Protein AF-A0A7S4QQC9-F1 (afdb_monomer_lite)

Secondary structure (DSSP, 8-state):
-PPEEEE-S-GGGTSBPPBSSSSTTSPBPSSPBPTT-EEEEEEEETTEEEEEE-SSSS-SEEEEESEETTEESEEEE---TTSS------------------HHHHHT--TT--HHHHHHHHHHHHTTS-TTT---TTHHHHHHHHHHHHHHHTSHHHHHHHHHHTTTTTT----S-EE-HHHHHHHH-----S----------PPPPPPPPTT--EEEEEETTTSHHHHHHHHHHHHHTTT--EEEEES-HHHHHHHHHHH---SS-EEE--TT-HHHHHHHHTTEEEEEE--S-TTTTHHHHHHHHHHHT-EEEE---SHHHHHHHHHHHHHHHHHHHHHT-EEE---SHHHHHHHHHHHHHHHHHHHHH-PPEEEEEEEEEEES----HHHHHHHH-STTHHHHHHHH-S-SSPPPPTT---THHHHTTSS-EEETTTTEEEEE--HHHHHHHHHHHHHHTTTS---TT-EEEEEEEESSHHHHHHHHHHH-HHHHHHHHHHHHHTTSSPPTT-EE-HHHHHT-EEEEEEEEEE-SSSTT-S-EEEEEE---SSGGGSHHHHHHHHHHHHHHHHHHHHHTTTTT-PPPPEEE-HHHHHGGGTHHHHHHHTT---EEEES---THHHHHHHHHTT-S---

InterPro domains:
  IPR001623 DnaJ domain [PF00226] (102-163)
  IPR001623 DnaJ domain [PR00625] (104-122)
  IPR001623 DnaJ domain [PR00625] (122-137)
  IPR001623 DnaJ domain [PR00625] (138-158)
  IPR001623 DnaJ domain [PS50076] (102-166)
  IPR001623 DnaJ domain [SM00271] (101-158)
  IPR001623 DnaJ domain [cd06257] (102-155)
  IPR005097 Saccharopine dehydrogenase, NADP binding domain [PF03435] (219-345)
  IPR036291 NAD(P)-binding domain superfamily [SSF51735] (219-368)
  IPR036869 Chaperone J-domain superfamily [G3DSA:1.10.287.110] (90-179)
  IPR036869 Chaperone J-domain superfamily [SSF46565] (96-162)

Structure (mmCIF, N/CA/C/O backbone):
data_AF-A0A7S4QQC9-F1
#
_entry.id   AF-A0A7S4QQC9-F1
#
loop_
_atom_site.group_PDB
_atom_site.id
_atom_site.type_symbol
_atom_site.label_atom_id
_atom_site.label_alt_id
_atom_site.label_comp_id
_atom_site.label_asym_id
_atom_site.label_entity_id
_atom_site.label_seq_id
_atom_site.pdbx_PDB_ins_code
_atom_site.Cartn_x
_atom_site.Cartn_y
_atom_site.Cartn_z
_atom_site.occupancy
_atom_site.B_iso_or_equiv
_atom_site.auth_seq_id
_atom_site.auth_comp_id
_atom_site.auth_asym_id
_atom_site.auth_atom_id
_atom_site.pdbx_PDB_model_num
ATOM 1 N N . MET A 1 1 ? 24.350 10.560 -53.675 1.00 55.81 1 MET A N 1
ATOM 2 C CA . MET A 1 1 ? 25.426 9.972 -52.848 1.00 55.81 1 MET A CA 1
ATOM 3 C C . MET A 1 1 ? 25.600 10.847 -51.623 1.00 55.81 1 MET A C 1
ATOM 5 O O . MET A 1 1 ? 25.468 12.059 -51.761 1.00 55.81 1 MET A O 1
ATOM 9 N N . ALA A 1 2 ? 25.789 10.263 -50.440 1.00 72.94 2 ALA A N 1
ATOM 10 C CA . ALA A 1 2 ? 26.014 11.051 -49.232 1.00 72.94 2 ALA A CA 1
ATOM 11 C C . ALA A 1 2 ? 27.355 11.793 -49.333 1.00 72.94 2 ALA A C 1
ATOM 13 O O . ALA A 1 2 ? 28.326 11.244 -49.851 1.00 72.94 2 ALA A O 1
ATOM 14 N N . GLN A 1 3 ? 27.397 13.052 -48.888 1.00 91.62 3 GLN A N 1
ATOM 15 C CA . GLN A 1 3 ? 28.617 13.859 -48.949 1.00 91.62 3 GLN A CA 1
ATOM 16 C C . GLN A 1 3 ? 29.659 13.283 -47.985 1.00 91.62 3 GLN A C 1
ATOM 18 O O . GLN A 1 3 ? 29.424 13.232 -46.776 1.00 91.62 3 GLN A O 1
ATOM 23 N N . MET A 1 4 ? 30.816 12.897 -48.519 1.00 94.50 4 MET A N 1
ATOM 24 C CA . MET A 1 4 ? 31.947 12.407 -47.735 1.00 94.50 4 MET A CA 1
ATOM 25 C C . MET A 1 4 ? 32.870 13.554 -47.322 1.00 94.50 4 MET A C 1
ATOM 27 O O . MET A 1 4 ? 32.985 14.573 -48.016 1.00 94.50 4 MET A O 1
ATOM 31 N N . TRP A 1 5 ? 33.511 13.377 -46.171 1.00 96.56 5 TRP A N 1
ATOM 32 C CA . TRP A 1 5 ? 34.496 14.286 -45.604 1.00 96.56 5 TRP A CA 1
ATOM 33 C C . TRP A 1 5 ? 35.706 13.502 -45.102 1.00 96.56 5 TRP A C 1
ATOM 35 O O . TRP A 1 5 ? 35.569 12.386 -44.607 1.00 96.56 5 TRP A O 1
ATOM 45 N N . GLU A 1 6 ? 36.881 14.103 -45.200 1.00 96.50 6 GLU A N 1
ATOM 46 C CA . GLU A 1 6 ? 38.124 13.611 -44.619 1.00 96.50 6 GLU A CA 1
ATOM 47 C C . GLU A 1 6 ? 38.533 14.516 -43.457 1.00 96.50 6 GLU A C 1
ATOM 49 O O . GLU A 1 6 ? 38.509 15.745 -43.573 1.00 96.50 6 GLU A O 1
ATOM 54 N N . VAL A 1 7 ? 38.915 13.917 -42.330 1.00 96.56 7 VAL A N 1
ATOM 55 C CA . VAL A 1 7 ? 39.465 14.651 -41.186 1.00 96.56 7 VAL A CA 1
ATOM 56 C C . VAL A 1 7 ? 40.914 15.029 -41.466 1.00 96.56 7 VAL A C 1
ATOM 58 O O . VAL A 1 7 ? 41.782 14.167 -41.501 1.00 96.56 7 VAL A O 1
ATOM 61 N N . VAL A 1 8 ? 41.198 16.321 -41.595 1.00 95.31 8 VAL A N 1
ATOM 62 C CA . VAL A 1 8 ? 42.533 16.836 -41.957 1.00 95.31 8 VAL A CA 1
ATOM 63 C C . VAL A 1 8 ? 43.239 17.566 -40.809 1.00 95.31 8 VAL A C 1
ATOM 65 O O . VAL A 1 8 ? 44.401 17.939 -40.931 1.00 95.31 8 VAL A O 1
ATOM 68 N N . GLY A 1 9 ? 42.555 17.781 -39.680 1.00 88.25 9 GLY A N 1
ATOM 69 C CA . GLY A 1 9 ? 43.096 18.514 -38.531 1.00 88.25 9 GLY A CA 1
ATOM 70 C C . GLY A 1 9 ? 43.379 17.654 -37.298 1.00 88.25 9 GLY A C 1
ATOM 71 O O . GLY A 1 9 ? 42.882 16.544 -37.159 1.00 88.25 9 GLY A O 1
ATOM 72 N N . GLY A 1 10 ? 44.140 18.205 -36.346 1.00 86.69 10 GLY A N 1
ATOM 73 C CA . GLY A 1 10 ? 44.349 17.606 -35.019 1.00 86.69 10 GLY A CA 1
ATOM 74 C C . GLY A 1 10 ? 45.377 16.474 -34.948 1.00 86.69 10 GLY A C 1
ATOM 75 O O . GLY A 1 10 ? 45.398 15.765 -33.943 1.00 86.69 10 GLY A O 1
ATOM 76 N N . GLU A 1 11 ? 46.225 16.308 -35.967 1.00 84.88 11 GLU A N 1
ATOM 77 C CA . GLU A 1 11 ? 47.279 15.279 -36.021 1.00 84.88 11 GLU A CA 1
ATOM 78 C C . GLU A 1 11 ? 48.209 15.323 -34.796 1.00 84.88 11 GLU A C 1
ATOM 80 O O . GLU A 1 11 ? 48.436 14.308 -34.142 1.00 84.88 11 GLU A O 1
ATOM 85 N N . ASP A 1 12 ? 48.619 16.525 -34.386 1.00 79.12 12 ASP A N 1
ATOM 86 C CA . ASP A 1 12 ? 49.441 16.797 -33.200 1.00 79.12 12 ASP A CA 1
ATOM 87 C C . ASP A 1 12 ? 48.780 16.387 -31.868 1.00 79.12 12 ASP A C 1
ATOM 89 O O . ASP A 1 12 ? 49.445 16.292 -30.836 1.00 79.12 12 ASP A O 1
ATOM 93 N N . LYS A 1 13 ? 47.461 16.156 -31.869 1.00 83.50 13 LYS A N 1
ATOM 94 C CA . LYS A 1 13 ? 46.642 15.857 -30.681 1.00 83.50 13 LYS A CA 1
ATOM 95 C C . LYS A 1 13 ? 45.901 14.522 -30.780 1.00 83.50 13 LYS A C 1
ATOM 97 O O . LYS A 1 13 ? 44.981 14.291 -29.989 1.00 83.50 13 LYS A O 1
ATOM 102 N N . GLY A 1 14 ? 46.280 13.666 -31.733 1.00 81.81 14 GLY A N 1
ATOM 103 C CA . GLY A 1 14 ? 45.664 12.354 -31.946 1.00 81.81 14 GLY A CA 1
ATOM 104 C C . GLY A 1 14 ? 44.236 12.421 -32.498 1.00 81.81 14 GLY A C 1
ATOM 105 O O . GLY A 1 14 ? 43.421 11.556 -32.189 1.00 81.81 14 GLY A O 1
ATOM 106 N N . GLY A 1 15 ? 43.911 13.469 -33.259 1.00 91.56 15 GLY A N 1
ATOM 107 C CA . GLY A 1 15 ? 42.615 13.674 -33.901 1.00 91.56 15 GLY A CA 1
ATOM 108 C C . GLY A 1 15 ? 41.804 14.851 -33.351 1.00 91.56 15 GLY A C 1
ATOM 109 O O . GLY A 1 15 ? 42.206 15.580 -32.432 1.00 91.56 15 GLY A O 1
ATOM 110 N N . ILE A 1 16 ? 40.612 15.047 -33.908 1.00 95.00 16 ILE A N 1
ATOM 111 C CA . ILE A 1 16 ? 39.729 16.171 -33.586 1.00 95.00 16 ILE A CA 1
ATOM 112 C C . ILE A 1 16 ? 38.726 15.837 -32.481 1.00 95.00 16 ILE A C 1
ATOM 114 O O . ILE A 1 16 ? 38.388 14.685 -32.215 1.00 95.00 16 ILE A O 1
ATOM 118 N N . ILE A 1 17 ? 38.267 16.883 -31.793 1.00 94.69 17 ILE A N 1
ATOM 119 C CA . ILE A 1 17 ? 37.318 16.760 -30.685 1.00 94.69 17 ILE A CA 1
ATOM 120 C C . ILE A 1 17 ? 35.930 16.445 -31.235 1.00 94.69 17 ILE A C 1
ATOM 122 O O . ILE A 1 17 ? 35.392 17.216 -32.028 1.00 94.69 17 ILE A O 1
ATOM 126 N N . VAL A 1 18 ? 35.337 15.372 -30.718 1.00 95.62 18 VAL A N 1
ATOM 127 C CA . VAL A 1 18 ? 33.951 14.990 -30.981 1.00 95.62 18 VAL A CA 1
ATOM 128 C C . VAL A 1 18 ? 33.087 15.378 -29.787 1.00 95.62 18 VAL A C 1
ATOM 130 O O . VAL A 1 18 ? 33.508 15.255 -28.632 1.00 95.62 18 VAL A O 1
ATOM 133 N N . ARG A 1 19 ? 31.884 15.879 -30.061 1.00 93.56 19 ARG A N 1
ATOM 134 C CA . ARG A 1 19 ? 30.878 16.209 -29.048 1.00 93.56 19 ARG A CA 1
ATOM 135 C C . ARG A 1 19 ? 29.601 15.418 -29.272 1.00 93.56 19 ARG A C 1
ATOM 137 O O . ARG A 1 19 ? 29.288 15.072 -30.408 1.00 93.56 19 ARG A O 1
ATOM 144 N N . ASP A 1 20 ? 28.869 15.176 -28.194 1.00 89.06 20 ASP A N 1
ATOM 145 C CA . ASP A 1 20 ? 27.566 14.500 -28.219 1.00 89.06 20 ASP A CA 1
ATOM 146 C C . ASP A 1 20 ? 26.425 15.393 -28.739 1.00 89.06 20 ASP A C 1
ATOM 148 O O . ASP A 1 20 ? 25.331 14.911 -29.014 1.00 89.06 20 ASP A O 1
ATOM 152 N N . GLY A 1 21 ? 26.687 16.689 -28.932 1.00 84.31 21 GLY A N 1
ATOM 153 C CA . GLY A 1 21 ? 25.719 17.644 -29.456 1.00 84.31 21 GLY A CA 1
ATOM 154 C C . GLY A 1 21 ? 26.323 18.728 -30.348 1.00 84.31 21 GLY A C 1
ATOM 155 O O . GLY A 1 21 ? 27.535 18.978 -30.374 1.00 84.31 21 GLY A O 1
ATOM 156 N N . GLN A 1 22 ? 25.439 19.400 -31.089 1.00 89.62 22 GLN A N 1
ATOM 157 C CA . GLN A 1 22 ? 25.792 20.416 -32.082 1.00 89.62 22 GLN A CA 1
ATOM 158 C C . GLN A 1 22 ? 26.576 21.590 -31.484 1.00 89.62 22 GLN A C 1
ATOM 160 O O . GLN A 1 22 ? 27.496 22.094 -32.128 1.00 89.62 22 GLN A O 1
ATOM 165 N N . SER A 1 23 ? 26.251 22.026 -30.264 1.00 90.50 23 SER A N 1
ATOM 166 C CA . SER A 1 23 ? 26.926 23.157 -29.621 1.00 90.50 23 SER A CA 1
ATOM 167 C C . SER A 1 23 ? 28.363 22.811 -29.222 1.00 90.50 23 SER A C 1
ATOM 169 O O . SER A 1 23 ? 28.667 21.711 -28.761 1.00 90.50 23 SER A O 1
ATOM 171 N N . THR A 1 24 ? 29.273 23.779 -29.327 1.00 81.62 24 THR A N 1
ATOM 172 C CA . THR A 1 24 ? 30.644 23.640 -28.811 1.00 81.62 24 THR A CA 1
ATOM 173 C C . THR A 1 24 ? 30.706 23.587 -27.279 1.00 81.62 24 THR A C 1
ATOM 175 O O . THR A 1 24 ? 31.758 23.240 -26.740 1.00 81.62 24 THR A O 1
ATOM 178 N N . ALA A 1 25 ? 29.593 23.872 -26.590 1.00 77.25 25 ALA A N 1
ATOM 179 C CA . ALA A 1 25 ? 29.425 23.726 -25.144 1.00 77.25 25 ALA A CA 1
ATOM 180 C C . ALA A 1 25 ? 28.927 22.330 -24.705 1.00 77.25 25 ALA A C 1
ATOM 182 O O . ALA A 1 25 ? 28.920 22.046 -23.511 1.00 77.25 25 ALA A O 1
ATOM 183 N N . CYS A 1 26 ? 28.523 21.461 -25.642 1.00 70.31 26 CYS A N 1
ATOM 184 C CA . CYS A 1 26 ? 28.084 20.088 -25.355 1.00 70.31 26 CYS A CA 1
ATOM 185 C C . CYS A 1 26 ? 29.237 19.203 -24.856 1.00 70.31 26 CYS A C 1
ATOM 187 O O . CYS A 1 26 ? 30.412 19.551 -25.022 1.00 70.31 26 CYS A O 1
ATOM 189 N N . VAL A 1 27 ? 28.925 18.055 -24.251 1.00 77.94 27 VAL A N 1
ATOM 190 C CA . VAL A 1 27 ? 29.927 17.189 -23.619 1.00 77.94 27 VAL A CA 1
ATOM 191 C C . VAL A 1 27 ? 30.932 16.720 -24.670 1.00 77.94 27 VAL A C 1
ATOM 193 O O . VAL A 1 27 ? 30.592 16.366 -25.799 1.00 77.94 27 VAL A O 1
ATOM 196 N N . ARG A 1 28 ? 32.219 16.781 -24.322 1.00 89.81 28 ARG A N 1
ATOM 197 C CA . ARG A 1 28 ? 33.285 16.225 -25.158 1.00 89.81 28 ARG A CA 1
ATOM 198 C C . ARG A 1 28 ? 33.315 14.716 -24.945 1.00 89.81 28 ARG A C 1
ATOM 200 O O . ARG A 1 28 ? 33.474 14.282 -23.809 1.00 89.81 28 ARG A O 1
ATOM 207 N N . LEU A 1 29 ? 33.226 13.947 -26.027 1.00 87.69 29 LEU A N 1
ATOM 208 C CA . LEU A 1 29 ? 33.432 12.504 -25.964 1.00 87.69 29 LEU A CA 1
ATOM 209 C C . LEU A 1 29 ? 34.893 12.195 -25.608 1.00 87.69 29 LEU A C 1
ATOM 211 O O . LEU A 1 29 ? 35.808 12.945 -25.972 1.00 87.69 29 LEU A O 1
ATOM 215 N N . GLU A 1 30 ? 35.107 11.099 -24.878 1.00 83.81 30 GLU A N 1
ATOM 216 C CA . GLU A 1 30 ? 36.439 10.690 -24.414 1.00 83.81 30 GLU A CA 1
ATOM 217 C C . GLU A 1 30 ? 37.385 10.408 -25.590 1.00 83.81 30 GLU A C 1
ATOM 219 O O . GLU A 1 30 ? 38.544 10.831 -25.578 1.00 83.81 30 GLU A O 1
ATOM 224 N N . GLN A 1 31 ? 36.867 9.766 -26.641 1.00 89.12 31 GLN A N 1
ATOM 225 C CA . GLN A 1 31 ? 37.611 9.446 -27.855 1.00 89.12 31 GLN A CA 1
ATOM 226 C C . GLN A 1 31 ? 37.587 10.606 -28.862 1.00 89.12 31 GLN A C 1
ATOM 228 O O . GLN A 1 31 ? 36.561 11.251 -29.093 1.00 89.12 31 GLN A O 1
ATOM 233 N N . ARG A 1 32 ? 38.742 10.861 -29.482 1.00 94.81 32 ARG A N 1
ATOM 234 C CA . ARG A 1 32 ? 38.897 11.792 -30.608 1.00 94.81 32 ARG A CA 1
ATOM 235 C C . ARG A 1 32 ? 38.701 11.051 -31.923 1.00 94.81 32 ARG A C 1
ATOM 237 O O . ARG A 1 32 ? 38.947 9.853 -31.992 1.00 94.81 32 ARG A O 1
ATOM 244 N N . LEU A 1 33 ? 38.283 11.779 -32.952 1.00 96.19 33 LEU A N 1
ATOM 245 C CA . LEU A 1 33 ? 38.205 11.250 -34.309 1.00 96.19 33 LEU A CA 1
ATOM 246 C C . LEU A 1 33 ? 39.559 11.444 -34.998 1.00 96.19 33 LEU A C 1
ATOM 248 O O . LEU A 1 33 ? 40.018 12.581 -35.118 1.00 96.19 33 LEU A O 1
ATOM 252 N N . SER A 1 34 ? 40.201 10.352 -35.409 1.00 94.81 34 SER A N 1
ATOM 253 C CA . SER A 1 34 ? 41.559 10.360 -35.960 1.00 94.81 34 SER A CA 1
ATOM 254 C C . SER A 1 34 ? 41.681 11.192 -37.239 1.00 94.81 34 SER A C 1
ATOM 256 O O . SER A 1 34 ? 40.803 11.144 -38.100 1.00 94.81 34 SER A O 1
ATOM 258 N N . THR A 1 35 ? 42.810 11.880 -37.414 1.00 94.12 35 THR A N 1
ATOM 259 C CA . THR A 1 35 ? 43.206 12.464 -38.707 1.00 94.12 35 THR A CA 1
ATOM 260 C C . THR A 1 35 ? 43.277 11.371 -39.781 1.00 94.12 35 THR A C 1
ATOM 262 O O . THR A 1 35 ? 43.703 10.255 -39.494 1.00 94.12 35 THR A O 1
ATOM 265 N N . GLY A 1 36 ? 42.807 11.664 -40.993 1.00 88.94 36 GLY A N 1
ATOM 266 C CA . GLY A 1 36 ? 42.650 10.716 -42.100 1.00 88.94 36 GLY A CA 1
ATOM 267 C C . GLY A 1 36 ? 41.367 9.873 -42.049 1.00 88.94 36 GLY A C 1
ATOM 268 O O . GLY A 1 36 ? 41.140 9.056 -42.938 1.00 88.94 36 GLY A O 1
ATOM 269 N N . ALA A 1 37 ? 40.508 10.036 -41.033 1.00 93.88 37 ALA A N 1
ATOM 270 C CA . ALA A 1 37 ? 39.218 9.346 -40.995 1.00 93.88 37 ALA A CA 1
ATOM 271 C C . ALA A 1 37 ? 38.290 9.856 -42.108 1.00 93.88 37 ALA A C 1
ATOM 273 O O . ALA A 1 37 ? 38.067 11.065 -42.225 1.00 93.88 37 ALA A O 1
ATOM 274 N N . LEU A 1 38 ? 37.697 8.930 -42.869 1.00 94.62 38 LEU A N 1
ATOM 275 C CA . LEU A 1 38 ? 36.599 9.235 -43.782 1.00 94.62 38 LEU A CA 1
ATOM 276 C C . LEU A 1 38 ? 35.278 9.152 -43.030 1.00 94.62 38 LEU A C 1
ATOM 278 O O . LEU A 1 38 ? 34.986 8.160 -42.352 1.00 94.62 38 LEU A O 1
ATOM 282 N N . ILE A 1 39 ? 34.469 10.194 -43.171 1.00 95.88 39 ILE A N 1
ATOM 283 C CA . ILE A 1 39 ? 33.199 10.338 -42.474 1.00 95.88 39 ILE A CA 1
ATOM 284 C C . ILE A 1 39 ? 32.095 10.781 -43.432 1.00 95.88 39 ILE A C 1
ATOM 286 O O . ILE A 1 39 ? 32.301 11.588 -44.336 1.00 95.88 39 ILE A O 1
ATOM 290 N N . GLU A 1 40 ? 30.905 10.238 -43.225 1.00 95.69 40 GLU A N 1
ATOM 291 C CA . GLU A 1 40 ? 29.704 10.561 -43.985 1.00 95.69 40 GLU A CA 1
ATOM 292 C C . GLU A 1 40 ? 28.946 11.697 -43.297 1.00 95.69 40 GLU A C 1
ATOM 294 O O . GLU A 1 40 ? 28.700 11.645 -42.090 1.00 95.69 40 GLU A O 1
ATOM 299 N N . GLN A 1 41 ? 28.546 12.717 -44.057 1.00 96.50 41 GLN A N 1
ATOM 300 C CA . GLN A 1 41 ? 27.720 13.806 -43.547 1.00 96.50 41 GLN A CA 1
ATOM 301 C C . GLN A 1 41 ? 26.298 13.325 -43.251 1.00 96.50 41 GLN A C 1
ATOM 303 O O . GLN A 1 41 ? 25.536 13.030 -44.169 1.00 96.50 41 GLN A O 1
ATOM 308 N N . ILE A 1 42 ? 25.915 13.362 -41.974 1.00 94.25 42 ILE A N 1
ATOM 309 C CA . ILE A 1 42 ? 24.517 13.234 -41.550 1.00 94.25 42 ILE A CA 1
ATOM 310 C C . ILE A 1 42 ? 23.844 14.607 -41.613 1.00 94.25 42 ILE A C 1
ATOM 312 O O . ILE A 1 42 ? 22.756 14.755 -42.163 1.00 94.25 42 ILE A O 1
ATOM 316 N N . GLN A 1 43 ? 24.497 15.631 -41.058 1.00 94.00 43 GLN A N 1
ATOM 317 C CA . GLN A 1 43 ? 23.945 16.982 -40.984 1.00 94.00 43 GLN A CA 1
ATOM 318 C C . GLN A 1 43 ? 25.062 18.025 -40.918 1.00 94.00 43 GLN A C 1
ATOM 320 O O . GLN A 1 43 ? 26.031 17.848 -40.189 1.00 94.00 43 GLN A O 1
ATOM 325 N N . LEU A 1 44 ? 24.910 19.137 -41.638 1.00 93.44 44 LEU A N 1
ATOM 326 C CA . LEU A 1 44 ? 25.819 20.282 -41.565 1.00 93.44 44 LEU A CA 1
ATOM 327 C C . LEU A 1 44 ? 25.032 21.523 -41.134 1.00 93.44 44 LEU A C 1
ATOM 329 O O . LEU A 1 44 ? 24.062 21.891 -41.795 1.00 93.44 44 LEU A O 1
ATOM 333 N N . VAL A 1 45 ? 25.438 22.159 -40.034 1.00 89.44 45 VAL A N 1
ATOM 334 C CA . VAL A 1 45 ? 24.829 23.402 -39.538 1.00 89.44 45 VAL A CA 1
ATOM 335 C C . VAL A 1 45 ? 25.919 24.427 -39.242 1.00 89.44 45 VAL A C 1
ATOM 337 O O . VAL A 1 45 ? 26.620 24.333 -38.232 1.00 89.44 45 VAL A O 1
ATOM 340 N N . GLY A 1 46 ? 26.068 25.409 -40.135 1.00 90.94 46 GLY A N 1
ATOM 341 C CA . GLY A 1 46 ? 27.224 26.310 -40.127 1.00 90.94 46 GLY A CA 1
ATOM 342 C C . GLY A 1 46 ? 28.520 25.505 -40.231 1.00 90.94 46 GLY A C 1
ATOM 343 O O . GLY A 1 46 ? 28.628 24.620 -41.076 1.00 90.94 46 GLY A O 1
ATOM 344 N N . ASP A 1 47 ? 29.448 25.738 -39.303 1.00 92.31 47 ASP A N 1
ATOM 345 C CA . ASP A 1 47 ? 30.728 25.022 -39.239 1.00 92.31 47 ASP A CA 1
ATOM 346 C C . ASP A 1 47 ? 30.670 23.719 -38.420 1.00 92.31 47 ASP A C 1
ATOM 348 O O . ASP A 1 47 ? 31.706 23.165 -38.044 1.00 92.31 47 ASP A O 1
ATOM 352 N N . ARG A 1 48 ? 29.471 23.231 -38.074 1.00 96.25 48 ARG A N 1
ATOM 353 C CA . ARG A 1 48 ? 29.282 22.029 -37.248 1.00 96.25 48 ARG A CA 1
ATOM 354 C C . ARG A 1 48 ? 28.761 20.880 -38.096 1.00 96.25 48 ARG A C 1
ATOM 356 O O . ARG A 1 48 ? 27.668 20.962 -38.651 1.00 96.25 48 ARG A O 1
ATOM 363 N N . LEU A 1 49 ? 29.544 19.810 -38.158 1.00 96.38 49 LEU A N 1
ATOM 364 C CA . LEU A 1 49 ? 29.258 18.614 -38.939 1.00 96.38 49 LEU A CA 1
ATOM 365 C C . LEU A 1 49 ? 28.903 17.462 -37.998 1.00 96.38 49 LEU A C 1
ATOM 367 O O . LEU A 1 49 ? 29.731 17.027 -37.194 1.00 96.38 49 LEU A O 1
ATOM 371 N N . HIS A 1 50 ? 27.667 16.988 -38.110 1.00 97.19 50 HIS A N 1
ATOM 372 C CA . HIS A 1 50 ? 27.244 15.701 -37.591 1.00 97.19 50 HIS A CA 1
ATOM 373 C C . HIS A 1 50 ? 27.640 14.629 -38.594 1.00 97.19 50 HIS A C 1
ATOM 375 O O . HIS A 1 50 ? 27.242 14.693 -39.765 1.00 97.19 50 HIS A O 1
ATOM 381 N N . TYR A 1 51 ? 28.438 13.671 -38.146 1.00 96.69 51 TYR A N 1
ATOM 382 C CA . TYR A 1 51 ? 29.057 12.697 -39.029 1.00 96.69 51 TYR A CA 1
ATOM 383 C C . TYR A 1 51 ? 28.810 11.270 -38.561 1.00 96.69 51 TYR A C 1
ATOM 385 O O . TYR A 1 51 ? 28.677 11.035 -37.365 1.00 96.69 51 TYR A O 1
ATOM 393 N N . ARG A 1 52 ? 28.854 10.326 -39.505 1.00 96.19 52 ARG A N 1
ATOM 394 C CA . ARG A 1 52 ? 29.0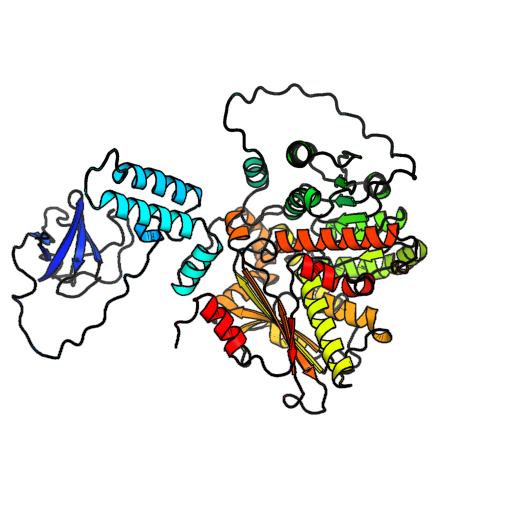30 8.894 -39.239 1.00 96.19 52 ARG A CA 1
ATOM 395 C C . ARG A 1 52 ? 30.397 8.440 -39.727 1.00 96.19 52 ARG A C 1
ATOM 397 O O . ARG A 1 52 ? 30.740 8.681 -40.884 1.00 96.19 52 ARG A O 1
ATOM 404 N N . ARG A 1 53 ? 31.189 7.792 -38.878 1.00 96.00 53 ARG A N 1
ATOM 405 C CA . ARG A 1 53 ? 32.525 7.303 -39.236 1.00 96.00 53 ARG A CA 1
ATOM 406 C C . ARG A 1 53 ? 32.420 6.163 -40.249 1.00 96.00 53 ARG A C 1
ATOM 408 O O . ARG A 1 53 ? 31.613 5.253 -40.079 1.00 96.00 53 ARG A O 1
ATOM 415 N N . LYS A 1 54 ? 33.236 6.208 -41.304 1.00 94.25 54 LYS A N 1
ATOM 416 C CA . LYS A 1 54 ? 33.390 5.113 -42.278 1.00 94.25 54 LYS A CA 1
ATOM 417 C C . LYS A 1 54 ? 34.736 4.418 -42.141 1.00 94.25 54 LYS A C 1
ATOM 419 O O . LYS A 1 54 ? 34.789 3.197 -42.208 1.00 94.25 54 LYS A O 1
ATOM 424 N N . THR A 1 55 ? 35.804 5.179 -41.908 1.00 90.38 55 THR A N 1
ATOM 425 C CA . THR A 1 55 ? 37.165 4.660 -41.689 1.00 90.38 55 THR A CA 1
ATOM 426 C C . THR A 1 55 ? 37.876 5.441 -40.571 1.00 90.38 55 THR A C 1
ATOM 428 O O . THR A 1 55 ? 37.322 6.397 -40.027 1.00 90.38 55 THR A O 1
ATOM 431 N N . GLY A 1 56 ? 39.091 5.038 -40.185 1.00 89.25 56 GLY A N 1
ATOM 432 C CA . GLY A 1 56 ? 39.865 5.671 -39.101 1.00 89.25 56 GLY A CA 1
ATOM 433 C C . GLY A 1 56 ? 39.516 5.127 -37.712 1.00 89.25 56 GLY A C 1
ATOM 434 O O . GLY A 1 56 ? 38.952 4.045 -37.611 1.00 89.25 56 GLY A O 1
ATOM 435 N N . THR A 1 57 ? 39.831 5.848 -36.636 1.00 87.94 57 THR A N 1
ATOM 436 C CA . THR A 1 57 ? 39.497 5.484 -35.244 1.00 87.94 57 THR A CA 1
ATOM 437 C C . THR A 1 57 ? 38.785 6.634 -34.526 1.00 87.94 57 THR A C 1
ATOM 439 O O . THR A 1 57 ? 38.916 7.798 -34.905 1.00 87.94 57 THR A O 1
ATOM 442 N N . GLY A 1 58 ? 37.987 6.307 -33.507 1.00 92.12 58 GLY A N 1
ATOM 443 C CA . GLY A 1 58 ? 37.174 7.265 -32.754 1.00 92.12 58 GLY A CA 1
ATOM 444 C C . GLY A 1 58 ? 35.690 6.886 -32.726 1.00 92.12 58 GLY A C 1
ATOM 445 O O . GLY A 1 58 ? 35.334 5.801 -33.189 1.00 92.12 58 GLY A O 1
ATOM 446 N N . PRO A 1 59 ? 34.824 7.770 -32.198 1.00 93.56 59 PRO A N 1
ATOM 447 C CA . PRO A 1 59 ? 33.385 7.529 -32.115 1.00 93.56 59 PRO A CA 1
ATOM 448 C C . PRO A 1 59 ? 32.759 7.225 -33.482 1.00 93.56 59 PRO A C 1
ATOM 450 O O . PRO A 1 59 ? 33.141 7.818 -34.492 1.00 93.56 59 PRO A O 1
ATOM 453 N N . ASP A 1 60 ? 31.782 6.316 -33.514 1.00 92.50 60 ASP A N 1
ATOM 454 C CA . ASP A 1 60 ? 31.078 5.945 -34.751 1.00 92.50 60 ASP A CA 1
ATOM 455 C C . ASP A 1 60 ? 30.172 7.066 -35.274 1.00 92.50 60 ASP A C 1
ATOM 457 O O . ASP A 1 60 ? 29.918 7.150 -36.475 1.00 92.50 60 ASP A O 1
ATOM 461 N N . GLU A 1 61 ? 29.722 7.958 -34.391 1.00 95.06 61 GLU A N 1
ATOM 462 C CA . GLU A 1 61 ? 28.895 9.117 -34.712 1.00 95.06 61 GLU A CA 1
ATOM 463 C C . GLU A 1 61 ? 29.181 10.262 -33.724 1.00 95.06 61 GLU A C 1
ATOM 465 O O . GLU A 1 61 ? 29.598 10.035 -32.582 1.00 95.06 61 GLU A O 1
ATOM 470 N N . GLY A 1 62 ? 28.993 11.509 -34.157 1.00 94.62 62 GLY A N 1
ATOM 471 C CA . GLY A 1 62 ? 29.086 12.673 -33.276 1.00 94.62 62 GLY A CA 1
ATOM 472 C C . GLY A 1 62 ? 29.254 13.999 -34.009 1.00 94.62 62 GLY A C 1
ATOM 473 O O . GLY A 1 62 ? 29.196 14.073 -35.235 1.00 94.62 62 GLY A O 1
ATOM 474 N N . TRP A 1 63 ? 29.453 15.078 -33.250 1.00 97.81 63 TRP A N 1
ATOM 475 C CA . TRP A 1 63 ? 29.558 16.437 -33.783 1.00 97.81 63 TRP A CA 1
ATOM 476 C C . TRP A 1 63 ? 30.982 16.983 -33.732 1.00 97.81 63 TRP A C 1
ATOM 478 O O . TRP A 1 63 ? 31.557 17.166 -32.652 1.00 97.81 63 TRP A O 1
ATOM 488 N N . ILE A 1 64 ? 31.509 17.356 -34.895 1.00 96.81 64 ILE A N 1
ATOM 489 C CA . ILE A 1 64 ? 32.812 18.012 -35.050 1.00 96.81 64 ILE A CA 1
ATOM 490 C C . ILE A 1 64 ? 32.656 19.429 -35.601 1.00 96.81 64 ILE A C 1
ATOM 492 O O . ILE A 1 64 ? 31.613 19.800 -36.136 1.00 96.81 64 ILE A O 1
ATOM 496 N N . SER A 1 65 ? 33.701 20.240 -35.445 1.00 96.25 65 SER A N 1
ATOM 497 C CA . SER A 1 65 ? 33.819 21.498 -36.184 1.00 96.25 65 SER A CA 1
ATOM 498 C C . SER A 1 65 ? 34.600 21.242 -37.466 1.00 96.25 65 SER A C 1
ATOM 500 O O . SER A 1 65 ? 35.639 20.592 -37.397 1.00 96.25 65 SER A O 1
ATOM 502 N N . ILE A 1 66 ? 34.138 21.772 -38.599 1.00 96.75 66 ILE A N 1
ATOM 503 C CA . ILE A 1 66 ? 34.878 21.721 -39.873 1.00 96.75 66 ILE A CA 1
ATOM 504 C C . ILE A 1 66 ? 36.015 22.751 -39.901 1.00 96.75 66 ILE A C 1
ATOM 506 O O . ILE A 1 66 ? 37.037 22.520 -40.537 1.00 96.75 66 ILE A O 1
ATOM 510 N N . THR A 1 67 ? 35.878 23.837 -39.136 1.00 91.00 67 THR A N 1
ATOM 511 C CA . THR A 1 67 ? 36.871 24.909 -38.986 1.00 91.00 67 THR A CA 1
ATOM 512 C C . THR A 1 67 ? 36.905 25.410 -37.543 1.00 91.00 67 THR A C 1
ATOM 514 O O . THR A 1 67 ? 35.869 25.550 -36.892 1.00 91.00 67 THR A O 1
ATOM 517 N N . VAL A 1 68 ? 38.099 25.700 -37.017 1.00 87.00 68 VAL A N 1
ATOM 518 C CA . VAL A 1 68 ? 38.283 26.372 -35.715 1.00 87.00 68 VAL A CA 1
ATOM 519 C C . VAL A 1 68 ? 39.410 27.394 -35.834 1.00 87.00 68 VAL A C 1
ATOM 521 O O . VAL A 1 68 ? 40.539 27.038 -36.164 1.00 87.00 68 VAL A O 1
ATOM 524 N N . GLY A 1 69 ? 39.118 28.672 -35.564 1.00 80.62 69 GLY A N 1
ATOM 525 C CA . GLY A 1 69 ? 40.119 29.747 -35.610 1.00 80.62 69 GLY A CA 1
ATOM 526 C C . GLY A 1 69 ? 40.799 29.901 -36.978 1.00 80.62 69 GLY A C 1
ATOM 527 O O . GLY A 1 69 ? 42.000 30.145 -37.033 1.00 80.62 69 GLY A O 1
ATOM 528 N N . GLY A 1 70 ? 40.058 29.673 -38.069 1.00 77.88 70 GLY A N 1
ATOM 529 C CA . GLY A 1 70 ? 40.568 29.723 -39.446 1.00 77.88 70 GLY A CA 1
ATOM 530 C C . GLY A 1 70 ? 41.326 28.473 -39.914 1.00 77.88 70 GLY A C 1
ATOM 531 O O . GLY A 1 70 ? 41.700 28.407 -41.079 1.00 77.88 70 GLY A O 1
ATOM 532 N N . LYS A 1 71 ? 41.539 27.470 -39.047 1.00 85.44 71 LYS A N 1
ATOM 533 C CA . LYS A 1 71 ? 42.155 26.186 -39.421 1.00 85.44 71 LYS A CA 1
ATOM 534 C C . LYS A 1 71 ? 41.092 25.166 -39.810 1.00 85.44 71 LYS A C 1
ATOM 536 O O . LYS A 1 71 ? 40.165 24.928 -39.034 1.00 85.44 71 LYS A O 1
ATOM 541 N N . GLU A 1 72 ? 41.255 24.561 -40.980 1.00 92.62 72 GLU A N 1
ATOM 542 C CA . GLU A 1 72 ? 40.398 23.487 -41.488 1.00 92.62 72 GLU A CA 1
ATOM 543 C C . GLU A 1 72 ? 40.671 22.179 -40.727 1.00 92.62 72 GLU A C 1
ATOM 545 O O . GLU A 1 72 ? 41.820 21.796 -40.509 1.00 92.62 72 GLU A O 1
ATOM 550 N N . LEU A 1 73 ? 39.605 21.522 -40.275 1.00 95.25 73 LEU A N 1
ATOM 551 C CA . LEU A 1 73 ? 39.634 20.283 -39.495 1.00 95.25 73 LEU A CA 1
ATOM 552 C C . LEU A 1 73 ? 39.007 19.106 -40.245 1.00 95.25 73 LEU A C 1
ATOM 554 O O . LEU A 1 73 ? 39.398 17.965 -40.001 1.00 95.25 73 LEU A O 1
ATOM 558 N N . ALA A 1 74 ? 38.067 19.373 -41.153 1.00 95.19 74 ALA A N 1
ATOM 559 C CA . ALA A 1 74 ? 37.498 18.382 -42.055 1.00 95.19 74 ALA A CA 1
ATOM 560 C C . ALA A 1 74 ? 37.206 19.018 -43.418 1.00 95.19 74 ALA A C 1
ATOM 562 O O . ALA A 1 74 ? 36.650 20.115 -43.476 1.00 95.19 74 ALA A O 1
ATOM 563 N N . ARG A 1 75 ? 37.547 18.317 -44.503 1.00 95.38 75 ARG A N 1
ATOM 564 C CA . ARG A 1 75 ? 37.361 18.773 -45.888 1.00 95.38 75 ARG A CA 1
ATOM 565 C C . ARG A 1 75 ? 36.463 17.806 -46.649 1.00 95.38 75 ARG A C 1
ATOM 567 O O . ARG A 1 75 ? 36.530 16.603 -46.425 1.00 95.38 75 ARG A O 1
ATOM 574 N N . ARG A 1 76 ? 35.638 18.313 -47.567 1.00 94.69 76 ARG A N 1
ATOM 575 C CA . ARG A 1 76 ? 34.855 17.466 -48.480 1.00 94.69 76 ARG A CA 1
ATOM 576 C C . ARG A 1 76 ? 35.768 16.626 -49.369 1.00 94.69 76 ARG A C 1
ATOM 578 O O . ARG A 1 76 ? 36.769 17.129 -49.870 1.00 94.69 76 ARG A O 1
ATOM 585 N N . THR A 1 77 ? 35.384 15.378 -49.593 1.00 88.56 77 THR A N 1
ATOM 586 C CA . THR A 1 77 ? 36.095 14.460 -50.482 1.00 88.56 77 THR A CA 1
ATOM 587 C C . THR A 1 77 ? 35.101 13.642 -51.295 1.00 88.56 77 THR A C 1
ATOM 589 O O . THR A 1 77 ? 33.982 13.397 -50.843 1.00 88.56 77 THR A O 1
ATOM 592 N N . ASP A 1 78 ? 35.524 13.226 -52.484 1.00 80.25 78 ASP A N 1
ATOM 593 C CA . ASP A 1 78 ? 34.791 12.287 -53.336 1.00 80.25 78 ASP A CA 1
ATOM 594 C C . ASP A 1 78 ? 35.278 10.839 -53.127 1.00 80.25 78 ASP A C 1
ATOM 596 O O . ASP A 1 78 ? 34.792 9.914 -53.778 1.00 80.25 78 ASP A O 1
ATOM 600 N N . ALA A 1 79 ? 36.225 10.626 -52.201 1.00 62.25 79 ALA A N 1
ATOM 601 C CA . ALA A 1 79 ? 36.752 9.311 -51.864 1.00 62.25 79 ALA A CA 1
ATOM 602 C C . ALA A 1 79 ? 35.662 8.419 -51.240 1.00 62.25 79 ALA A C 1
ATOM 604 O O . ALA A 1 79 ? 35.125 8.705 -50.164 1.00 62.25 79 ALA A O 1
ATOM 605 N N . GLY A 1 80 ? 35.335 7.322 -51.926 1.00 58.50 80 GLY A N 1
ATOM 606 C CA . GLY A 1 80 ? 34.461 6.271 -51.412 1.00 58.50 80 GLY A CA 1
ATOM 607 C C . GLY A 1 80 ? 35.200 5.340 -50.436 1.00 58.50 80 GLY A C 1
ATOM 608 O O . GLY A 1 80 ? 36.429 5.306 -50.433 1.00 58.50 80 GLY A O 1
ATOM 609 N N . PRO A 1 81 ? 34.485 4.528 -49.632 1.00 51.19 81 PRO A N 1
ATOM 610 C CA . PRO A 1 81 ? 35.086 3.623 -48.642 1.00 51.19 81 PRO A CA 1
ATOM 611 C C . PRO A 1 81 ? 35.978 2.488 -49.212 1.00 51.19 81 PRO A C 1
ATOM 613 O O . PRO A 1 81 ? 36.299 1.555 -48.483 1.00 51.19 81 PRO A O 1
ATOM 616 N N . GLY A 1 82 ? 36.375 2.545 -50.490 1.00 43.56 82 GLY A N 1
ATOM 617 C CA . GLY A 1 82 ? 37.130 1.511 -51.207 1.00 43.56 82 GLY A CA 1
ATOM 618 C C . GLY A 1 82 ? 38.613 1.797 -51.495 1.00 43.56 82 GLY A C 1
ATOM 619 O O . GLY A 1 82 ? 39.298 0.873 -51.917 1.00 43.56 82 GLY A O 1
ATOM 620 N N . ASP A 1 83 ? 39.140 3.003 -51.245 1.00 43.03 83 ASP A N 1
ATOM 621 C CA . ASP A 1 83 ? 40.512 3.383 -51.659 1.00 43.03 83 ASP A CA 1
ATOM 622 C C . ASP A 1 83 ? 41.595 3.278 -50.559 1.00 43.03 83 ASP A C 1
ATOM 624 O O . ASP A 1 83 ? 42.673 3.861 -50.665 1.00 43.03 83 ASP A O 1
ATOM 628 N N . ALA A 1 84 ? 41.368 2.476 -49.514 1.00 36.75 84 ALA A N 1
ATOM 629 C CA . ALA A 1 84 ? 42.408 2.100 -48.549 1.00 36.75 84 ALA A CA 1
ATOM 630 C C . ALA A 1 84 ? 42.418 0.572 -48.352 1.00 36.75 84 ALA A C 1
ATOM 632 O O . ALA A 1 84 ? 41.574 0.021 -47.648 1.00 36.75 84 ALA A O 1
ATOM 633 N N . GLY A 1 85 ? 43.346 -0.127 -49.020 1.00 30.36 85 GLY A N 1
ATOM 634 C CA . GLY A 1 85 ? 43.529 -1.586 -48.908 1.00 30.36 85 GLY A CA 1
ATOM 635 C C . GLY A 1 85 ? 44.037 -2.033 -47.523 1.00 30.36 85 GLY A C 1
ATOM 636 O O . GLY A 1 85 ? 44.621 -1.239 -46.796 1.00 30.36 85 GLY A O 1
ATOM 637 N N . GLY A 1 86 ? 43.889 -3.287 -47.084 1.00 28.75 86 GLY A N 1
ATOM 638 C CA . GLY A 1 86 ? 43.280 -4.470 -47.697 1.00 28.75 86 GLY A CA 1
ATOM 639 C C . GLY A 1 86 ? 43.278 -5.689 -46.745 1.00 28.75 86 GLY A C 1
ATOM 640 O O . GLY A 1 86 ? 43.943 -5.668 -45.713 1.00 28.75 86 GLY A O 1
ATOM 641 N N . GLY A 1 87 ? 42.557 -6.749 -47.157 1.00 26.11 87 GLY A N 1
ATOM 642 C CA . GLY A 1 87 ? 42.586 -8.144 -46.650 1.00 26.11 87 GLY A CA 1
ATOM 643 C C . GLY A 1 87 ? 41.703 -8.431 -45.422 1.00 26.11 87 GLY A C 1
ATOM 644 O O . GLY A 1 87 ? 41.751 -7.689 -44.457 1.00 26.11 87 GLY A O 1
ATOM 645 N N . GLN A 1 88 ? 40.896 -9.494 -45.309 1.00 28.17 88 GLN A N 1
ATOM 646 C CA . GLN A 1 88 ? 40.613 -10.701 -46.106 1.00 28.17 88 GLN A CA 1
ATOM 647 C C . GLN A 1 88 ? 39.313 -11.285 -45.479 1.00 28.17 88 GLN A C 1
ATOM 649 O O . GLN A 1 88 ? 39.245 -11.420 -44.265 1.00 28.17 88 GLN A O 1
ATOM 654 N N . GLY A 1 89 ? 38.191 -11.406 -46.197 1.00 27.28 89 GLY A N 1
ATOM 655 C CA . GLY A 1 89 ? 37.709 -12.675 -46.762 1.00 27.28 89 GLY A CA 1
ATOM 656 C C . GLY A 1 89 ? 36.722 -13.439 -45.853 1.00 27.28 89 GLY A C 1
ATOM 657 O O . GLY A 1 89 ? 37.126 -13.943 -44.813 1.00 27.28 89 GLY A O 1
ATOM 658 N N . GLY A 1 90 ? 35.460 -13.608 -46.286 1.00 26.27 90 GLY A N 1
ATOM 659 C CA . GLY A 1 90 ? 34.583 -14.667 -45.755 1.00 26.27 90 GLY A CA 1
ATOM 660 C C . GLY A 1 90 ? 33.065 -14.433 -45.798 1.00 26.27 90 GLY A C 1
ATOM 661 O O . GLY A 1 90 ? 32.493 -14.024 -44.801 1.00 26.27 90 GLY A O 1
ATOM 662 N N . GLY A 1 91 ? 32.429 -14.792 -46.920 1.00 27.06 91 GLY A N 1
ATOM 663 C CA . GLY A 1 91 ? 31.155 -15.535 -46.966 1.00 27.06 91 GLY A CA 1
ATOM 664 C C . GLY A 1 91 ? 29.880 -14.922 -46.373 1.00 27.06 91 GLY A C 1
ATOM 665 O O . GLY A 1 91 ? 29.590 -15.086 -45.194 1.00 27.06 91 GLY A O 1
ATOM 666 N N . ASP A 1 92 ? 29.044 -14.383 -47.260 1.00 30.81 92 ASP A N 1
ATOM 667 C CA . ASP A 1 92 ? 27.614 -14.145 -47.056 1.00 30.81 92 ASP A CA 1
ATOM 668 C C . ASP A 1 92 ? 26.850 -15.458 -46.769 1.00 30.81 92 ASP A C 1
ATOM 670 O O . ASP A 1 92 ? 26.921 -16.422 -47.538 1.00 30.81 92 ASP A O 1
ATOM 674 N N . LYS A 1 93 ? 26.092 -15.473 -45.667 1.00 29.55 93 LYS A N 1
ATOM 675 C CA . LYS A 1 93 ? 24.852 -16.246 -45.537 1.00 29.55 93 LYS A CA 1
ATOM 676 C C . LYS A 1 93 ? 23.812 -15.378 -44.836 1.00 29.55 93 LYS A C 1
ATOM 678 O O . LYS A 1 93 ? 23.791 -15.288 -43.612 1.00 29.55 93 LYS A O 1
ATOM 683 N N . GLY A 1 94 ? 22.967 -14.775 -45.668 1.00 38.00 94 GLY A N 1
ATOM 684 C CA . GLY A 1 94 ? 21.667 -14.174 -45.388 1.00 38.00 94 GLY A CA 1
ATOM 685 C C . GLY A 1 94 ? 21.110 -14.351 -43.976 1.00 38.00 94 GLY A C 1
ATOM 686 O O . GLY A 1 94 ? 20.716 -15.445 -43.573 1.00 38.00 94 GLY A O 1
ATOM 687 N N . ASN A 1 95 ? 20.960 -13.224 -43.287 1.00 28.03 95 ASN A N 1
ATOM 688 C CA . ASN A 1 95 ? 20.018 -13.085 -42.193 1.00 28.03 95 ASN A CA 1
ATOM 689 C C . ASN A 1 95 ? 19.162 -11.848 -42.475 1.00 28.03 95 ASN A C 1
ATOM 691 O O . ASN A 1 95 ? 19.684 -10.752 -42.671 1.00 28.03 95 ASN A O 1
ATOM 695 N N . VAL A 1 96 ? 17.847 -12.035 -42.556 1.00 32.53 96 VAL A N 1
ATOM 696 C CA . VAL A 1 96 ? 16.884 -10.936 -42.657 1.00 32.53 96 VAL A CA 1
ATOM 697 C C . VAL A 1 96 ? 16.949 -10.178 -41.330 1.00 32.53 96 VAL A C 1
ATOM 699 O O . VAL A 1 96 ? 16.408 -10.642 -40.327 1.00 32.53 96 VAL A O 1
ATOM 702 N N . GLU A 1 97 ? 17.649 -9.041 -41.297 1.00 33.06 97 GLU A N 1
ATOM 703 C CA . GLU A 1 97 ? 17.646 -8.146 -40.139 1.00 33.06 97 GLU A CA 1
ATOM 704 C C . GLU A 1 97 ? 16.206 -7.700 -39.859 1.00 33.06 97 GLU A C 1
ATOM 706 O O . GLU A 1 97 ? 15.580 -6.974 -40.635 1.00 33.06 97 GLU A O 1
ATOM 711 N N . LYS A 1 98 ? 15.657 -8.140 -38.722 1.00 32.78 98 LYS A N 1
ATOM 712 C CA . LYS A 1 98 ? 14.453 -7.536 -38.153 1.00 32.78 98 LYS A CA 1
ATOM 713 C C . LYS A 1 98 ? 14.780 -6.072 -37.852 1.00 32.78 98 LYS A C 1
ATOM 715 O O . LYS A 1 98 ? 15.565 -5.803 -36.947 1.00 32.78 98 LYS A O 1
ATOM 720 N N . LYS A 1 99 ? 14.173 -5.139 -38.595 1.00 43.84 99 LYS A N 1
ATOM 721 C CA . LYS A 1 99 ? 14.203 -3.695 -38.305 1.00 43.84 99 LYS A CA 1
ATOM 722 C C . LYS A 1 99 ? 13.879 -3.485 -36.822 1.00 43.84 99 LYS A C 1
ATOM 724 O O . LYS A 1 99 ? 12.776 -3.797 -36.376 1.00 43.84 99 LYS A O 1
ATOM 729 N N . HIS A 1 100 ? 14.855 -3.003 -36.063 1.00 60.75 100 HIS A N 1
ATOM 730 C CA . HIS A 1 100 ? 14.705 -2.756 -34.637 1.00 60.75 100 HIS A CA 1
ATOM 731 C C . HIS A 1 100 ? 13.778 -1.546 -34.435 1.00 60.75 100 HIS A C 1
ATOM 733 O O . HIS A 1 100 ? 14.068 -0.452 -34.916 1.00 60.75 100 HIS A O 1
ATOM 739 N N . PHE A 1 101 ? 12.633 -1.749 -33.782 1.00 81.00 101 PHE A N 1
ATOM 740 C CA . PHE A 1 101 ? 11.658 -0.690 -33.512 1.00 81.00 101 PHE A CA 1
ATOM 741 C C . PHE A 1 101 ? 12.194 0.243 -32.415 1.00 81.00 101 PHE A C 1
ATOM 743 O O . PHE A 1 101 ? 12.271 -0.163 -31.258 1.00 81.00 101 PHE A O 1
ATOM 750 N N . ASP A 1 102 ? 12.568 1.477 -32.776 1.00 85.69 102 ASP A N 1
ATOM 751 C CA . ASP A 1 102 ? 12.976 2.530 -31.835 1.00 85.69 102 ASP A CA 1
ATOM 752 C C . ASP A 1 102 ? 11.906 3.638 -31.753 1.00 85.69 102 ASP A C 1
ATOM 754 O O . ASP A 1 102 ? 11.895 4.566 -32.569 1.00 85.69 102 ASP A O 1
ATOM 758 N N . PRO A 1 103 ? 10.988 3.568 -30.774 1.00 89.56 103 PRO A N 1
ATOM 759 C CA . PRO A 1 103 ? 9.890 4.519 -30.660 1.00 89.56 103 PRO A CA 1
ATOM 760 C C . PRO A 1 103 ? 10.346 5.922 -30.225 1.00 89.56 103 PRO A C 1
ATOM 762 O O . PRO A 1 103 ? 9.694 6.911 -30.562 1.00 89.56 103 PRO A O 1
ATOM 765 N N . TYR A 1 104 ? 11.466 6.037 -29.502 1.00 90.75 104 TYR A N 1
ATOM 766 C CA . TYR A 1 104 ? 12.021 7.329 -29.085 1.00 90.75 104 TYR A CA 1
ATOM 767 C C . TYR A 1 104 ? 12.700 8.035 -30.253 1.00 90.75 104 TYR A C 1
ATOM 769 O O . TYR A 1 104 ? 12.425 9.212 -30.499 1.00 90.75 104 TYR A O 1
ATOM 777 N N . GLY A 1 105 ? 13.516 7.299 -31.013 1.00 89.88 105 GLY A N 1
ATOM 778 C CA . GLY A 1 105 ? 14.128 7.786 -32.245 1.00 89.88 105 GLY A CA 1
ATOM 779 C C . GLY A 1 105 ? 13.089 8.180 -33.292 1.00 89.88 105 GLY A C 1
ATOM 780 O O . GLY A 1 105 ? 13.199 9.258 -33.874 1.00 89.88 105 GLY A O 1
ATOM 781 N N . ALA A 1 106 ? 12.028 7.381 -33.461 1.00 90.31 106 ALA A N 1
ATOM 782 C CA . ALA A 1 106 ? 10.940 7.681 -34.394 1.00 90.31 106 ALA A CA 1
ATOM 783 C C . ALA A 1 106 ? 10.268 9.038 -34.113 1.00 90.31 106 ALA A C 1
ATOM 785 O O . ALA A 1 106 ? 9.951 9.777 -35.042 1.00 90.31 106 ALA A O 1
ATOM 786 N N . LEU A 1 107 ? 10.082 9.394 -32.837 1.00 91.50 107 LEU A N 1
ATOM 787 C CA . LEU A 1 107 ? 9.511 10.684 -32.434 1.00 91.50 107 LEU A CA 1
ATOM 788 C C . LEU A 1 107 ? 10.558 11.787 -32.206 1.00 91.50 107 LEU A C 1
ATOM 790 O O . LEU A 1 107 ? 10.184 12.946 -32.016 1.00 91.50 107 LEU A O 1
ATOM 794 N N . GLY A 1 108 ? 11.851 11.454 -32.227 1.00 89.50 108 GLY A N 1
ATOM 795 C CA . GLY A 1 108 ? 12.945 12.385 -31.953 1.00 89.50 108 GLY A CA 1
ATOM 796 C C . GLY A 1 108 ? 12.940 12.925 -30.520 1.00 89.50 108 GLY A C 1
ATOM 797 O O . GLY A 1 108 ? 13.261 14.094 -30.304 1.00 89.50 108 GLY A O 1
ATOM 798 N N . VAL A 1 109 ? 12.532 12.106 -29.546 1.00 87.94 109 VAL A N 1
ATOM 799 C CA . VAL A 1 109 ? 12.432 12.489 -28.128 1.00 87.94 109 VAL A CA 1
ATOM 800 C C . VAL A 1 109 ? 13.343 11.630 -27.255 1.00 87.94 109 VAL A C 1
ATOM 802 O O . VAL A 1 109 ? 13.616 10.478 -27.572 1.00 87.94 109 VAL A O 1
ATOM 805 N N . ALA A 1 110 ? 13.820 12.182 -26.140 1.00 83.25 110 ALA A N 1
ATOM 806 C CA . ALA A 1 110 ? 14.681 11.454 -25.210 1.00 83.25 110 ALA A CA 1
ATOM 807 C C . ALA A 1 110 ? 13.892 10.412 -24.373 1.00 83.25 110 ALA A C 1
ATOM 809 O O . ALA A 1 110 ? 12.681 10.569 -24.182 1.00 83.25 110 ALA A O 1
ATOM 810 N N . PRO A 1 111 ? 14.543 9.361 -23.824 1.00 74.62 111 PRO A N 1
ATOM 811 C CA . PRO A 1 111 ? 13.882 8.343 -22.989 1.00 74.62 111 PRO A CA 1
ATOM 812 C C . PRO A 1 111 ? 13.145 8.878 -21.745 1.00 74.62 111 PRO A C 1
ATOM 814 O O . PRO A 1 111 ? 12.242 8.231 -21.199 1.00 74.62 111 PRO A O 1
ATOM 817 N N . ASP A 1 112 ? 13.510 10.071 -21.283 1.00 68.62 112 ASP A N 1
ATOM 818 C CA . ASP A 1 112 ? 12.900 10.801 -20.171 1.00 68.62 112 ASP A CA 1
ATOM 819 C C . ASP A 1 112 ? 11.799 11.790 -20.597 1.00 68.62 112 ASP A C 1
ATOM 821 O O . ASP A 1 112 ? 11.215 12.443 -19.735 1.00 68.62 112 ASP A O 1
ATOM 825 N N . ALA A 1 113 ? 11.445 11.856 -21.886 1.00 74.50 113 ALA A N 1
ATOM 826 C CA . ALA A 1 113 ? 10.426 12.774 -22.387 1.00 74.50 113 ALA A CA 1
ATOM 827 C C . ALA A 1 113 ? 9.069 12.604 -21.679 1.00 74.50 113 ALA A C 1
ATOM 829 O O . ALA A 1 113 ? 8.575 11.489 -21.488 1.00 74.50 113 ALA A O 1
ATOM 830 N N . THR A 1 114 ? 8.429 13.707 -21.305 1.00 73.00 114 THR A N 1
ATOM 831 C CA . THR A 1 114 ? 7.086 13.698 -20.715 1.00 73.00 114 THR A CA 1
ATOM 832 C C . THR A 1 114 ? 6.030 13.308 -21.748 1.00 73.00 114 THR A C 1
ATOM 834 O O . THR A 1 114 ? 6.233 13.462 -22.952 1.00 73.00 114 THR A O 1
ATOM 837 N N . ASP A 1 115 ? 4.860 12.856 -21.295 1.00 77.69 115 ASP A N 1
ATOM 838 C CA . ASP A 1 115 ? 3.733 12.551 -22.187 1.00 77.69 115 ASP A CA 1
ATOM 839 C C . ASP A 1 115 ? 3.333 13.778 -23.020 1.00 77.69 115 ASP A C 1
ATOM 841 O O . ASP A 1 115 ? 2.991 13.653 -24.196 1.00 77.69 115 ASP A O 1
ATOM 845 N N . ALA A 1 116 ? 3.441 14.980 -22.442 1.00 74.75 116 ALA A N 1
ATOM 846 C CA . ALA A 1 116 ? 3.237 16.241 -23.149 1.00 74.75 116 ALA A CA 1
ATOM 847 C C . ALA A 1 116 ? 4.293 16.464 -24.245 1.00 74.75 116 ALA A C 1
ATOM 849 O O . ALA A 1 116 ? 3.945 16.832 -25.368 1.00 74.75 116 ALA A O 1
ATOM 850 N N . GLN A 1 117 ? 5.571 16.188 -23.963 1.00 77.25 117 GLN A N 1
ATOM 851 C CA . GLN A 1 117 ? 6.647 16.259 -24.957 1.00 77.25 117 GLN A CA 1
ATOM 852 C C . GLN A 1 117 ? 6.462 15.221 -26.071 1.00 77.25 117 GLN A C 1
ATOM 854 O O . GLN A 1 117 ? 6.641 15.563 -27.236 1.00 77.25 117 GLN A O 1
ATOM 859 N N . ILE A 1 118 ? 6.029 13.998 -25.747 1.00 86.38 118 ILE A N 1
ATOM 860 C CA . ILE A 1 118 ? 5.707 12.943 -26.722 1.00 86.38 118 ILE A CA 1
ATOM 861 C C . ILE A 1 118 ? 4.544 13.373 -27.625 1.00 86.38 118 ILE A C 1
ATOM 863 O O . ILE A 1 118 ? 4.661 13.319 -28.849 1.00 86.38 118 ILE A O 1
ATOM 867 N N . LYS A 1 119 ? 3.436 13.856 -27.044 1.00 87.88 119 LYS A N 1
ATOM 868 C CA . LYS A 1 119 ? 2.274 14.360 -27.798 1.00 87.88 119 LYS A CA 1
ATOM 869 C C . LYS A 1 119 ? 2.648 15.551 -28.686 1.00 87.88 119 LYS A C 1
ATOM 871 O O . LYS A 1 119 ? 2.234 15.608 -29.843 1.00 87.88 119 LYS A O 1
ATOM 876 N N . SER A 1 120 ? 3.449 16.479 -28.164 1.00 87.06 120 SER A N 1
ATOM 877 C CA . SER A 1 120 ? 3.928 17.658 -28.894 1.00 87.06 120 SER A CA 1
ATOM 878 C C . SER A 1 120 ? 4.849 17.277 -30.057 1.00 87.06 120 SER A C 1
ATOM 880 O O . SER A 1 120 ? 4.651 17.738 -31.185 1.00 87.06 120 SER A O 1
ATOM 882 N N . ALA A 1 121 ? 5.804 16.373 -29.821 1.00 91.19 121 ALA A N 1
ATOM 883 C CA . ALA A 1 121 ? 6.701 15.855 -30.848 1.00 91.19 121 ALA A CA 1
ATOM 884 C C . ALA A 1 121 ? 5.932 15.117 -31.948 1.00 91.19 121 ALA A C 1
ATOM 886 O O . ALA A 1 121 ? 6.141 15.403 -33.128 1.00 91.19 121 ALA A O 1
ATOM 887 N N . PHE A 1 122 ? 4.972 14.263 -31.574 1.00 94.00 122 PHE A N 1
ATOM 888 C CA . PHE A 1 122 ? 4.084 13.603 -32.527 1.00 94.00 122 PHE A CA 1
ATOM 889 C C . PHE A 1 122 ? 3.304 14.615 -33.364 1.00 94.00 122 PHE A C 1
ATOM 891 O O . PHE A 1 122 ? 3.370 14.542 -34.583 1.00 94.00 122 PHE A O 1
ATOM 898 N N . ARG A 1 123 ? 2.633 15.601 -32.747 1.00 90.38 123 ARG A N 1
ATOM 899 C CA . ARG A 1 123 ? 1.876 16.637 -33.477 1.00 90.38 123 ARG A CA 1
ATOM 900 C C . ARG A 1 123 ? 2.763 17.389 -34.473 1.00 90.38 123 ARG A C 1
ATOM 902 O O . ARG A 1 123 ? 2.341 17.681 -35.588 1.00 90.38 123 ARG A O 1
ATOM 909 N N . LYS A 1 124 ? 4.000 17.709 -34.082 1.00 89.69 124 LYS A N 1
ATOM 910 C CA . LYS A 1 124 ? 4.963 18.411 -34.942 1.00 89.69 124 LYS A CA 1
ATOM 911 C C . LYS A 1 124 ? 5.464 17.535 -36.093 1.00 89.69 124 LYS A C 1
ATOM 913 O O . LYS A 1 124 ? 5.667 18.049 -37.192 1.00 89.69 124 LYS A O 1
ATOM 918 N N . ALA A 1 125 ? 5.692 16.248 -35.846 1.00 88.56 125 ALA A N 1
ATOM 919 C CA . ALA A 1 125 ? 6.170 15.300 -36.847 1.00 88.56 125 ALA A CA 1
ATOM 920 C C . ALA A 1 125 ? 5.053 14.876 -37.816 1.00 88.56 125 ALA A C 1
ATOM 922 O O . ALA A 1 125 ? 5.263 14.870 -39.026 1.00 88.56 125 ALA A O 1
ATOM 923 N N . SER A 1 126 ? 3.846 14.621 -37.307 1.00 88.00 126 SER A N 1
ATOM 924 C CA . SER A 1 126 ? 2.693 14.151 -38.078 1.00 88.00 126 SER A CA 1
ATOM 925 C C . SER A 1 126 ? 2.216 15.173 -39.111 1.00 88.00 126 SER A C 1
ATOM 927 O O . SER A 1 126 ? 1.805 14.791 -40.199 1.00 88.00 126 SER A O 1
ATOM 929 N N . LEU A 1 127 ? 2.337 16.475 -38.823 1.00 87.19 127 LEU A N 1
ATOM 930 C CA . LEU A 1 127 ? 2.014 17.551 -39.769 1.00 87.19 127 LEU A CA 1
ATOM 931 C C . LEU A 1 127 ? 2.906 17.561 -41.016 1.00 87.19 127 LEU A C 1
ATOM 933 O O . LEU A 1 127 ? 2.498 18.117 -42.034 1.00 87.19 127 LEU A O 1
ATOM 937 N N . LYS A 1 128 ? 4.116 16.998 -40.930 1.00 82.75 128 LYS A N 1
ATOM 938 C CA . LYS A 1 128 ? 5.069 16.951 -42.047 1.00 82.75 128 LYS A CA 1
ATOM 939 C C . LYS A 1 128 ? 4.814 15.787 -42.994 1.00 82.75 128 LYS A C 1
ATOM 941 O O . LYS A 1 128 ? 5.173 15.901 -44.151 1.00 82.75 128 LYS A O 1
ATOM 946 N N . VAL A 1 129 ? 4.217 14.709 -42.489 1.00 82.69 129 VAL A N 1
ATOM 947 C CA . VAL A 1 129 ? 3.947 13.465 -43.233 1.00 82.69 129 VAL A CA 1
ATOM 948 C C . VAL A 1 129 ? 2.445 13.204 -43.376 1.00 82.69 129 VAL A C 1
ATOM 950 O O . VAL A 1 129 ? 2.014 12.083 -43.628 1.00 82.69 129 VAL A O 1
ATOM 953 N N . HIS A 1 130 ? 1.618 14.231 -43.153 1.00 77.44 130 HIS A N 1
ATOM 954 C CA . HIS A 1 130 ? 0.176 14.122 -43.331 1.00 77.44 130 HIS A CA 1
ATOM 955 C C . HIS A 1 130 ? -0.134 13.984 -44.830 1.00 77.44 130 HIS A C 1
ATOM 957 O O . HIS A 1 130 ? 0.368 14.813 -45.590 1.00 77.44 130 HIS A O 1
ATOM 963 N N . PRO A 1 131 ? -0.989 13.038 -45.262 1.00 70.31 131 PRO A N 1
ATOM 964 C CA . PRO A 1 131 ? -1.281 12.805 -46.684 1.00 70.31 131 PRO A CA 1
ATOM 965 C C . PRO A 1 131 ? -1.749 14.053 -47.453 1.00 70.31 131 PRO A C 1
ATOM 967 O O . PRO A 1 131 ? -1.428 14.221 -48.623 1.00 70.31 131 PRO A O 1
ATOM 970 N N . ASP A 1 132 ? -2.450 14.970 -46.779 1.00 75.25 132 ASP A N 1
ATOM 971 C CA . ASP A 1 132 ? -2.895 16.242 -47.378 1.00 75.25 132 ASP A CA 1
ATOM 972 C C . ASP A 1 132 ? -1.765 17.265 -47.609 1.00 75.25 132 ASP A C 1
ATOM 974 O O . ASP A 1 132 ? -1.954 18.250 -48.321 1.00 75.25 132 ASP A O 1
ATOM 978 N N . LYS A 1 133 ? -0.608 17.089 -46.961 1.00 73.44 133 LYS A N 1
ATOM 979 C CA . LYS A 1 133 ? 0.536 18.018 -47.018 1.00 73.44 133 LYS A CA 1
ATOM 980 C C . LYS A 1 133 ? 1.780 17.406 -47.656 1.00 73.44 133 LYS A C 1
ATOM 982 O O . LYS A 1 133 ? 2.620 18.155 -48.148 1.00 73.44 133 LYS A O 1
ATOM 987 N N . ASP A 1 134 ? 1.888 16.083 -47.648 1.00 74.94 134 ASP A N 1
ATOM 988 C CA . ASP A 1 134 ? 2.973 15.318 -48.248 1.00 74.94 134 ASP A CA 1
ATOM 989 C C . ASP A 1 134 ? 2.388 14.279 -49.222 1.00 74.94 134 ASP A C 1
ATOM 991 O O . ASP A 1 134 ? 1.853 13.260 -48.781 1.00 74.94 134 ASP A O 1
ATOM 995 N N . PRO A 1 135 ? 2.467 14.527 -50.544 1.00 72.31 135 PRO A N 1
ATOM 996 C CA . PRO A 1 135 ? 1.942 13.626 -51.564 1.00 72.31 135 PRO A CA 1
ATOM 997 C C . PRO A 1 135 ? 2.876 12.438 -51.859 1.00 72.31 135 PRO A C 1
ATOM 999 O O . PRO A 1 135 ? 2.650 11.718 -52.834 1.00 72.31 135 PRO A O 1
ATOM 1002 N N . SER A 1 136 ? 3.953 12.241 -51.088 1.00 79.75 136 SER A N 1
ATOM 1003 C CA . SER A 1 136 ? 4.868 11.120 -51.299 1.00 79.75 136 SER A CA 1
ATOM 1004 C C . SER A 1 136 ? 4.198 9.769 -50.990 1.00 79.75 136 SER A C 1
ATOM 1006 O O . SER A 1 136 ? 3.400 9.660 -50.055 1.00 79.75 136 SER A O 1
ATOM 1008 N N . PRO A 1 137 ? 4.525 8.702 -51.747 1.00 73.94 137 PRO A N 1
ATOM 1009 C CA . PRO A 1 137 ? 3.940 7.374 -51.540 1.00 73.94 137 PRO A CA 1
ATOM 1010 C C . PRO A 1 137 ? 4.256 6.778 -50.155 1.00 73.94 137 PRO A C 1
ATOM 1012 O O . PRO A 1 137 ? 3.491 5.951 -49.659 1.00 73.94 137 PRO A O 1
ATOM 1015 N N . ASP A 1 138 ? 5.322 7.250 -49.503 1.00 76.50 138 ASP A N 1
ATOM 1016 C CA . ASP A 1 138 ? 5.778 6.771 -48.194 1.00 76.50 138 ASP A CA 1
ATOM 1017 C C . ASP A 1 138 ? 5.186 7.567 -47.013 1.00 76.50 138 ASP A C 1
ATOM 1019 O O . ASP A 1 138 ? 5.303 7.144 -45.859 1.00 76.50 138 ASP A O 1
ATOM 1023 N N . ALA A 1 139 ? 4.508 8.699 -47.263 1.00 77.25 139 ALA A N 1
ATOM 1024 C CA . ALA A 1 139 ? 3.935 9.561 -46.221 1.00 77.25 139 ALA A CA 1
ATOM 1025 C C . ALA A 1 139 ? 2.976 8.795 -45.294 1.00 77.25 139 ALA A C 1
ATOM 1027 O O . ALA A 1 139 ? 3.039 8.919 -44.069 1.00 77.25 139 ALA A O 1
ATOM 1028 N N . ALA A 1 140 ? 2.141 7.920 -45.865 1.00 78.19 140 ALA A N 1
ATOM 1029 C CA . ALA A 1 140 ? 1.219 7.078 -45.107 1.00 78.19 140 ALA A CA 1
ATOM 1030 C C . ALA A 1 140 ? 1.945 6.053 -44.215 1.00 78.19 140 ALA A C 1
ATOM 1032 O O . ALA A 1 140 ? 1.480 5.742 -43.116 1.00 78.19 140 ALA A O 1
ATOM 1033 N N . GLU A 1 141 ? 3.087 5.518 -44.651 1.00 81.50 141 GLU A N 1
ATOM 1034 C CA . GLU A 1 141 ? 3.886 4.600 -43.838 1.00 81.50 141 GLU A CA 1
ATOM 1035 C C . GLU A 1 141 ? 4.584 5.329 -42.689 1.00 81.50 141 GLU A C 1
ATOM 1037 O O . GLU A 1 141 ? 4.477 4.889 -41.543 1.00 81.50 141 GLU A O 1
ATOM 1042 N N . HIS A 1 142 ? 5.200 6.481 -42.952 1.00 82.31 142 HIS A N 1
ATOM 1043 C CA . HIS A 1 142 ? 5.809 7.304 -41.908 1.00 82.31 142 HIS A CA 1
ATOM 1044 C C . HIS A 1 142 ? 4.780 7.797 -40.886 1.00 82.31 142 HIS A C 1
ATOM 1046 O O . HIS A 1 142 ? 5.037 7.767 -39.682 1.00 82.31 142 HIS A O 1
ATOM 1052 N N . PHE A 1 143 ? 3.582 8.190 -41.329 1.00 85.19 143 PHE A N 1
ATOM 1053 C CA . PHE A 1 143 ? 2.503 8.576 -40.423 1.00 85.19 143 PHE A CA 1
ATOM 1054 C C . PHE A 1 143 ? 2.068 7.410 -39.523 1.00 85.19 143 PHE A C 1
ATOM 1056 O O . PHE A 1 143 ? 1.864 7.600 -38.318 1.00 85.19 143 PHE A O 1
ATOM 1063 N N . ARG A 1 144 ? 1.978 6.189 -40.075 1.00 85.12 144 ARG A N 1
ATOM 1064 C CA . ARG A 1 144 ? 1.709 4.974 -39.289 1.00 85.12 144 ARG A CA 1
ATOM 1065 C C . ARG A 1 144 ? 2.810 4.713 -38.263 1.00 85.12 144 ARG A C 1
ATOM 1067 O O . ARG A 1 144 ? 2.480 4.514 -37.101 1.00 85.12 144 ARG A O 1
ATOM 1074 N N . GLN A 1 145 ? 4.082 4.802 -38.650 1.00 86.38 145 GLN A N 1
ATOM 1075 C CA . GLN A 1 145 ? 5.219 4.596 -37.742 1.00 86.38 145 GLN A CA 1
ATOM 1076 C C . GLN A 1 145 ? 5.254 5.626 -36.603 1.00 86.38 145 GLN A C 1
ATOM 1078 O O . GLN A 1 145 ? 5.461 5.260 -35.449 1.00 86.38 145 GLN A O 1
ATOM 1083 N N . LEU A 1 146 ? 4.993 6.907 -36.888 1.00 91.25 146 LEU A N 1
ATOM 1084 C CA . LEU A 1 146 ? 4.892 7.944 -35.853 1.00 91.25 146 LEU A CA 1
ATOM 1085 C C . LEU A 1 146 ? 3.717 7.693 -34.907 1.00 91.25 146 LEU A C 1
ATOM 1087 O O . LEU A 1 146 ? 3.829 7.928 -33.704 1.00 91.25 146 LEU A O 1
ATOM 1091 N N . THR A 1 147 ? 2.588 7.228 -35.445 1.00 89.25 147 THR A N 1
ATOM 1092 C CA . THR A 1 147 ? 1.399 6.907 -34.648 1.00 89.25 147 THR A CA 1
ATOM 1093 C C . THR A 1 147 ? 1.671 5.710 -33.746 1.00 89.25 147 THR A C 1
ATOM 1095 O O . THR A 1 147 ? 1.415 5.796 -32.549 1.00 89.25 147 THR A O 1
ATOM 1098 N N . GLU A 1 148 ? 2.283 4.655 -34.285 1.00 89.06 148 GLU A N 1
ATOM 1099 C CA . GLU A 1 148 ? 2.705 3.469 -33.540 1.00 89.06 148 GLU A CA 1
ATOM 1100 C C . GLU A 1 148 ? 3.726 3.816 -32.450 1.00 89.06 148 GLU A C 1
ATOM 1102 O O . GLU A 1 148 ? 3.556 3.403 -31.306 1.00 89.06 148 GLU A O 1
ATOM 1107 N N . ALA A 1 149 ? 4.738 4.634 -32.756 1.00 90.06 149 ALA A N 1
ATOM 1108 C CA . ALA A 1 149 ? 5.720 5.101 -31.781 1.00 90.06 149 ALA A CA 1
ATOM 1109 C C . ALA A 1 149 ? 5.069 5.928 -30.663 1.00 90.06 149 ALA A C 1
ATOM 1111 O O . ALA A 1 149 ? 5.327 5.688 -29.483 1.00 90.06 149 ALA A O 1
ATOM 1112 N N . LYS A 1 150 ? 4.173 6.860 -31.008 1.00 93.19 150 LYS A N 1
ATOM 1113 C CA . LYS A 1 150 ? 3.417 7.657 -30.033 1.00 93.19 150 LYS A CA 1
ATOM 1114 C C . LYS A 1 150 ? 2.516 6.775 -29.170 1.00 93.19 150 LYS A C 1
ATOM 1116 O O . LYS A 1 150 ? 2.541 6.918 -27.954 1.00 93.19 150 LYS A O 1
ATOM 1121 N N . ASP A 1 151 ? 1.752 5.860 -29.758 1.00 85.12 151 ASP A N 1
ATOM 1122 C CA . ASP A 1 151 ? 0.869 4.955 -29.013 1.00 85.12 151 ASP A CA 1
ATOM 1123 C C . ASP A 1 151 ? 1.668 3.979 -28.134 1.00 85.12 151 ASP A C 1
ATOM 1125 O O . ASP A 1 151 ? 1.244 3.651 -27.026 1.00 85.12 151 ASP A O 1
ATOM 1129 N N . PHE A 1 152 ? 2.850 3.550 -28.585 1.00 86.31 152 PHE A N 1
ATOM 1130 C CA . PHE A 1 152 ? 3.769 2.730 -27.802 1.00 86.31 152 PHE A CA 1
ATOM 1131 C C . PHE A 1 152 ? 4.343 3.501 -26.609 1.00 86.31 152 PHE A C 1
ATOM 1133 O O . PHE A 1 152 ? 4.303 2.990 -25.493 1.00 86.31 152 PHE A O 1
A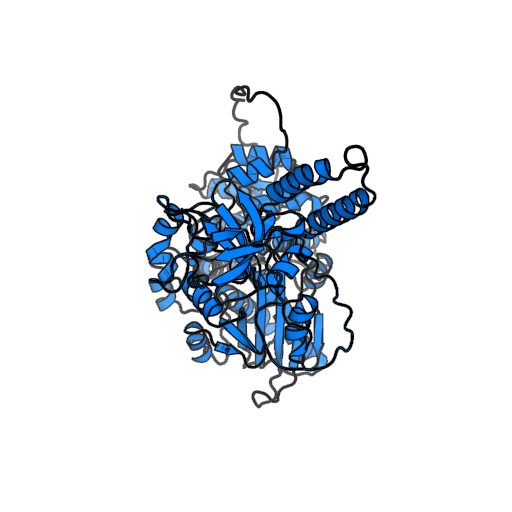TOM 1140 N N . LEU A 1 153 ? 4.850 4.724 -26.815 1.00 83.56 153 LEU A N 1
ATOM 1141 C CA . LEU A 1 153 ? 5.414 5.539 -25.732 1.00 83.56 153 LEU A CA 1
ATOM 1142 C C . LEU A 1 153 ? 4.345 6.061 -24.766 1.00 83.56 153 LEU A C 1
ATOM 1144 O O . LEU A 1 153 ? 4.620 6.203 -23.581 1.00 83.56 153 LEU A O 1
ATOM 1148 N N . LEU A 1 154 ? 3.128 6.339 -25.234 1.00 79.31 154 LEU A N 1
ATOM 1149 C CA . LEU A 1 154 ? 2.020 6.731 -24.357 1.00 79.31 154 LEU A CA 1
ATOM 1150 C C . LEU A 1 154 ? 1.387 5.537 -23.635 1.00 79.31 154 LEU A C 1
ATOM 1152 O O . LEU A 1 154 ? 0.574 5.736 -22.735 1.00 79.31 154 LEU A O 1
ATOM 1156 N N . ASN A 1 155 ? 1.752 4.304 -23.997 1.00 76.56 155 ASN A N 1
ATOM 1157 C CA . ASN A 1 155 ? 1.399 3.119 -23.233 1.00 76.56 155 ASN A CA 1
ATOM 1158 C C . ASN A 1 155 ? 2.450 2.883 -22.126 1.00 76.56 155 ASN A C 1
ATOM 1160 O O . ASN A 1 155 ? 3.589 2.520 -22.438 1.00 76.56 155 ASN A O 1
ATOM 1164 N N . PRO A 1 156 ? 2.086 3.023 -20.835 1.00 60.75 156 PRO A N 1
ATOM 1165 C CA . PRO A 1 156 ? 3.053 2.963 -19.737 1.00 60.75 156 PRO A CA 1
ATOM 1166 C C . PRO A 1 156 ? 3.807 1.631 -19.658 1.00 60.75 156 PRO A C 1
ATOM 1168 O O . PRO A 1 156 ? 5.011 1.618 -19.412 1.00 60.75 156 PRO A O 1
ATOM 1171 N N . LEU A 1 157 ? 3.123 0.514 -19.932 1.00 54.12 157 LEU A N 1
ATOM 1172 C CA . LEU A 1 157 ? 3.715 -0.824 -19.898 1.00 54.12 157 LEU A CA 1
ATOM 1173 C C . LEU A 1 157 ? 4.754 -1.009 -21.000 1.00 54.12 157 LEU A C 1
ATOM 1175 O O . LEU A 1 157 ? 5.890 -1.391 -20.730 1.00 54.12 157 LEU A O 1
ATOM 1179 N N . LYS A 1 158 ? 4.362 -0.725 -22.245 1.00 68.94 158 LYS A N 1
ATOM 1180 C CA . LYS A 1 158 ? 5.225 -0.889 -23.420 1.00 68.94 158 LYS A CA 1
ATOM 1181 C C . LYS A 1 158 ? 6.471 -0.017 -23.301 1.00 68.94 158 LYS A C 1
ATOM 1183 O O . LYS A 1 158 ? 7.588 -0.500 -23.495 1.00 68.94 158 LYS A O 1
ATOM 1188 N N . ARG A 1 159 ? 6.283 1.246 -22.905 1.00 75.31 159 ARG A N 1
ATOM 1189 C CA . ARG A 1 159 ? 7.374 2.191 -22.664 1.00 75.31 159 ARG A CA 1
ATOM 1190 C C . ARG A 1 159 ? 8.316 1.713 -21.563 1.00 75.31 159 ARG A C 1
ATOM 1192 O O . ARG A 1 159 ? 9.535 1.767 -21.736 1.00 75.31 159 ARG A O 1
ATOM 1199 N N . LEU A 1 160 ? 7.769 1.244 -20.441 1.00 59.75 160 LEU A N 1
ATOM 1200 C CA . LEU A 1 160 ? 8.575 0.754 -19.333 1.00 59.75 160 LEU A CA 1
ATOM 1201 C C . LEU A 1 160 ? 9.419 -0.461 -19.740 1.00 59.75 160 LEU A C 1
ATOM 1203 O O . LEU A 1 160 ? 10.629 -0.463 -19.506 1.00 59.75 160 LEU A O 1
ATOM 1207 N N . MET A 1 161 ? 8.789 -1.467 -20.351 1.00 59.75 161 MET A N 1
ATOM 1208 C CA . MET A 1 161 ? 9.457 -2.696 -20.791 1.00 59.75 161 MET A CA 1
ATOM 1209 C C . MET A 1 161 ? 10.601 -2.383 -21.756 1.00 59.75 161 MET A C 1
ATOM 1211 O O . MET A 1 161 ? 11.716 -2.869 -21.578 1.00 59.75 161 MET A O 1
ATOM 1215 N N . TYR A 1 162 ? 10.361 -1.485 -22.716 1.00 69.56 162 TYR A N 1
ATOM 1216 C CA . TYR A 1 162 ? 11.400 -1.017 -23.629 1.00 69.56 162 TYR A CA 1
ATOM 1217 C C . TYR A 1 162 ? 12.575 -0.375 -22.881 1.00 69.56 162 TYR A C 1
ATOM 1219 O O . TYR A 1 162 ? 13.731 -0.705 -23.139 1.00 69.56 162 TYR A O 1
ATOM 1227 N N . ASN A 1 163 ? 12.305 0.509 -21.917 1.00 67.56 163 ASN A N 1
ATOM 1228 C CA . ASN A 1 163 ? 13.360 1.167 -21.145 1.00 67.56 163 ASN A CA 1
ATOM 1229 C C . ASN A 1 163 ? 14.190 0.179 -20.318 1.00 67.56 163 ASN A C 1
ATOM 1231 O O . ASN A 1 163 ? 15.394 0.384 -20.146 1.00 67.56 163 ASN A O 1
ATOM 1235 N N . MET A 1 164 ? 13.546 -0.863 -19.786 1.00 53.09 164 MET A N 1
ATOM 1236 C CA . MET A 1 164 ? 14.188 -1.894 -18.976 1.00 53.09 164 MET A CA 1
ATOM 1237 C C . MET A 1 164 ? 15.106 -2.776 -19.827 1.00 53.09 164 MET A C 1
ATOM 1239 O O . MET A 1 164 ? 16.280 -2.919 -19.495 1.00 53.09 164 MET A O 1
ATOM 1243 N N . ALA A 1 165 ? 14.601 -3.265 -20.963 1.00 54.59 165 ALA A N 1
ATOM 1244 C CA . ALA A 1 165 ? 15.341 -4.085 -21.924 1.00 54.59 165 ALA A CA 1
ATOM 1245 C C . ALA A 1 165 ? 16.629 -3.412 -22.433 1.00 54.59 165 ALA A C 1
ATOM 1247 O O . ALA A 1 165 ? 17.645 -4.067 -22.645 1.00 54.59 165 ALA A O 1
ATOM 1248 N N . HIS A 1 166 ? 16.604 -2.087 -22.597 1.00 60.94 166 HIS A N 1
ATOM 1249 C CA . HIS A 1 166 ? 17.710 -1.321 -23.181 1.00 60.94 166 HIS A CA 1
ATOM 1250 C C . HIS A 1 166 ? 18.628 -0.665 -22.138 1.00 60.94 166 HIS A C 1
ATOM 1252 O O . HIS A 1 166 ? 19.439 0.197 -22.480 1.00 60.94 166 HIS A O 1
ATOM 1258 N N . GLY A 1 167 ? 18.481 -1.001 -20.848 1.00 53.91 167 GLY A N 1
ATOM 1259 C CA . GLY A 1 167 ? 19.284 -0.406 -19.771 1.00 53.91 167 GLY A CA 1
ATOM 1260 C C . GLY A 1 167 ? 19.118 1.116 -19.635 1.00 53.91 167 GLY A C 1
ATOM 1261 O O . GLY A 1 167 ? 19.901 1.782 -18.955 1.00 53.91 167 GLY A O 1
ATOM 1262 N N . LEU A 1 168 ? 18.083 1.689 -20.258 1.00 58.81 168 LEU A N 1
ATOM 1263 C CA . LEU A 1 168 ? 17.795 3.126 -20.247 1.00 58.81 168 LEU A CA 1
ATOM 1264 C C . LEU A 1 168 ? 17.266 3.586 -18.881 1.00 58.81 168 LEU A C 1
ATOM 1266 O O . LEU A 1 168 ? 17.243 4.781 -18.594 1.00 58.81 168 LEU A O 1
ATOM 1270 N N . GLN A 1 169 ? 16.903 2.642 -18.009 1.00 52.56 169 GLN A N 1
ATOM 1271 C CA . GLN A 1 169 ? 16.528 2.915 -16.624 1.00 52.56 169 GLN A CA 1
ATOM 1272 C C . GLN A 1 169 ? 17.703 3.384 -15.757 1.00 52.56 169 GLN A C 1
ATOM 1274 O O . GLN A 1 169 ? 17.538 4.332 -14.995 1.00 52.56 169 GLN A O 1
ATOM 1279 N N . ALA A 1 170 ? 18.895 2.788 -15.891 1.00 42.72 170 ALA A N 1
ATOM 1280 C CA . ALA A 1 170 ? 20.065 3.160 -15.083 1.00 42.72 170 ALA A CA 1
ATOM 1281 C C . ALA A 1 170 ? 20.610 4.557 -15.441 1.00 42.72 170 ALA A C 1
ATOM 1283 O O . ALA A 1 170 ? 21.230 5.224 -14.615 1.00 42.72 170 ALA A O 1
ATOM 1284 N N . ARG A 1 171 ? 20.338 5.020 -16.671 1.00 44.06 171 ARG A N 1
ATOM 1285 C CA . ARG A 1 171 ? 20.708 6.354 -17.172 1.00 44.06 171 ARG A CA 1
ATOM 1286 C C . ARG A 1 171 ? 19.742 7.463 -16.741 1.00 44.06 171 ARG A C 1
ATOM 1288 O O . ARG A 1 171 ? 20.050 8.636 -16.943 1.00 44.06 171 ARG A O 1
ATOM 1295 N N . ARG A 1 172 ? 18.601 7.132 -16.118 1.00 50.47 172 ARG A N 1
ATOM 1296 C CA . ARG A 1 172 ? 17.729 8.131 -15.486 1.00 50.47 172 ARG A CA 1
ATOM 1297 C C . ARG A 1 172 ? 18.416 8.632 -14.217 1.00 50.47 172 ARG A C 1
ATOM 1299 O O . ARG A 1 172 ? 18.256 8.075 -13.132 1.00 50.47 172 ARG A O 1
ATOM 1306 N N . HIS A 1 173 ? 19.165 9.725 -14.332 1.00 42.19 173 HIS A N 1
ATOM 1307 C CA . HIS A 1 173 ? 19.427 10.566 -13.173 1.00 42.19 173 HIS A CA 1
ATOM 1308 C C . HIS A 1 173 ? 18.057 10.954 -12.595 1.00 42.19 173 HIS A C 1
ATOM 1310 O O . HIS A 1 173 ? 17.315 11.706 -13.218 1.00 42.19 173 HIS A O 1
ATOM 1316 N N . TYR A 1 174 ? 17.694 10.383 -11.440 1.00 44.38 174 TYR A N 1
ATOM 1317 C CA . TYR A 1 174 ? 16.523 10.768 -10.643 1.00 44.38 174 TYR A CA 1
ATOM 1318 C C . TYR A 1 174 ? 16.686 12.234 -10.216 1.00 44.38 174 TYR A C 1
ATOM 1320 O O . TYR A 1 174 ? 17.114 12.535 -9.103 1.00 44.38 174 TYR A O 1
ATOM 1328 N N . VAL A 1 175 ? 16.426 13.157 -11.131 1.00 41.47 175 VAL A N 1
ATOM 1329 C CA . VAL A 1 175 ? 16.458 14.593 -10.900 1.00 41.47 175 VAL A CA 1
ATOM 1330 C C . VAL A 1 175 ? 15.067 15.096 -11.244 1.00 41.47 175 VAL A C 1
ATOM 1332 O O . VAL A 1 175 ? 14.678 15.094 -12.402 1.00 41.47 175 VAL A O 1
ATOM 1335 N N . GLN A 1 176 ? 14.345 15.457 -10.179 1.00 52.16 176 GLN A N 1
ATOM 1336 C CA . GLN A 1 176 ? 13.054 16.153 -10.142 1.00 52.16 176 GLN A CA 1
ATOM 1337 C C . GLN A 1 176 ? 11.885 15.479 -10.884 1.00 52.16 176 GLN A C 1
ATOM 1339 O O . GLN A 1 176 ? 11.593 15.799 -12.028 1.00 52.16 176 GLN A O 1
ATOM 1344 N N . TRP A 1 177 ? 11.165 14.592 -10.181 1.00 60.81 177 TRP A N 1
ATOM 1345 C CA . TRP A 1 177 ? 9.927 13.957 -10.669 1.00 60.81 177 TRP A CA 1
ATOM 1346 C C . TRP A 1 177 ? 8.897 13.737 -9.548 1.00 60.81 177 TRP A C 1
ATOM 1348 O O . TRP A 1 177 ? 8.295 12.669 -9.435 1.00 60.81 177 TRP A O 1
ATOM 1358 N N . TRP A 1 178 ? 8.742 14.728 -8.674 1.00 68.69 178 TRP A N 1
ATOM 1359 C CA . TRP A 1 178 ? 7.743 14.703 -7.608 1.00 68.69 178 TRP A CA 1
ATOM 1360 C C . TRP A 1 178 ? 6.670 15.717 -7.951 1.00 68.69 178 TRP A C 1
ATOM 1362 O O . TRP A 1 178 ? 7.018 16.852 -8.270 1.00 68.69 178 TRP A O 1
ATOM 1372 N N . SER A 1 179 ? 5.409 15.311 -7.877 1.00 69.50 179 SER A N 1
ATOM 1373 C CA . SER A 1 179 ? 4.309 16.259 -7.946 1.00 69.50 179 SER A CA 1
ATOM 1374 C C . SER A 1 179 ? 4.110 16.884 -6.580 1.00 6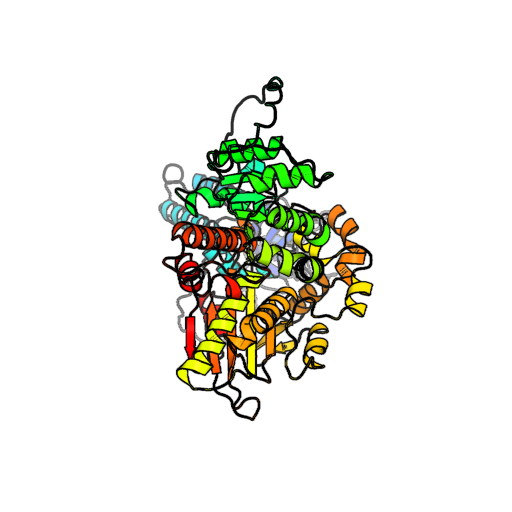9.50 179 SER A C 1
ATOM 1376 O O . SER A 1 179 ? 4.048 16.183 -5.560 1.00 69.50 179 SER A O 1
ATOM 1378 N N . THR A 1 180 ? 4.011 18.206 -6.572 1.00 70.94 180 THR A N 1
ATOM 1379 C CA . THR A 1 180 ? 3.559 18.945 -5.394 1.00 70.94 180 THR A CA 1
ATOM 1380 C C . THR A 1 180 ? 2.045 18.833 -5.252 1.00 70.94 180 THR A C 1
ATOM 1382 O O . THR A 1 180 ? 1.344 18.417 -6.176 1.00 70.94 180 THR A O 1
ATOM 1385 N N . TRP A 1 181 ? 1.518 19.249 -4.099 1.00 69.06 181 TRP A N 1
ATOM 1386 C CA . TRP A 1 181 ? 0.075 19.402 -3.914 1.00 69.06 181 TRP A CA 1
ATOM 1387 C C . TRP A 1 181 ? -0.577 20.162 -5.059 1.00 69.06 181 TRP A C 1
ATOM 1389 O O . TRP A 1 181 ? -1.564 19.695 -5.610 1.00 69.06 181 TRP A O 1
ATOM 1399 N N . ASP A 1 182 ? -0.035 21.333 -5.386 1.00 69.44 182 ASP A N 1
ATOM 1400 C CA . ASP A 1 182 ? -0.677 22.251 -6.318 1.00 69.44 182 ASP A CA 1
ATOM 1401 C C . ASP A 1 182 ? -0.677 21.676 -7.736 1.00 69.44 182 ASP A C 1
ATOM 1403 O O . ASP A 1 182 ? -1.663 21.830 -8.440 1.00 69.44 182 ASP A O 1
ATOM 1407 N N . GLU A 1 183 ? 0.349 20.908 -8.110 1.00 71.19 183 GLU A N 1
ATOM 1408 C CA . GLU A 1 183 ? 0.361 20.150 -9.366 1.00 71.19 183 GLU A CA 1
ATOM 1409 C C . GLU A 1 183 ? -0.673 19.021 -9.373 1.00 71.19 183 GLU A C 1
ATOM 1411 O O . GLU A 1 183 ? -1.396 18.878 -10.351 1.00 71.19 183 GLU A O 1
ATOM 1416 N N . VAL A 1 184 ? -0.808 18.256 -8.280 1.00 68.06 184 VAL A N 1
ATOM 1417 C CA . VAL A 1 184 ? -1.855 17.223 -8.169 1.00 68.06 184 VAL A CA 1
ATOM 1418 C C . VAL A 1 184 ? -3.244 17.851 -8.290 1.00 68.06 184 VAL A C 1
ATOM 1420 O O . VAL A 1 184 ? -4.101 17.301 -8.973 1.00 68.06 184 VAL A O 1
ATOM 1423 N N . PHE A 1 185 ? -3.469 19.003 -7.652 1.00 71.75 185 PHE A N 1
ATOM 1424 C CA . PHE A 1 185 ? -4.736 19.732 -7.723 1.00 71.75 185 PHE A CA 1
ATOM 1425 C C . PHE A 1 185 ? -4.968 20.406 -9.085 1.00 71.75 185 PHE A C 1
ATOM 1427 O O . PHE A 1 185 ? -6.114 20.467 -9.515 1.00 71.75 185 PHE A O 1
ATOM 1434 N N . ALA A 1 186 ? -3.912 20.833 -9.784 1.00 67.31 186 ALA A N 1
ATOM 1435 C CA . ALA A 1 186 ? -3.985 21.376 -11.141 1.00 67.31 186 ALA A CA 1
ATOM 1436 C C . ALA A 1 186 ? -4.249 20.286 -12.193 1.00 67.31 186 ALA A C 1
ATOM 1438 O O . ALA A 1 186 ? -5.113 20.455 -13.036 1.00 67.31 186 ALA A O 1
ATOM 1439 N N . GLU A 1 187 ? -3.596 19.120 -12.111 1.00 62.25 187 GLU A N 1
ATOM 1440 C CA . GLU A 1 187 ? -3.948 17.938 -12.926 1.00 62.25 187 GLU A CA 1
ATOM 1441 C C . GLU A 1 187 ? -5.390 17.482 -12.665 1.00 62.25 187 GLU A C 1
ATOM 1443 O O . GLU A 1 187 ? -6.033 16.812 -13.482 1.00 62.25 187 GLU A O 1
ATOM 1448 N N . ILE A 1 188 ? -5.895 17.819 -11.479 1.00 60.09 188 ILE A N 1
ATOM 1449 C CA . ILE A 1 188 ? -7.248 17.520 -11.071 1.00 60.09 188 ILE A CA 1
ATOM 1450 C C . ILE A 1 188 ? -8.272 18.450 -11.750 1.00 60.09 188 ILE A C 1
ATOM 1452 O O . ILE A 1 188 ? -9.409 18.014 -11.932 1.00 60.09 188 ILE A O 1
ATOM 1456 N N . ASP A 1 189 ? -7.867 19.625 -12.223 1.00 52.34 189 ASP A N 1
ATOM 1457 C CA . ASP A 1 189 ? -8.715 20.668 -12.800 1.00 52.34 189 ASP A CA 1
ATOM 1458 C C . ASP A 1 189 ? -8.467 20.831 -14.321 1.00 52.34 189 ASP A C 1
ATOM 1460 O O . ASP A 1 189 ? -7.438 21.372 -14.721 1.00 52.34 189 ASP A O 1
ATOM 1464 N N . PRO A 1 190 ? -9.345 20.325 -15.212 1.00 46.50 190 PRO A N 1
ATOM 1465 C CA . PRO A 1 190 ? -9.093 20.339 -16.651 1.00 46.50 190 PRO A CA 1
ATOM 1466 C C . PRO A 1 190 ? -9.618 21.582 -17.395 1.00 46.50 190 PRO A C 1
ATOM 1468 O O . PRO A 1 190 ? -9.667 21.541 -18.624 1.00 46.50 190 PRO A O 1
ATOM 1471 N N . ALA A 1 191 ? -10.032 22.663 -16.727 1.00 43.34 191 ALA A N 1
ATOM 1472 C CA . ALA A 1 191 ? -10.528 23.847 -17.435 1.00 43.34 191 ALA A CA 1
ATOM 1473 C C . ALA A 1 191 ? -9.381 24.778 -17.891 1.00 43.34 191 ALA A C 1
ATOM 1475 O O . ALA A 1 191 ? -8.994 25.707 -17.186 1.00 43.34 191 ALA A O 1
ATOM 1476 N N . GLU A 1 192 ? -8.853 24.558 -19.102 1.00 47.03 192 GLU A N 1
ATOM 1477 C CA . GLU A 1 192 ? -8.300 25.663 -19.903 1.00 47.03 192 GLU A CA 1
ATOM 1478 C C . GLU A 1 192 ? -9.483 26.487 -20.439 1.00 47.03 192 GLU A C 1
ATOM 1480 O O . GLU A 1 192 ? -10.201 26.022 -21.321 1.00 47.03 192 GLU A O 1
ATOM 1485 N N . ASP A 1 193 ? -9.748 27.640 -19.821 1.00 36.03 193 ASP A N 1
ATOM 1486 C CA . ASP A 1 193 ? -9.859 28.963 -20.463 1.00 36.03 193 ASP A CA 1
ATOM 1487 C C . ASP A 1 193 ? -10.739 29.942 -19.654 1.00 36.03 193 ASP A C 1
ATOM 1489 O O . ASP A 1 193 ? -11.852 29.633 -19.240 1.00 36.03 193 ASP A O 1
ATOM 1493 N N . GLU A 1 194 ? -10.186 31.153 -19.526 1.00 38.34 194 GLU A N 1
ATOM 1494 C CA . GLU A 1 194 ? -10.802 32.447 -19.193 1.00 38.34 194 GLU A CA 1
ATOM 1495 C C . GLU A 1 194 ? -11.101 32.805 -17.717 1.00 38.34 194 GLU A C 1
ATOM 1497 O O . GLU A 1 194 ? -11.945 32.243 -17.032 1.00 38.34 194 GLU A O 1
ATOM 1502 N N . GLU A 1 195 ? -10.362 33.838 -17.284 1.00 36.38 195 GLU A N 1
ATOM 1503 C CA . GLU A 1 195 ? -10.582 34.736 -16.144 1.00 36.38 195 GLU A CA 1
ATOM 1504 C C . GLU A 1 195 ? -10.780 34.089 -14.766 1.00 36.38 195 GLU A C 1
ATOM 1506 O O . GLU A 1 195 ? -11.884 33.836 -14.292 1.00 36.38 195 GLU A O 1
ATOM 1511 N N . ALA A 1 196 ? -9.672 33.988 -14.024 1.00 35.62 196 ALA A N 1
ATOM 1512 C CA . ALA A 1 196 ? -9.726 34.013 -12.568 1.00 35.62 196 ALA A CA 1
ATOM 1513 C C . ALA A 1 196 ? -10.223 35.397 -12.102 1.00 35.62 196 ALA A C 1
ATOM 1515 O O . ALA A 1 196 ? -9.438 36.256 -11.695 1.00 35.62 196 ALA A O 1
ATOM 1516 N N . GLU A 1 197 ? -11.534 35.622 -12.176 1.00 34.47 197 GLU A N 1
ATOM 1517 C CA . GLU A 1 197 ? -12.193 36.641 -11.375 1.00 34.47 197 GLU A CA 1
ATOM 1518 C C . GLU A 1 197 ? -12.037 36.239 -9.903 1.00 34.47 197 GLU A C 1
ATOM 1520 O O . GLU A 1 197 ? -12.287 35.096 -9.506 1.00 34.47 197 GLU A O 1
ATOM 1525 N N . ALA A 1 198 ? -11.561 37.171 -9.079 1.00 40.34 198 ALA A N 1
ATOM 1526 C CA . ALA A 1 198 ? -11.476 36.968 -7.643 1.00 40.34 198 ALA A CA 1
ATOM 1527 C C . ALA A 1 198 ? -12.892 36.748 -7.092 1.00 40.34 198 ALA A C 1
ATOM 1529 O O . ALA A 1 198 ? -13.653 37.701 -6.922 1.00 40.34 198 ALA A O 1
ATOM 1530 N N . LEU A 1 199 ? -13.238 35.489 -6.814 1.00 38.84 199 LEU A N 1
ATOM 1531 C CA . LEU A 1 199 ? -14.508 35.143 -6.189 1.00 38.84 199 LEU A CA 1
ATOM 1532 C C . LEU A 1 199 ? -14.633 35.880 -4.844 1.00 38.84 199 LEU A C 1
ATOM 1534 O O . LEU A 1 199 ? -13.707 35.822 -4.022 1.00 38.84 199 LEU A O 1
ATOM 1538 N N . PRO A 1 200 ? -15.758 36.569 -4.586 1.00 35.69 200 PRO A N 1
ATOM 1539 C CA . PRO A 1 200 ? -16.007 37.164 -3.287 1.00 35.69 200 PRO A CA 1
ATOM 1540 C C . PRO A 1 200 ? -16.081 36.062 -2.228 1.00 35.69 200 PRO A C 1
ATOM 1542 O O . PRO A 1 200 ? -16.603 34.974 -2.464 1.00 35.69 200 PRO A O 1
ATOM 1545 N N . SER A 1 201 ? -15.555 36.358 -1.041 1.00 38.25 201 SER A N 1
ATOM 1546 C CA . SER A 1 201 ? -15.618 35.466 0.111 1.00 38.25 201 SER A CA 1
ATOM 1547 C C . SER A 1 201 ? -17.072 35.142 0.454 1.00 38.25 201 SER A C 1
ATOM 1549 O O . SER A 1 201 ? -17.774 35.988 1.019 1.00 38.25 201 SER A O 1
ATOM 1551 N N . GLU A 1 202 ? -17.519 33.924 0.150 1.00 35.19 202 GLU A N 1
ATOM 1552 C CA . GLU A 1 202 ? -18.749 33.407 0.736 1.00 35.19 202 GLU A CA 1
ATOM 1553 C C . GLU A 1 202 ? -18.583 33.290 2.260 1.00 35.19 202 GLU A C 1
ATOM 1555 O O . GLU A 1 202 ? -17.505 32.929 2.753 1.00 35.19 202 GLU A O 1
ATOM 1560 N N . PRO A 1 203 ? -19.632 33.615 3.035 1.00 36.50 203 PRO A N 1
ATOM 1561 C CA . PRO A 1 203 ? -19.588 33.491 4.479 1.00 36.50 203 PRO A CA 1
ATOM 1562 C C . PRO A 1 203 ? -19.355 32.031 4.868 1.00 36.50 203 PRO A C 1
ATOM 1564 O O . PRO A 1 203 ? -19.964 31.111 4.325 1.00 36.50 203 PRO A O 1
ATOM 1567 N N . SER A 1 204 ? -18.482 31.841 5.857 1.00 39.38 204 SER A N 1
ATOM 1568 C CA . SER A 1 204 ? -18.212 30.554 6.488 1.00 39.38 204 SER A CA 1
ATOM 1569 C C . SER A 1 204 ? -19.522 29.843 6.825 1.00 39.38 204 SER A C 1
ATOM 1571 O O . SER A 1 204 ? -20.265 30.304 7.698 1.00 39.38 204 SER A O 1
ATOM 1573 N N . ILE A 1 205 ? -19.798 28.719 6.164 1.00 35.31 205 ILE A N 1
ATOM 1574 C CA . ILE A 1 205 ? -20.863 27.813 6.590 1.00 35.31 205 ILE A CA 1
ATOM 1575 C C . ILE A 1 205 ? -20.464 27.336 7.998 1.00 35.31 205 ILE A C 1
ATOM 1577 O O . ILE A 1 205 ? -19.381 26.762 8.149 1.00 35.31 205 ILE A O 1
ATOM 1581 N N . PRO A 1 206 ? -21.265 27.591 9.051 1.00 41.12 206 PRO A N 1
ATOM 1582 C CA . PRO A 1 206 ? -20.965 27.064 10.373 1.00 41.12 206 PRO A CA 1
ATOM 1583 C C . PRO A 1 206 ? -20.900 25.540 10.286 1.00 41.12 206 PRO A C 1
ATOM 1585 O O . PRO A 1 206 ? -21.715 24.932 9.590 1.00 41.12 206 PRO A O 1
ATOM 1588 N N . ALA A 1 207 ? -19.947 24.931 10.996 1.00 39.62 207 ALA A N 1
ATOM 1589 C CA . ALA A 1 207 ? -19.864 23.480 11.117 1.00 39.62 207 ALA A CA 1
ATOM 1590 C C . ALA A 1 207 ? -21.266 22.925 11.437 1.00 39.62 207 ALA A C 1
ATOM 1592 O O . ALA A 1 207 ? -21.859 23.355 12.435 1.00 39.62 207 ALA A O 1
ATOM 1593 N N . PRO A 1 208 ? -21.837 22.039 10.599 1.00 39.94 208 PRO A N 1
ATOM 1594 C CA . PRO A 1 208 ? -23.159 21.511 10.871 1.00 39.94 208 PRO A CA 1
ATOM 1595 C C . PRO A 1 208 ? -23.120 20.773 12.206 1.00 39.94 208 PRO A C 1
ATOM 1597 O O . PRO A 1 208 ? -22.158 20.066 12.521 1.00 39.94 208 PRO A O 1
ATOM 1600 N N . SER A 1 209 ? -24.168 20.966 13.003 1.00 41.69 209 SER A N 1
ATOM 1601 C CA . SER A 1 209 ? -24.410 20.167 14.200 1.00 41.69 209 SER A CA 1
ATOM 1602 C C . SER A 1 209 ? -24.341 18.682 13.823 1.00 41.69 209 SER A C 1
ATOM 1604 O O . SER A 1 209 ? -24.807 18.323 12.737 1.00 41.69 209 SER A O 1
ATOM 1606 N N . PRO A 1 210 ? -23.743 17.820 14.667 1.00 43.53 210 PRO A N 1
ATOM 1607 C CA . PRO A 1 210 ? -23.596 16.413 14.333 1.00 43.53 210 PRO A CA 1
ATOM 1608 C C . PRO A 1 210 ? -24.977 15.821 14.020 1.00 43.53 210 PRO A C 1
ATOM 1610 O O . PRO A 1 210 ? -25.935 16.123 14.742 1.00 43.53 210 PRO A O 1
ATOM 1613 N N . PRO A 1 211 ? -25.103 15.009 12.956 1.00 44.91 211 PRO A N 1
ATOM 1614 C CA . PRO A 1 211 ? -26.347 14.307 12.689 1.00 44.91 211 PRO A CA 1
ATOM 1615 C C . PRO A 1 211 ? -26.726 13.458 13.917 1.00 44.91 211 PRO A C 1
ATOM 1617 O O . PRO A 1 211 ? -25.836 13.028 14.664 1.00 44.91 211 PRO A O 1
ATOM 1620 N N . PRO A 1 212 ? -28.027 13.203 14.152 1.00 46.25 212 PRO A N 1
ATOM 1621 C CA . PRO A 1 212 ? -28.460 12.218 15.136 1.00 46.25 212 PRO A CA 1
ATOM 1622 C C . PRO A 1 212 ? -27.694 10.902 14.942 1.00 46.25 212 PRO A C 1
ATOM 1624 O O . PRO A 1 212 ? -27.363 10.540 13.812 1.00 46.25 212 PRO A O 1
ATOM 1627 N N . ALA A 1 213 ? -27.431 10.175 16.032 1.00 48.62 213 ALA A N 1
ATOM 1628 C CA . ALA A 1 213 ? -26.612 8.954 16.045 1.00 48.62 213 ALA A CA 1
ATOM 1629 C C . ALA A 1 213 ? -27.065 7.850 15.057 1.00 48.62 213 ALA A C 1
ATOM 1631 O O . ALA A 1 213 ? -26.312 6.910 14.814 1.00 48.62 213 ALA A O 1
ATOM 1632 N N . GLU A 1 214 ? -28.260 7.983 14.477 1.00 52.75 214 GLU A N 1
ATOM 1633 C CA . GLU A 1 214 ? -28.902 7.060 13.538 1.00 52.75 214 GLU A CA 1
ATOM 1634 C C . GLU A 1 214 ? -28.544 7.290 12.053 1.00 52.75 214 GLU A C 1
ATOM 1636 O O . GLU A 1 214 ? -28.877 6.446 11.226 1.00 52.75 214 GLU A O 1
ATOM 1641 N N . VAL A 1 215 ? -27.829 8.366 11.684 1.00 65.06 215 VAL A N 1
ATOM 1642 C CA . VAL A 1 215 ? -27.401 8.628 10.287 1.00 65.06 215 VAL A CA 1
ATOM 1643 C C . VAL A 1 215 ? -25.887 8.847 10.221 1.00 65.06 215 VAL A C 1
ATOM 1645 O O . VAL A 1 215 ? -25.401 9.939 9.925 1.00 65.06 215 VAL A O 1
ATOM 1648 N N . ARG A 1 216 ? -25.115 7.808 10.560 1.00 80.38 216 ARG A N 1
ATOM 1649 C CA . ARG A 1 216 ? -23.655 7.818 10.379 1.00 80.38 216 ARG A CA 1
ATOM 1650 C C . ARG A 1 216 ? -23.302 7.618 8.905 1.00 80.38 216 ARG A C 1
ATOM 1652 O O . ARG A 1 216 ? -23.866 6.749 8.248 1.00 80.38 216 ARG A O 1
ATOM 1659 N N . THR A 1 217 ? -22.317 8.363 8.419 1.00 85.00 217 THR A N 1
ATOM 1660 C CA . THR A 1 217 ? -21.664 8.107 7.132 1.00 85.00 217 THR A CA 1
ATOM 1661 C C . THR A 1 217 ? -20.950 6.754 7.174 1.00 85.00 217 THR A C 1
ATOM 1663 O O . THR A 1 217 ? -20.381 6.386 8.200 1.00 85.00 217 THR A O 1
ATOM 1666 N N . ASP A 1 218 ? -20.920 6.004 6.075 1.00 90.88 218 ASP A N 1
ATOM 1667 C CA . ASP A 1 218 ? -20.249 4.703 6.053 1.00 90.88 218 ASP A CA 1
ATOM 1668 C C . ASP A 1 218 ? -18.735 4.858 6.232 1.00 90.88 218 ASP A C 1
ATOM 1670 O O . ASP A 1 218 ? -18.146 4.194 7.086 1.00 90.88 218 ASP A O 1
ATOM 1674 N N . VAL A 1 219 ? -18.113 5.773 5.480 1.00 92.81 219 VAL A N 1
ATOM 1675 C CA . VAL A 1 219 ? -16.657 5.984 5.511 1.00 92.81 219 VAL A CA 1
ATOM 1676 C C . VAL A 1 219 ? -16.277 7.448 5.689 1.00 92.81 219 VAL A C 1
ATOM 1678 O O . VAL A 1 219 ? -16.699 8.308 4.925 1.00 92.81 219 VAL A O 1
ATOM 1681 N N . LEU A 1 220 ? -15.381 7.734 6.628 1.00 92.56 220 LEU A N 1
ATOM 1682 C CA . LEU A 1 220 ? -14.661 9.004 6.706 1.00 92.56 220 LEU A CA 1
ATOM 1683 C C . LEU A 1 220 ? -13.207 8.814 6.264 1.00 92.56 220 LEU A C 1
ATOM 1685 O O . LEU A 1 220 ? -12.478 8.021 6.857 1.00 92.56 220 LEU A O 1
ATOM 1689 N N . ILE A 1 221 ? -12.761 9.589 5.276 1.00 93.62 221 ILE A N 1
ATOM 1690 C CA . ILE A 1 221 ? -11.354 9.654 4.862 1.00 93.62 221 ILE A CA 1
ATOM 1691 C C . ILE A 1 221 ? -10.667 10.762 5.666 1.00 93.62 221 ILE A C 1
ATOM 1693 O O . ILE A 1 221 ? -10.861 11.954 5.406 1.00 93.62 221 ILE A O 1
ATOM 1697 N N . PHE A 1 222 ? -9.856 10.380 6.652 1.00 92.44 222 PHE A N 1
ATOM 1698 C CA . PHE A 1 222 ? -9.122 11.310 7.506 1.00 92.44 222 PHE A CA 1
ATOM 1699 C C . PHE A 1 222 ? -7.716 11.560 6.950 1.00 92.44 222 PHE A C 1
ATOM 1701 O O . PHE A 1 222 ? -6.950 10.632 6.705 1.00 92.44 222 PHE A O 1
ATOM 1708 N N . GLY A 1 223 ? -7.365 12.831 6.736 1.00 90.38 223 GLY A N 1
ATOM 1709 C CA . GLY A 1 223 ? -6.176 13.196 5.961 1.00 90.38 223 GLY A CA 1
ATOM 1710 C C . GLY A 1 223 ? -6.439 13.206 4.451 1.00 90.38 223 GLY A C 1
ATOM 1711 O O . GLY A 1 223 ? -5.534 12.911 3.676 1.00 90.38 223 GLY A O 1
ATOM 1712 N N . ALA A 1 224 ? -7.665 13.553 4.036 1.00 89.31 224 ALA A N 1
ATOM 1713 C CA . ALA A 1 224 ? -8.132 13.525 2.646 1.00 89.31 224 ALA A CA 1
ATOM 1714 C C . ALA A 1 224 ? -7.314 14.419 1.707 1.00 89.31 224 ALA A C 1
ATOM 1716 O O . ALA A 1 224 ? -6.985 14.021 0.598 1.00 89.31 224 ALA A O 1
ATOM 1717 N N . THR A 1 225 ? -6.870 15.585 2.179 1.00 86.81 225 THR A N 1
ATOM 1718 C CA . THR A 1 225 ? -5.944 16.465 1.445 1.00 86.81 225 THR A CA 1
ATOM 1719 C C . THR A 1 225 ? -4.504 15.945 1.507 1.00 86.81 225 THR A C 1
ATOM 1721 O O . THR A 1 225 ? -3.588 16.751 1.576 1.00 86.81 225 THR A O 1
ATOM 1724 N N . GLY A 1 226 ? -4.333 14.627 1.656 1.00 87.12 226 GLY A N 1
ATOM 1725 C CA . GLY A 1 226 ? -3.127 13.797 1.660 1.00 87.12 226 GLY A CA 1
ATOM 1726 C C . GLY A 1 226 ? -2.698 13.457 0.220 1.00 87.12 226 GLY A C 1
ATOM 1727 O O . GLY A 1 226 ? -3.572 13.458 -0.636 1.00 87.12 226 GLY A O 1
ATOM 1728 N N . PHE A 1 227 ? -1.437 13.113 -0.096 1.00 88.00 227 PHE A N 1
ATOM 1729 C CA . PHE A 1 227 ? -1.136 12.564 -1.435 1.00 88.00 227 PHE A CA 1
ATOM 1730 C C . PHE A 1 227 ? -1.913 11.254 -1.604 1.00 88.00 227 PHE A C 1
ATOM 1732 O O . PHE A 1 227 ? -2.770 11.126 -2.473 1.00 88.00 227 PHE A O 1
ATOM 1739 N N . LEU A 1 228 ? -1.712 10.337 -0.651 1.00 90.19 228 LEU A N 1
ATOM 1740 C CA . LEU A 1 228 ? -2.494 9.111 -0.545 1.00 90.19 228 LEU A CA 1
ATOM 1741 C C . LEU A 1 228 ? -3.987 9.402 -0.332 1.00 90.19 228 LEU A C 1
ATOM 1743 O O . LEU A 1 228 ? -4.819 8.779 -0.976 1.00 90.19 228 LEU A O 1
ATOM 1747 N N . GLY A 1 229 ? -4.337 10.373 0.520 1.00 91.69 229 GLY A N 1
ATOM 1748 C CA . GLY A 1 229 ? -5.735 10.763 0.750 1.00 91.69 229 GLY A CA 1
ATOM 1749 C C . GLY A 1 229 ? -6.463 11.215 -0.514 1.00 91.69 229 GLY A C 1
ATOM 1750 O O . GLY A 1 229 ? -7.589 10.793 -0.742 1.00 91.69 229 GLY A O 1
ATOM 1751 N N . THR A 1 230 ? -5.793 11.970 -1.383 1.00 89.50 230 THR A N 1
ATOM 1752 C CA . THR A 1 230 ? -6.344 12.427 -2.663 1.00 89.50 230 THR A CA 1
ATOM 1753 C C . THR A 1 230 ? -6.585 11.246 -3.603 1.00 89.50 230 THR A C 1
ATOM 1755 O O . THR A 1 230 ? -7.619 11.197 -4.265 1.00 89.50 230 THR A O 1
ATOM 1758 N N . LEU A 1 231 ? -5.686 10.253 -3.611 1.00 90.94 231 LEU A N 1
ATOM 1759 C CA . LEU A 1 231 ? -5.881 9.000 -4.352 1.00 90.94 231 LEU A CA 1
ATOM 1760 C C . LEU A 1 231 ? -7.022 8.149 -3.768 1.00 90.94 231 LEU A C 1
ATOM 1762 O O . LEU A 1 231 ? -7.815 7.587 -4.516 1.00 90.94 231 LEU A O 1
ATOM 1766 N N . VAL A 1 232 ? -7.173 8.088 -2.440 1.00 93.50 232 VAL A N 1
ATOM 1767 C CA . VAL A 1 232 ? -8.332 7.420 -1.818 1.00 93.50 232 VAL A CA 1
ATOM 1768 C C . VAL A 1 232 ? -9.630 8.113 -2.251 1.00 93.50 232 VAL A C 1
ATOM 1770 O O . VAL A 1 232 ? -10.560 7.437 -2.691 1.00 93.50 232 VAL A O 1
ATOM 1773 N N . CYS A 1 233 ? -9.681 9.449 -2.209 1.00 89.38 233 CYS A N 1
ATOM 1774 C CA . CYS A 1 233 ? -10.835 10.232 -2.659 1.00 89.38 233 CYS A CA 1
ATOM 1775 C C . CYS A 1 233 ? -11.140 10.037 -4.153 1.00 89.38 233 CYS A C 1
ATOM 1777 O O . CYS A 1 233 ? -12.308 9.959 -4.525 1.00 89.38 233 CYS A O 1
ATOM 1779 N N . SER A 1 234 ? -10.126 9.907 -5.015 1.00 87.56 234 SER A N 1
ATOM 1780 C CA . SER A 1 234 ? -10.355 9.691 -6.451 1.00 87.56 234 SER A CA 1
ATOM 1781 C C . SER A 1 234 ? -10.948 8.312 -6.761 1.00 87.56 234 SER A C 1
ATOM 1783 O O . SER A 1 234 ? -11.658 8.146 -7.753 1.00 87.56 234 SER A O 1
ATOM 1785 N N . MET A 1 235 ? -10.704 7.322 -5.897 1.00 89.81 235 MET A N 1
ATOM 1786 C CA . MET A 1 235 ? -11.128 5.934 -6.096 1.00 89.81 235 MET A CA 1
ATOM 1787 C C . MET A 1 235 ? -12.414 5.565 -5.341 1.00 89.81 235 MET A C 1
ATOM 1789 O O . MET A 1 235 ? -13.079 4.592 -5.713 1.00 89.81 235 MET A O 1
ATOM 1793 N N . VAL A 1 236 ? -12.787 6.320 -4.300 1.00 87.69 236 VAL A N 1
ATOM 1794 C CA . VAL A 1 236 ? -13.871 5.963 -3.366 1.00 87.69 236 VAL A CA 1
ATOM 1795 C C . VAL A 1 236 ? -15.214 5.751 -4.066 1.00 87.69 236 VAL A C 1
ATOM 1797 O O . VAL A 1 236 ? -15.865 4.738 -3.826 1.00 87.69 236 VAL A O 1
ATOM 1800 N N . ARG A 1 237 ? -15.593 6.628 -5.009 1.00 80.75 237 ARG A N 1
ATOM 1801 C CA . ARG A 1 237 ? -16.879 6.538 -5.727 1.00 80.75 237 ARG A CA 1
ATOM 1802 C C . ARG A 1 237 ? -17.041 5.230 -6.493 1.00 80.75 237 ARG A C 1
ATOM 1804 O O . ARG A 1 237 ? -18.136 4.683 -6.554 1.00 80.75 237 ARG A O 1
ATOM 1811 N N . HIS A 1 238 ? -15.956 4.746 -7.088 1.00 83.38 238 HIS A N 1
ATOM 1812 C CA . HIS A 1 238 ? -15.967 3.527 -7.889 1.00 83.38 238 HIS A CA 1
ATOM 1813 C C . HIS A 1 238 ? -15.834 2.276 -7.018 1.00 83.38 238 HIS A C 1
ATOM 1815 O O . HIS A 1 238 ? -16.457 1.253 -7.293 1.00 83.38 238 HIS A O 1
ATOM 1821 N N . ARG A 1 239 ? -15.009 2.335 -5.966 1.00 84.56 239 ARG A N 1
ATOM 1822 C CA . ARG A 1 239 ? -14.700 1.171 -5.121 1.00 84.56 239 ARG A CA 1
ATOM 1823 C C . ARG A 1 239 ? -15.770 0.904 -4.062 1.00 84.56 239 ARG A C 1
ATOM 1825 O O . ARG A 1 239 ? -15.985 -0.265 -3.744 1.00 84.56 239 ARG A O 1
ATOM 1832 N N . LEU A 1 240 ? -16.440 1.954 -3.581 1.00 86.38 240 LEU A N 1
ATOM 1833 C CA . LEU A 1 240 ? -17.514 1.936 -2.584 1.00 86.38 240 LEU A CA 1
ATOM 1834 C C . LEU A 1 240 ? -18.833 2.481 -3.161 1.00 86.38 240 LEU A C 1
ATOM 1836 O O . LEU A 1 240 ? -19.545 3.241 -2.507 1.00 86.38 240 LEU A O 1
ATOM 1840 N N . ALA A 1 241 ? -19.155 2.126 -4.406 1.00 82.81 241 ALA A N 1
ATOM 1841 C CA . ALA A 1 241 ? -20.397 2.553 -5.045 1.00 82.81 241 ALA A CA 1
ATOM 1842 C C . ALA A 1 241 ? -21.620 2.200 -4.174 1.00 82.81 241 ALA A C 1
ATOM 1844 O O . ALA A 1 241 ? -21.741 1.079 -3.684 1.00 82.81 241 ALA A O 1
ATOM 1845 N N . GLY A 1 242 ? -22.513 3.171 -3.966 1.00 81.75 242 GLY A N 1
ATOM 1846 C CA . GLY A 1 242 ? -23.690 3.023 -3.100 1.00 81.75 242 GLY A CA 1
ATOM 1847 C C . GLY A 1 242 ? -23.435 3.258 -1.606 1.00 81.75 242 GLY A C 1
ATOM 1848 O O . GLY A 1 242 ? -24.397 3.314 -0.847 1.00 81.75 242 GLY A O 1
ATOM 1849 N N . ARG A 1 243 ? -22.179 3.446 -1.175 1.00 86.62 243 ARG A N 1
ATOM 1850 C CA . ARG A 1 243 ? -21.836 3.830 0.201 1.00 86.62 243 ARG A CA 1
ATOM 1851 C C . ARG A 1 243 ? -21.734 5.341 0.350 1.00 86.62 243 ARG A C 1
ATOM 1853 O O . ARG A 1 243 ? -21.313 6.065 -0.556 1.00 86.62 243 ARG A O 1
ATOM 1860 N N . THR A 1 244 ? -22.085 5.810 1.534 1.00 85.62 244 THR A N 1
ATOM 1861 C CA . THR A 1 244 ? -21.936 7.204 1.934 1.00 85.62 244 THR A CA 1
ATOM 1862 C C . THR A 1 244 ? -20.509 7.461 2.423 1.00 85.62 244 THR A C 1
ATOM 1864 O O . THR A 1 244 ? -19.926 6.638 3.124 1.00 85.62 244 THR A O 1
ATOM 1867 N N . TRP A 1 245 ? -19.904 8.590 2.054 1.00 86.62 245 TRP A N 1
ATOM 1868 C CA . TRP A 1 245 ? -18.536 8.899 2.480 1.00 86.62 245 TRP A CA 1
ATOM 1869 C C . TRP A 1 245 ? -18.325 10.385 2.790 1.00 86.62 245 TRP A C 1
ATOM 1871 O O . TRP A 1 245 ? -19.109 11.234 2.377 1.00 86.62 245 TRP A O 1
ATOM 1881 N N . ALA A 1 246 ? -17.286 10.690 3.560 1.00 86.44 246 ALA A N 1
ATOM 1882 C CA . ALA A 1 246 ? -16.935 12.033 4.010 1.00 86.44 246 ALA A CA 1
ATOM 1883 C C . ALA A 1 246 ? -15.417 12.245 3.964 1.00 86.44 246 ALA A C 1
ATOM 1885 O O . ALA A 1 246 ? -14.639 11.288 3.920 1.00 86.44 246 ALA A O 1
ATOM 1886 N N . MET A 1 247 ? -14.990 13.508 4.019 1.00 86.56 247 MET A N 1
ATOM 1887 C CA . MET A 1 247 ? -13.581 13.904 3.996 1.00 86.56 247 MET A CA 1
ATOM 1888 C C . MET A 1 247 ? -13.235 14.787 5.192 1.00 86.56 247 MET A C 1
ATOM 1890 O O . MET A 1 247 ? -13.990 15.684 5.561 1.00 86.56 247 MET A O 1
ATOM 1894 N N . ALA A 1 248 ? -12.047 14.570 5.751 1.00 86.06 248 ALA A N 1
ATOM 1895 C CA . ALA A 1 248 ? -11.493 15.371 6.832 1.00 86.06 248 ALA A CA 1
ATOM 1896 C C . ALA A 1 248 ? -10.045 15.777 6.534 1.00 86.06 248 ALA A C 1
ATOM 1898 O O . ALA A 1 248 ? -9.219 14.970 6.095 1.00 86.06 248 ALA A O 1
ATOM 1899 N N . GLY A 1 249 ? -9.715 17.040 6.805 1.00 83.00 249 GLY A N 1
ATOM 1900 C CA . GLY A 1 249 ? -8.396 17.611 6.549 1.00 83.00 249 GLY A CA 1
ATOM 1901 C C . GLY A 1 249 ? -8.211 18.985 7.194 1.00 83.00 249 GLY A C 1
ATOM 1902 O O . GLY A 1 249 ? -9.140 19.562 7.756 1.00 83.00 249 GLY A O 1
ATOM 1903 N N . ARG A 1 250 ? -6.982 19.506 7.121 1.00 79.56 250 ARG A N 1
ATOM 1904 C CA . ARG A 1 250 ? -6.618 20.815 7.700 1.00 79.56 250 ARG A CA 1
ATOM 1905 C C . ARG A 1 250 ? -6.856 21.989 6.747 1.00 79.56 250 ARG A C 1
ATOM 1907 O O . ARG A 1 250 ? -6.979 23.121 7.202 1.00 79.56 250 ARG A O 1
ATOM 1914 N N . ASP A 1 251 ? -6.864 21.722 5.442 1.00 79.25 251 ASP A N 1
ATOM 1915 C CA . ASP A 1 251 ? -6.935 22.732 4.385 1.00 79.25 251 ASP A CA 1
ATOM 1916 C C . ASP A 1 251 ? -8.332 22.731 3.755 1.00 79.25 251 ASP A C 1
ATOM 1918 O O . ASP A 1 251 ? -8.686 21.850 2.974 1.00 79.25 251 ASP A O 1
ATOM 1922 N N . GLU A 1 252 ? -9.135 23.715 4.145 1.00 75.88 252 GLU A N 1
ATOM 1923 C CA . GLU A 1 252 ? -10.536 23.862 3.744 1.00 75.88 252 GLU A CA 1
ATOM 1924 C C . GLU A 1 252 ? -10.697 24.127 2.244 1.00 75.88 252 GLU A C 1
ATOM 1926 O O . GLU A 1 252 ? -11.583 23.557 1.611 1.00 75.88 252 GLU A O 1
ATOM 1931 N N . ARG A 1 253 ? -9.790 24.913 1.653 1.00 79.94 253 ARG A N 1
ATOM 1932 C CA . ARG A 1 253 ? -9.795 25.198 0.215 1.00 79.94 253 ARG A CA 1
ATOM 1933 C C . ARG A 1 253 ? -9.578 23.915 -0.584 1.00 79.94 253 ARG A C 1
ATOM 1935 O O . ARG A 1 253 ? -10.326 23.631 -1.513 1.00 79.94 253 ARG A O 1
ATOM 1942 N N . LYS A 1 254 ? -8.583 23.111 -0.199 1.00 80.38 254 LYS A N 1
ATOM 1943 C CA . LYS A 1 254 ? -8.293 21.830 -0.866 1.00 80.38 254 LYS A CA 1
ATOM 1944 C C . LYS A 1 254 ? -9.417 20.815 -0.691 1.00 80.38 254 LYS A C 1
ATOM 1946 O O . LYS A 1 254 ? -9.713 20.083 -1.628 1.00 80.38 254 LYS A O 1
ATOM 1951 N N . LEU A 1 255 ? -10.061 20.776 0.478 1.00 80.31 255 LEU A N 1
ATOM 1952 C CA . LEU A 1 255 ? -11.266 19.963 0.673 1.00 80.31 255 LEU A CA 1
ATOM 1953 C C . LEU A 1 255 ? -12.394 20.393 -0.279 1.00 80.31 255 LEU A C 1
ATOM 1955 O O . LEU A 1 255 ? -13.047 19.524 -0.850 1.00 80.31 255 LEU A O 1
ATOM 1959 N N . GLY A 1 256 ? -12.571 21.702 -0.497 1.00 77.50 256 GLY A N 1
ATOM 1960 C CA . GLY A 1 256 ? -13.504 22.246 -1.489 1.00 77.50 256 GLY A CA 1
ATOM 1961 C C . GLY A 1 256 ? -13.235 21.723 -2.903 1.00 77.50 256 GLY A C 1
ATOM 1962 O O . GLY A 1 256 ? -14.133 21.153 -3.514 1.00 77.50 256 GLY A O 1
ATOM 1963 N N . MET A 1 257 ? -11.982 21.796 -3.367 1.00 80.81 257 MET A N 1
ATOM 1964 C CA . MET A 1 257 ? -11.584 21.290 -4.693 1.00 80.81 257 MET A CA 1
ATOM 1965 C C . MET A 1 257 ? -11.801 19.776 -4.846 1.00 80.81 257 MET A C 1
ATOM 1967 O O . MET A 1 257 ? -12.266 19.306 -5.885 1.00 80.81 257 MET A O 1
ATOM 1971 N N . LEU A 1 258 ? -11.472 18.987 -3.812 1.00 81.81 258 LEU A N 1
ATOM 1972 C CA . LEU A 1 258 ? -11.723 17.540 -3.831 1.00 81.81 258 LEU A CA 1
ATOM 1973 C C . LEU A 1 258 ? -13.214 17.235 -3.955 1.00 81.81 258 LEU A C 1
ATOM 1975 O O . LEU A 1 258 ? -13.589 16.296 -4.651 1.00 81.81 258 LEU A O 1
ATOM 1979 N N . GLU A 1 259 ? -14.059 18.015 -3.289 1.00 77.94 259 GLU A N 1
ATOM 1980 C CA . GLU A 1 259 ? -15.503 17.844 -3.368 1.00 77.94 259 GLU A CA 1
ATOM 1981 C C . GLU A 1 259 ? -16.079 18.257 -4.715 1.00 77.94 259 GLU A C 1
ATOM 1983 O O . GLU A 1 259 ? -16.931 17.547 -5.241 1.00 77.94 259 GLU A O 1
ATOM 1988 N N . GLU A 1 260 ? -15.631 19.370 -5.287 1.00 77.69 260 GLU A N 1
ATOM 1989 C CA . GLU A 1 260 ? -16.063 19.797 -6.620 1.00 77.69 260 GLU A CA 1
ATOM 1990 C C . GLU A 1 260 ? -15.742 18.724 -7.659 1.00 77.69 260 GLU A C 1
ATOM 1992 O O . GLU A 1 260 ? -16.606 18.339 -8.449 1.00 77.69 260 GLU A O 1
ATOM 1997 N N . LYS A 1 261 ? -14.535 18.151 -7.595 1.00 78.06 261 LYS A N 1
ATOM 1998 C CA . LYS A 1 261 ? -14.127 17.111 -8.537 1.00 78.06 261 LYS A CA 1
ATOM 1999 C C . LYS A 1 261 ? -14.781 15.759 -8.275 1.00 78.06 261 LYS A C 1
ATOM 2001 O O . LYS A 1 261 ? -15.312 15.119 -9.185 1.00 78.06 261 LYS A O 1
ATOM 2006 N N . PHE A 1 262 ? -14.659 15.253 -7.053 1.00 78.00 262 PHE A N 1
ATOM 2007 C CA . PHE A 1 262 ? -15.028 13.876 -6.724 1.00 78.00 262 PHE A CA 1
ATOM 2008 C C . PHE A 1 262 ? -16.433 13.769 -6.129 1.00 78.00 262 PHE A C 1
ATOM 2010 O O . PHE A 1 262 ? -16.908 12.662 -5.894 1.00 78.00 262 PHE A O 1
ATOM 2017 N N . GLY A 1 263 ? -17.147 14.884 -5.986 1.00 67.25 263 GLY A N 1
ATOM 2018 C CA . GLY A 1 263 ? -18.512 14.958 -5.480 1.00 67.25 263 GLY A CA 1
ATOM 2019 C C . GLY A 1 263 ? -18.629 14.740 -3.972 1.00 67.25 263 GLY A C 1
ATOM 2020 O O . GLY A 1 263 ? -17.744 14.201 -3.312 1.00 67.25 263 GLY A O 1
ATOM 2021 N N . LYS A 1 264 ? -19.788 15.123 -3.429 1.00 58.44 264 LYS A N 1
ATOM 2022 C CA . LYS A 1 264 ? -20.192 14.807 -2.055 1.00 58.44 264 LYS A CA 1
ATOM 2023 C C . LYS A 1 264 ? -20.449 13.305 -1.911 1.00 58.44 264 LYS A C 1
ATOM 2025 O O . LYS A 1 264 ? -21.188 12.727 -2.711 1.00 58.44 264 LYS A O 1
ATOM 2030 N N . GLY A 1 265 ? -19.942 12.693 -0.846 1.00 51.16 265 GLY A N 1
ATOM 2031 C CA . GLY A 1 265 ? -20.767 11.719 -0.138 1.00 51.16 265 GLY A CA 1
ATOM 2032 C C . GLY A 1 265 ? -21.727 12.473 0.805 1.00 51.16 265 GLY A C 1
ATOM 2033 O O . GLY A 1 265 ? -21.482 13.631 1.139 1.00 51.16 265 GLY A O 1
ATOM 2034 N N . PRO A 1 266 ? -22.887 11.901 1.154 1.00 42.09 266 PRO A N 1
ATOM 2035 C CA . PRO A 1 266 ? -24.060 12.665 1.590 1.00 42.09 266 PRO A CA 1
ATOM 2036 C C . PRO A 1 266 ? -23.987 13.354 2.963 1.00 42.09 266 PRO A C 1
ATOM 2038 O O . PRO A 1 266 ? -24.961 14.002 3.331 1.00 42.09 266 PRO A O 1
ATOM 2041 N N . LEU A 1 267 ? -22.881 13.300 3.711 1.00 45.25 267 LEU A N 1
ATOM 2042 C CA . LEU A 1 267 ? -22.753 14.041 4.966 1.00 45.25 267 LEU A CA 1
ATOM 2043 C C . LEU A 1 267 ? -21.319 14.535 5.196 1.00 45.25 267 LEU A C 1
ATOM 2045 O O . LEU A 1 267 ? -20.382 13.746 5.230 1.00 45.25 267 LEU A O 1
ATOM 2049 N N . TYR A 1 268 ? -21.223 15.836 5.486 1.00 51.91 268 TYR A N 1
ATOM 2050 C CA . TYR A 1 268 ? -20.154 16.514 6.230 1.00 51.91 268 TYR A CA 1
ATOM 2051 C C . TYR A 1 268 ? -18.921 17.062 5.471 1.00 51.91 268 TYR A C 1
ATOM 2053 O O . TYR A 1 268 ? -18.099 16.328 4.926 1.00 51.91 268 TYR A O 1
ATOM 2061 N N . ARG A 1 269 ? -18.758 18.395 5.575 1.00 51.69 269 ARG A N 1
ATOM 2062 C CA . ARG A 1 269 ? -17.502 19.157 5.452 1.00 51.69 269 ARG A CA 1
ATOM 2063 C C . ARG A 1 269 ? -17.078 19.583 6.861 1.00 51.69 269 ARG A C 1
ATOM 2065 O O . ARG A 1 269 ? -17.867 20.222 7.556 1.00 51.69 269 ARG A O 1
ATOM 2072 N N . GLY A 1 270 ? -15.840 19.303 7.260 1.00 48.88 270 GLY A N 1
ATOM 2073 C CA . GLY A 1 270 ? -15.293 19.802 8.521 1.00 48.88 270 GLY A CA 1
ATOM 2074 C C . GLY A 1 270 ? -13.830 20.174 8.417 1.00 48.88 270 GLY A C 1
ATOM 2075 O O . GLY A 1 270 ? -12.980 19.330 8.136 1.00 48.88 270 GLY A O 1
ATOM 2076 N N . LYS A 1 271 ? -13.532 21.441 8.692 1.00 50.78 271 LYS A N 1
ATOM 2077 C CA . LYS A 1 271 ? -12.174 21.906 8.954 1.00 50.78 271 LYS A CA 1
ATOM 2078 C C . LYS A 1 271 ? -11.697 21.320 10.277 1.00 50.78 271 LYS A C 1
ATOM 2080 O O . LYS A 1 271 ? -12.287 21.598 11.319 1.00 50.78 271 LYS A O 1
ATOM 2085 N N . LEU A 1 272 ? -10.607 20.558 10.246 1.00 53.72 272 LEU A N 1
ATOM 2086 C CA . LEU A 1 272 ? -10.017 20.000 11.459 1.00 53.72 272 LEU A CA 1
ATOM 2087 C C . LEU A 1 272 ? -8.988 20.942 12.072 1.00 53.72 272 LEU A C 1
ATOM 2089 O O . LEU A 1 272 ? -7.954 21.234 11.468 1.00 53.72 272 LEU A O 1
ATOM 2093 N N . ARG A 1 273 ? -9.256 21.354 13.310 1.00 53.69 273 ARG A N 1
ATOM 2094 C CA . ARG A 1 273 ? -8.245 21.866 14.233 1.00 53.69 273 ARG A CA 1
ATOM 2095 C C . ARG A 1 273 ? -7.698 20.670 15.006 1.00 53.69 273 ARG A C 1
ATOM 2097 O O . ARG A 1 273 ? -8.403 20.051 15.788 1.00 53.69 273 ARG A O 1
ATOM 2104 N N . LEU A 1 274 ? -6.459 20.276 14.712 1.00 57.69 274 LEU A N 1
ATOM 2105 C CA . LEU A 1 274 ? -5.832 19.104 15.342 1.00 57.69 274 LEU A CA 1
ATOM 2106 C C . LEU A 1 274 ? -5.351 19.385 16.774 1.00 57.69 274 LEU A C 1
ATOM 2108 O O . LEU A 1 274 ? -4.819 18.483 17.412 1.00 57.69 274 LEU A O 1
ATOM 2112 N N . GLU A 1 275 ? -5.489 20.617 17.278 1.00 56.47 275 GLU A N 1
ATOM 2113 C CA . GLU A 1 275 ? -4.962 20.981 18.596 1.00 56.47 275 GLU A CA 1
ATOM 2114 C C . GLU A 1 275 ? -5.829 20.494 19.769 1.00 56.47 275 GLU A C 1
ATOM 2116 O O . GLU A 1 275 ? -5.372 20.554 20.911 1.00 56.47 275 GLU A O 1
ATOM 2121 N N . ARG A 1 276 ? -7.062 20.024 19.524 1.00 68.00 276 ARG A N 1
ATOM 2122 C CA . ARG A 1 276 ? -8.002 19.602 20.575 1.00 68.00 276 ARG A CA 1
ATOM 2123 C C . ARG A 1 276 ? -8.581 18.211 20.290 1.00 68.00 276 ARG A C 1
ATOM 2125 O O . ARG A 1 276 ? -9.171 18.015 19.227 1.00 68.00 276 ARG A O 1
ATOM 2132 N N . PRO A 1 277 ? -8.457 17.238 21.214 1.00 73.44 277 PRO A N 1
ATOM 2133 C CA . PRO A 1 277 ? -9.043 15.905 21.047 1.00 73.44 277 PRO A CA 1
ATOM 2134 C C . PRO A 1 277 ? -10.550 15.918 20.751 1.00 73.44 277 PRO A C 1
ATOM 2136 O O . PRO A 1 277 ? -11.035 15.083 19.989 1.00 73.44 277 PRO A O 1
ATOM 2139 N N . GLU A 1 278 ? -11.283 16.888 21.300 1.00 77.81 278 GLU A N 1
ATOM 2140 C CA . GLU A 1 278 ? -12.730 17.037 21.121 1.00 77.81 278 GLU A CA 1
ATOM 2141 C C . GLU A 1 278 ? -13.110 17.345 19.665 1.00 77.81 278 GLU A C 1
ATOM 2143 O O . GLU A 1 278 ? -14.171 16.917 19.200 1.00 77.81 278 GLU A O 1
ATOM 2148 N N . ASP A 1 279 ? -12.235 18.042 18.934 1.00 78.75 279 ASP A N 1
ATOM 2149 C CA . ASP A 1 279 ? -12.438 18.372 17.522 1.00 78.75 279 ASP A CA 1
ATOM 2150 C C . ASP A 1 279 ? -12.341 17.102 16.661 1.00 78.75 279 ASP A C 1
ATOM 2152 O O . ASP A 1 279 ? -13.170 16.886 15.775 1.00 78.75 279 ASP A O 1
ATOM 2156 N N . ILE A 1 280 ? -11.401 16.202 16.976 1.00 84.88 280 ILE A N 1
ATOM 2157 C CA . ILE A 1 280 ? -11.277 14.892 16.314 1.00 84.88 280 ILE A CA 1
ATOM 2158 C C . ILE A 1 280 ? -12.505 14.028 16.632 1.00 84.88 280 ILE A C 1
ATOM 2160 O O . ILE A 1 280 ? -13.123 13.479 15.717 1.00 84.88 280 ILE A O 1
ATOM 2164 N N . ASP A 1 281 ? -12.914 13.965 17.902 1.00 87.19 281 ASP A N 1
ATOM 2165 C CA . ASP A 1 281 ? -14.095 13.205 18.331 1.00 87.19 281 ASP A CA 1
ATOM 2166 C C . ASP A 1 281 ? -15.371 13.688 17.634 1.00 87.19 281 ASP A C 1
ATOM 2168 O O . ASP A 1 281 ? -16.259 12.881 17.349 1.00 87.19 281 ASP A O 1
ATOM 2172 N N . SER A 1 282 ? -15.480 14.996 17.367 1.00 82.12 282 SER A N 1
ATOM 2173 C CA . SER A 1 282 ? -16.633 15.607 16.690 1.00 82.12 282 SER A CA 1
ATOM 2174 C C . SER A 1 282 ? -16.860 15.114 15.276 1.00 82.12 282 SER A C 1
ATOM 2176 O O . SER A 1 282 ? -18.005 15.027 14.837 1.00 82.12 282 SER A O 1
ATOM 2178 N N . ILE A 1 283 ? -15.784 14.713 14.615 1.00 81.81 283 ILE A N 1
ATOM 2179 C CA . ILE A 1 283 ? -15.796 14.309 13.219 1.00 81.81 283 ILE A CA 1
ATOM 2180 C C . ILE A 1 283 ? -15.833 12.795 13.122 1.00 81.81 283 ILE A C 1
ATOM 2182 O O . ILE A 1 283 ? -16.665 12.245 12.406 1.00 81.81 283 ILE A O 1
ATOM 2186 N N . VAL A 1 284 ? -14.995 12.109 13.900 1.00 88.94 284 VAL A N 1
ATOM 2187 C CA . VAL A 1 284 ? -14.924 10.646 13.901 1.00 88.94 284 VAL A CA 1
ATOM 2188 C C . VAL A 1 284 ? -16.273 10.021 14.263 1.00 88.94 284 VAL A C 1
ATOM 2190 O O . VAL A 1 284 ? -16.702 9.095 13.582 1.00 88.94 284 VAL A O 1
ATOM 2193 N N . ARG A 1 285 ? -17.005 10.576 15.245 1.00 88.94 285 ARG A N 1
ATOM 2194 C CA . ARG A 1 285 ? -18.318 10.044 15.670 1.00 88.94 285 ARG A CA 1
ATOM 2195 C C . ARG A 1 285 ? -19.388 10.023 14.572 1.00 88.94 285 ARG A C 1
ATOM 2197 O O . ARG A 1 285 ? -20.420 9.381 14.745 1.00 88.94 285 ARG A O 1
ATOM 2204 N N . THR A 1 286 ? -19.186 10.777 13.490 1.00 83.75 286 THR A N 1
ATOM 2205 C CA . THR A 1 286 ? -20.144 10.874 12.378 1.00 83.75 286 THR A CA 1
ATOM 2206 C C . THR A 1 286 ? -20.045 9.700 11.411 1.00 83.75 286 THR A C 1
ATOM 2208 O O . THR A 1 286 ? -20.898 9.575 10.537 1.00 83.75 286 THR A O 1
ATOM 2211 N N . ALA A 1 287 ? -19.039 8.833 11.561 1.00 90.44 287 ALA A N 1
ATOM 2212 C CA . ALA A 1 287 ? -18.781 7.728 10.655 1.00 90.44 287 ALA A CA 1
ATOM 2213 C C . ALA A 1 287 ? -18.954 6.357 11.322 1.00 90.44 287 ALA A C 1
ATOM 2215 O O . ALA A 1 287 ? -18.886 6.206 12.542 1.00 90.44 287 ALA A O 1
ATOM 2216 N N . ARG A 1 288 ? -19.175 5.331 10.500 1.00 93.50 288 ARG A N 1
ATOM 2217 C CA . ARG A 1 288 ? -19.099 3.919 10.900 1.00 93.50 288 ARG A CA 1
ATOM 2218 C C . ARG A 1 288 ? -17.651 3.431 10.867 1.00 93.50 288 ARG A C 1
ATOM 2220 O O . ARG A 1 288 ? -17.220 2.722 11.776 1.00 93.50 288 ARG A O 1
ATOM 2227 N N . VAL A 1 289 ? -16.904 3.849 9.843 1.00 97.12 289 VAL A N 1
ATOM 2228 C CA . VAL A 1 289 ? -15.503 3.486 9.610 1.00 97.12 289 VAL A CA 1
ATOM 2229 C C . VAL A 1 289 ? -14.678 4.733 9.290 1.00 97.12 289 VAL A C 1
ATOM 2231 O O . VAL A 1 289 ? -15.068 5.546 8.454 1.00 97.12 289 VAL A O 1
ATOM 2234 N N . VAL A 1 290 ? -13.508 4.869 9.911 1.00 97.12 290 VAL A N 1
ATOM 2235 C CA . VAL A 1 290 ? -12.495 5.868 9.555 1.00 97.12 290 VAL A CA 1
ATOM 2236 C C . VAL A 1 290 ? -11.348 5.193 8.820 1.00 97.12 290 VAL A C 1
ATOM 2238 O O . VAL A 1 290 ? -10.730 4.275 9.350 1.00 97.12 290 VAL A O 1
ATOM 2241 N N . ILE A 1 291 ? -11.033 5.693 7.628 1.00 97.69 291 ILE A N 1
ATOM 2242 C CA . ILE A 1 291 ? -9.775 5.421 6.932 1.00 97.69 291 ILE A CA 1
ATOM 2243 C C . ILE A 1 291 ? -8.823 6.573 7.258 1.00 97.69 291 ILE A C 1
ATOM 2245 O O . ILE A 1 291 ? -8.948 7.667 6.703 1.00 97.69 291 ILE A O 1
ATOM 2249 N N . ASP A 1 292 ? -7.878 6.343 8.165 1.00 95.81 292 ASP A N 1
ATOM 2250 C CA . ASP A 1 292 ? -6.842 7.308 8.504 1.00 95.81 292 ASP A CA 1
ATOM 2251 C C . ASP A 1 292 ? -5.629 7.160 7.583 1.00 95.81 292 ASP A C 1
ATOM 2253 O O . ASP A 1 292 ? -4.841 6.218 7.671 1.00 95.81 292 ASP A O 1
ATOM 2257 N N . VAL A 1 293 ? -5.428 8.165 6.738 1.00 93.44 293 VAL A N 1
ATOM 2258 C CA . VAL A 1 293 ? -4.255 8.344 5.868 1.00 93.44 293 VAL A CA 1
ATOM 2259 C C . VAL A 1 293 ? -3.500 9.628 6.213 1.00 93.44 293 VAL A C 1
ATOM 2261 O O . VAL A 1 293 ? -2.682 10.122 5.433 1.00 93.44 293 VAL A O 1
ATOM 2264 N N . SER A 1 294 ? -3.738 10.177 7.409 1.00 88.62 294 SER A N 1
ATOM 2265 C CA . SER A 1 294 ? -2.900 11.236 7.956 1.00 88.62 294 SER A CA 1
ATOM 2266 C C . SER A 1 294 ? -1.497 10.705 8.249 1.00 88.62 294 SER A C 1
ATOM 2268 O O . SER A 1 294 ? -1.306 9.528 8.562 1.00 88.62 294 SER A O 1
ATOM 2270 N N . GLY A 1 295 ? -0.494 11.573 8.128 1.00 81.25 295 GLY A N 1
ATOM 2271 C CA . GLY A 1 295 ? 0.884 11.190 8.401 1.00 81.25 295 GLY A CA 1
ATOM 2272 C C . GLY A 1 295 ? 1.755 12.355 8.867 1.00 81.25 295 GLY A C 1
ATOM 2273 O O . GLY A 1 295 ? 1.475 13.510 8.505 1.00 81.25 295 GLY A O 1
ATOM 2274 N N . PRO A 1 296 ? 2.821 12.069 9.639 1.00 86.06 296 PRO A N 1
ATOM 2275 C CA . PRO A 1 296 ? 3.231 10.724 10.087 1.00 86.06 296 PRO A CA 1
ATOM 2276 C C . PRO A 1 296 ? 2.358 10.178 11.240 1.00 86.06 296 PRO A C 1
ATOM 2278 O O . PRO A 1 296 ? 1.765 10.963 11.988 1.00 86.06 296 PRO A O 1
ATOM 2281 N N . LYS A 1 297 ? 2.247 8.848 11.383 1.00 87.31 297 LYS A N 1
ATOM 2282 C CA . LYS A 1 297 ? 1.315 8.210 12.338 1.00 87.31 297 LYS A CA 1
ATOM 2283 C C . LYS A 1 297 ? 1.704 8.444 13.788 1.00 87.31 297 LYS A C 1
ATOM 2285 O O . LYS A 1 297 ? 0.817 8.685 14.603 1.00 87.31 297 LYS A O 1
ATOM 2290 N N . TRP A 1 298 ? 3.002 8.489 14.087 1.00 85.12 298 TRP A N 1
ATOM 2291 C CA . TRP A 1 298 ? 3.499 8.830 15.426 1.00 85.12 298 TRP A CA 1
ATOM 2292 C C . TRP A 1 298 ? 3.115 10.241 15.900 1.00 85.12 298 TRP A C 1
ATOM 2294 O O . TRP A 1 298 ? 3.181 10.512 17.094 1.00 85.12 298 TRP A O 1
ATOM 2304 N N . ALA A 1 299 ? 2.691 11.134 14.997 1.00 82.19 299 ALA A N 1
ATOM 2305 C CA . ALA A 1 299 ? 2.277 12.494 15.343 1.00 82.19 299 ALA A CA 1
ATOM 2306 C C . ALA A 1 299 ? 0.757 12.708 15.366 1.00 82.19 299 ALA A C 1
ATOM 2308 O O . ALA A 1 299 ? 0.292 13.619 16.044 1.00 82.19 299 ALA A O 1
ATOM 2309 N N . VAL A 1 300 ? -0.012 11.955 14.572 1.00 82.69 300 VAL A N 1
ATOM 2310 C CA . VAL A 1 300 ? -1.450 12.223 14.363 1.00 82.69 300 VAL A CA 1
ATOM 2311 C C . VAL A 1 300 ? -2.307 10.969 14.515 1.00 82.69 300 VAL A C 1
ATOM 2313 O O . VAL A 1 300 ? -3.329 11.016 15.197 1.00 82.69 300 VAL A O 1
ATOM 2316 N N . GLY A 1 301 ? -1.894 9.849 13.915 1.00 83.75 301 GLY A N 1
ATOM 2317 C CA . GLY A 1 301 ? -2.729 8.647 13.804 1.00 83.75 301 GLY A CA 1
ATOM 2318 C C . GLY A 1 301 ? -3.149 8.057 15.153 1.00 83.75 301 GLY A C 1
ATOM 2319 O O . GLY A 1 301 ? -4.289 7.628 15.314 1.00 83.75 301 GLY A O 1
ATOM 2320 N N . THR A 1 302 ? -2.282 8.120 16.168 1.00 86.88 302 THR A N 1
ATOM 2321 C CA . THR A 1 302 ? -2.594 7.624 17.523 1.00 86.88 302 THR A CA 1
ATOM 2322 C C . THR A 1 302 ? -3.777 8.357 18.166 1.00 86.88 302 THR A C 1
ATOM 2324 O O . THR A 1 302 ? -4.623 7.729 18.806 1.00 86.88 302 THR A O 1
ATOM 2327 N N . PHE A 1 303 ? -3.902 9.669 17.941 1.00 90.06 303 PHE A N 1
ATOM 2328 C CA . PHE A 1 303 ? -5.023 10.466 18.444 1.00 90.06 303 PHE A CA 1
ATOM 2329 C C . PHE A 1 303 ? -6.338 10.130 17.732 1.00 90.06 303 PHE A C 1
ATOM 2331 O O . PHE A 1 303 ? -7.391 10.099 18.374 1.00 90.06 303 PHE A O 1
ATOM 2338 N N . VAL A 1 304 ? -6.278 9.833 16.430 1.00 93.12 304 VAL A N 1
ATOM 2339 C CA . VAL A 1 304 ? -7.443 9.421 15.628 1.00 93.12 304 VAL A CA 1
ATOM 2340 C C . VAL A 1 304 ? -7.935 8.040 16.059 1.00 93.12 304 VAL A C 1
ATOM 2342 O O . VAL A 1 304 ? -9.135 7.859 16.265 1.00 93.12 304 VAL A O 1
ATOM 2345 N N . ALA A 1 305 ? -7.027 7.087 16.284 1.00 95.38 305 ALA A N 1
ATOM 2346 C CA . ALA A 1 305 ? -7.375 5.768 16.811 1.00 95.38 305 ALA A CA 1
ATOM 2347 C C . ALA A 1 305 ? -8.039 5.868 18.197 1.00 95.38 305 ALA A C 1
ATOM 2349 O O . ALA A 1 305 ? -9.077 5.252 18.440 1.00 95.38 305 ALA A O 1
ATOM 2350 N N . ALA A 1 306 ? -7.509 6.713 19.088 1.00 94.62 306 ALA A N 1
ATOM 2351 C CA . ALA A 1 306 ? -8.116 6.958 20.395 1.00 94.62 306 ALA A CA 1
ATOM 2352 C C . ALA A 1 306 ? -9.529 7.566 20.290 1.00 94.62 306 ALA A C 1
ATOM 2354 O O . ALA A 1 306 ? -10.422 7.169 21.041 1.00 94.62 306 ALA A O 1
ATOM 2355 N N . ALA A 1 307 ? -9.750 8.494 19.353 1.00 93.81 307 ALA A N 1
ATOM 2356 C CA . ALA A 1 307 ? -11.071 9.061 19.071 1.00 93.81 307 ALA A CA 1
ATOM 2357 C C . ALA A 1 307 ? -12.059 8.008 18.547 1.00 93.81 307 ALA A C 1
ATOM 2359 O O . ALA A 1 307 ? -13.222 7.977 18.955 1.00 93.81 307 ALA A O 1
ATOM 2360 N N . CYS A 1 308 ? -11.593 7.097 17.690 1.00 96.75 308 CYS A N 1
ATOM 2361 C CA . CYS A 1 308 ? -12.390 5.980 17.183 1.00 96.75 308 CYS A CA 1
ATOM 2362 C C . CYS A 1 308 ? -12.880 5.079 18.327 1.00 96.75 308 CYS A C 1
ATOM 2364 O O . CYS A 1 308 ? -14.076 4.803 18.422 1.00 96.75 308 CYS A O 1
ATOM 2366 N N . VAL A 1 309 ? -11.995 4.728 19.268 1.00 96.88 309 VAL A N 1
ATOM 2367 C CA . VAL A 1 309 ? -12.366 3.957 20.468 1.00 96.88 309 VAL A CA 1
ATOM 2368 C C . VAL A 1 309 ? -13.384 4.704 21.333 1.00 96.88 309 VAL A C 1
ATOM 2370 O O . VAL A 1 309 ? -14.385 4.115 21.731 1.00 96.88 309 VAL A O 1
ATOM 2373 N N . ARG A 1 310 ? -13.177 6.004 21.600 1.00 94.12 310 ARG A N 1
ATOM 2374 C CA . ARG A 1 310 ? -14.101 6.809 22.427 1.00 94.12 310 ARG A CA 1
ATOM 2375 C C . ARG A 1 310 ? -15.503 6.942 21.830 1.00 94.12 310 ARG A C 1
ATOM 2377 O O . ARG A 1 310 ? -16.468 7.074 22.574 1.00 94.12 310 ARG A O 1
ATOM 2384 N N . THR A 1 311 ? -15.616 6.948 20.505 1.00 92.62 311 THR A N 1
ATOM 2385 C CA . THR A 1 311 ? -16.871 7.237 19.788 1.00 92.62 311 THR A CA 1
ATOM 2386 C C . THR A 1 311 ? -17.587 5.988 19.265 1.00 92.62 311 THR A C 1
ATOM 2388 O O . THR A 1 311 ? -18.688 6.094 18.715 1.00 92.62 311 THR A O 1
ATOM 2391 N N . GLY A 1 312 ? -16.987 4.805 19.433 1.00 94.25 312 GLY A N 1
ATOM 2392 C CA . GLY A 1 312 ? -17.532 3.560 18.896 1.00 94.25 312 GLY A CA 1
ATOM 2393 C C . GLY A 1 312 ? -17.468 3.516 17.367 1.00 94.25 312 GLY A C 1
ATOM 2394 O O . GLY A 1 312 ? -18.460 3.182 16.723 1.00 94.25 312 GLY A O 1
ATOM 2395 N N . THR A 1 313 ? -16.346 3.939 16.783 1.00 95.50 313 THR A N 1
ATOM 2396 C CA . THR A 1 313 ? -16.125 3.990 15.328 1.00 95.50 313 THR A CA 1
ATOM 2397 C C . THR A 1 313 ? -14.979 3.056 14.955 1.00 95.50 313 THR A C 1
ATOM 2399 O O . THR A 1 313 ? -13.960 3.055 15.641 1.00 95.50 313 THR A O 1
ATOM 2402 N N . HIS A 1 314 ? -15.105 2.264 13.885 1.00 98.19 314 HIS A N 1
ATOM 2403 C CA . HIS A 1 314 ? -14.021 1.374 13.445 1.00 98.19 314 HIS A CA 1
ATOM 2404 C C . HIS A 1 314 ? -12.880 2.170 12.804 1.00 98.19 314 HIS A C 1
ATOM 2406 O O . HIS A 1 314 ? -13.123 3.145 12.095 1.00 98.19 314 HIS A O 1
ATOM 2412 N N . TYR A 1 315 ? -11.640 1.742 13.029 1.00 98.50 315 TYR A N 1
ATOM 2413 C CA . TYR A 1 315 ? -10.439 2.427 12.547 1.00 98.50 315 TYR A CA 1
ATOM 2414 C C . TYR A 1 315 ? -9.681 1.554 11.549 1.00 98.50 315 TYR A C 1
ATOM 2416 O O . TYR A 1 315 ? -9.484 0.364 11.793 1.00 98.50 315 TYR A O 1
ATOM 2424 N N . ILE A 1 316 ? -9.233 2.161 10.454 1.00 98.31 316 ILE A N 1
ATOM 2425 C CA . ILE A 1 316 ? -8.379 1.557 9.434 1.00 98.31 316 ILE A CA 1
ATOM 2426 C C . ILE A 1 316 ? -7.224 2.514 9.150 1.00 98.31 316 ILE A C 1
ATOM 2428 O O . ILE A 1 316 ? -7.464 3.696 8.915 1.00 98.31 316 ILE A O 1
ATOM 2432 N N . ASP A 1 317 ? -5.989 2.019 9.089 1.00 95.56 317 ASP A N 1
ATOM 2433 C CA . ASP A 1 317 ? -4.864 2.807 8.577 1.00 95.56 317 ASP A CA 1
ATOM 2434 C C . ASP A 1 317 ? -3.888 2.022 7.706 1.00 95.56 317 ASP A C 1
ATOM 2436 O O . ASP A 1 317 ? -3.952 0.802 7.590 1.00 95.56 317 ASP A O 1
ATOM 2440 N N . ASN A 1 318 ? -2.947 2.750 7.108 1.00 91.69 318 ASN A N 1
ATOM 2441 C CA . ASN A 1 318 ? -1.835 2.208 6.340 1.00 91.69 318 ASN A CA 1
ATOM 2442 C C . ASN A 1 318 ? -0.489 2.364 7.068 1.00 91.69 318 ASN A C 1
ATOM 2444 O O . ASN A 1 318 ? 0.516 2.656 6.414 1.00 91.69 318 ASN A O 1
ATOM 2448 N N . THR A 1 319 ? -0.460 2.232 8.403 1.00 89.44 319 THR A N 1
ATOM 2449 C CA . THR A 1 319 ? 0.780 2.324 9.190 1.00 89.44 319 THR A CA 1
ATOM 2450 C C . THR A 1 319 ? 1.895 1.549 8.500 1.00 89.44 319 THR A C 1
ATOM 2452 O O . THR A 1 319 ? 1.769 0.362 8.213 1.00 89.44 319 THR A O 1
ATOM 2455 N N . SER A 1 320 ? 2.966 2.270 8.192 1.00 76.31 320 SER A N 1
ATOM 2456 C CA . SER A 1 320 ? 4.145 1.780 7.494 1.00 76.31 320 SER A CA 1
ATOM 2457 C C . SER A 1 320 ? 5.345 2.470 8.141 1.00 76.31 320 SER A C 1
ATOM 2459 O O . SER A 1 320 ? 5.233 3.610 8.573 1.00 76.31 320 SER A O 1
ATOM 2461 N N . PHE A 1 321 ? 6.498 1.815 8.185 1.00 79.88 321 PHE A N 1
ATOM 2462 C CA . PHE A 1 321 ? 7.771 2.274 8.777 1.00 79.88 321 PHE A CA 1
ATOM 2463 C C . PHE A 1 321 ? 7.927 2.070 10.296 1.00 79.88 321 PHE A C 1
ATOM 2465 O O . PHE A 1 321 ? 6.962 2.183 11.056 1.00 79.88 321 PHE A O 1
ATOM 2472 N N . PRO A 1 322 ? 9.154 1.777 10.779 1.00 78.94 322 PRO A N 1
ATOM 2473 C CA . PRO A 1 322 ? 9.406 1.457 12.186 1.00 78.94 322 PRO A CA 1
ATOM 2474 C C . PRO A 1 322 ? 8.935 2.500 13.209 1.00 78.94 322 PRO A C 1
ATOM 2476 O O . PRO A 1 322 ? 8.432 2.122 14.263 1.00 78.94 322 PRO A O 1
ATOM 2479 N N . ALA A 1 323 ? 9.071 3.800 12.921 1.00 81.44 323 ALA A N 1
ATOM 2480 C CA . ALA A 1 323 ? 8.651 4.848 13.857 1.00 81.44 323 ALA A CA 1
ATOM 2481 C C . ALA A 1 323 ? 7.125 4.903 14.022 1.00 81.44 323 ALA A C 1
ATOM 2483 O O . ALA A 1 323 ? 6.626 4.977 15.142 1.00 81.44 323 ALA A O 1
ATOM 2484 N N . ASP A 1 324 ? 6.383 4.800 12.920 1.00 86.75 324 ASP A N 1
ATOM 2485 C CA . ASP A 1 324 ? 4.922 4.696 12.949 1.00 86.75 324 ASP A CA 1
ATOM 2486 C C . ASP A 1 324 ? 4.481 3.367 13.592 1.00 86.75 324 ASP A C 1
ATOM 2488 O O . ASP A 1 324 ? 3.523 3.324 14.362 1.00 86.75 324 ASP A O 1
ATOM 2492 N N . THR A 1 325 ? 5.244 2.292 13.377 1.00 85.00 325 THR A N 1
ATOM 2493 C CA . THR A 1 325 ? 4.985 0.987 13.998 1.00 85.00 325 THR A CA 1
ATOM 2494 C C . THR A 1 325 ? 5.155 1.029 15.524 1.00 85.00 325 THR A C 1
ATOM 2496 O O . THR A 1 325 ? 4.335 0.476 16.259 1.00 85.00 325 THR A O 1
ATOM 2499 N N . LEU A 1 326 ? 6.163 1.745 16.032 1.00 83.69 326 LEU A N 1
ATOM 2500 C CA . LEU A 1 326 ? 6.325 1.993 17.469 1.00 83.69 326 LEU A CA 1
ATOM 2501 C C . LEU A 1 326 ? 5.124 2.758 18.051 1.00 83.69 326 LEU A C 1
ATOM 2503 O O . LEU A 1 326 ? 4.667 2.437 19.146 1.00 83.69 326 LEU A O 1
ATOM 2507 N N . ALA A 1 327 ? 4.571 3.721 17.315 1.00 86.81 327 ALA A N 1
ATOM 2508 C CA . ALA A 1 327 ? 3.360 4.418 17.738 1.00 86.81 327 ALA A CA 1
ATOM 2509 C C . ALA A 1 327 ? 2.137 3.484 17.772 1.00 86.81 327 ALA A C 1
ATOM 2511 O O . ALA A 1 327 ? 1.365 3.503 18.730 1.00 86.81 327 ALA A O 1
ATOM 2512 N N . SER A 1 328 ? 1.991 2.589 16.790 1.00 88.75 328 SER A N 1
ATOM 2513 C CA . SER A 1 328 ? 0.935 1.567 16.829 1.00 88.75 328 SER A CA 1
ATOM 2514 C C . SER A 1 328 ? 1.114 0.547 17.967 1.00 88.75 328 SER A C 1
ATOM 2516 O O . SER A 1 328 ? 0.119 0.049 18.487 1.00 88.75 328 SER A O 1
ATOM 2518 N N . LYS A 1 329 ? 2.347 0.296 18.442 1.00 87.19 329 LYS A N 1
ATOM 2519 C CA . LYS A 1 329 ? 2.595 -0.477 19.676 1.00 87.19 329 LYS A CA 1
ATOM 2520 C C . LYS A 1 329 ? 2.012 0.207 20.899 1.00 87.19 329 LYS A C 1
ATOM 2522 O O . LYS A 1 329 ? 1.342 -0.454 21.685 1.00 87.19 329 LYS A O 1
ATOM 2527 N N . GLN A 1 330 ? 2.248 1.507 21.047 1.00 85.81 330 GLN A N 1
ATOM 2528 C CA . GLN A 1 330 ? 1.669 2.281 22.146 1.00 85.81 330 GLN A CA 1
ATOM 2529 C C . GLN A 1 330 ? 0.142 2.219 22.094 1.00 85.81 330 GLN A C 1
ATOM 2531 O O . GLN A 1 330 ? -0.493 1.926 23.100 1.00 85.81 330 GLN A O 1
ATOM 2536 N N . VAL A 1 331 ? -0.444 2.370 20.901 1.00 90.50 331 VAL A N 1
ATOM 2537 C CA . VAL A 1 331 ? -1.892 2.206 20.711 1.00 90.50 331 VAL A CA 1
ATOM 2538 C C . VAL A 1 331 ? -2.362 0.814 21.120 1.00 90.50 331 VAL A C 1
ATOM 2540 O O . VAL A 1 331 ? -3.329 0.711 21.865 1.00 90.50 331 VAL A O 1
ATOM 2543 N N . ARG A 1 332 ? -1.697 -0.256 20.681 1.00 90.75 332 ARG A N 1
ATOM 2544 C CA . ARG A 1 332 ? -2.046 -1.618 21.097 1.00 90.75 332 ARG A CA 1
ATOM 2545 C C . ARG A 1 332 ? -2.009 -1.749 22.620 1.00 90.75 332 ARG A C 1
ATOM 2547 O O . ARG A 1 332 ? -2.983 -2.192 23.214 1.00 90.75 332 ARG A O 1
ATOM 2554 N N . ASP A 1 333 ? -0.912 -1.342 23.247 1.00 89.94 333 ASP A N 1
ATOM 2555 C CA . ASP A 1 333 ? -0.713 -1.514 24.685 1.00 89.94 333 ASP A CA 1
ATOM 2556 C C . ASP A 1 333 ? -1.709 -0.664 25.517 1.00 89.94 333 ASP A C 1
ATOM 2558 O O . ASP A 1 333 ? -2.092 -1.065 26.613 1.00 89.94 333 ASP A O 1
ATOM 2562 N N . GLU A 1 334 ? -2.175 0.483 25.004 1.00 93.31 334 GLU A N 1
ATOM 2563 C CA . GLU A 1 334 ? -3.053 1.413 25.737 1.00 93.31 334 GLU A CA 1
ATOM 2564 C C . GLU A 1 334 ? -4.545 1.336 25.380 1.00 93.31 334 GLU A C 1
ATOM 2566 O O . GLU A 1 334 ? -5.396 1.743 26.189 1.00 93.31 334 GLU A O 1
ATOM 2571 N N . LEU A 1 335 ? -4.871 0.915 24.155 1.00 95.94 335 LEU A N 1
ATOM 2572 C CA . LEU A 1 335 ? -6.217 0.991 23.585 1.00 95.94 335 LEU A CA 1
ATOM 2573 C C . LEU A 1 335 ? -6.827 -0.367 23.248 1.00 95.94 335 LEU A C 1
ATOM 2575 O O . LEU A 1 335 ? -8.038 -0.397 23.067 1.00 95.94 335 LEU A O 1
ATOM 2579 N N . ASP A 1 336 ? -6.071 -1.468 23.181 1.00 95.12 336 ASP A N 1
ATOM 2580 C CA . ASP A 1 336 ? -6.620 -2.768 22.762 1.00 95.12 336 ASP A CA 1
ATOM 2581 C C . ASP A 1 336 ? -7.796 -3.217 23.649 1.00 95.12 336 ASP A C 1
ATOM 2583 O O . ASP A 1 336 ? -8.893 -3.466 23.152 1.00 95.12 336 ASP A O 1
ATOM 2587 N N . ASP A 1 337 ? -7.631 -3.198 24.973 1.00 96.94 337 ASP A N 1
ATOM 2588 C CA . ASP A 1 337 ? -8.707 -3.572 25.903 1.00 96.94 337 ASP A CA 1
ATOM 2589 C C . ASP A 1 337 ? -9.876 -2.578 25.899 1.00 96.94 337 ASP A C 1
ATOM 2591 O O . ASP A 1 337 ? -11.037 -2.971 26.031 1.00 96.94 337 ASP A O 1
ATOM 2595 N N . LYS A 1 338 ? -9.598 -1.289 25.676 1.00 97.62 338 LYS A N 1
ATOM 2596 C CA . LYS A 1 338 ? -10.642 -0.260 25.549 1.00 97.62 338 LYS A CA 1
ATOM 2597 C C . LYS A 1 338 ? -11.441 -0.442 24.259 1.00 97.62 338 LYS A C 1
ATOM 2599 O O . LYS A 1 338 ? -12.658 -0.302 24.271 1.00 97.62 338 LYS A O 1
ATOM 2604 N N . ALA A 1 339 ? -10.770 -0.784 23.163 1.00 97.69 339 ALA A N 1
ATOM 2605 C CA . ALA A 1 339 ? -11.386 -1.075 21.878 1.00 97.69 339 ALA A CA 1
ATOM 2606 C C . ALA A 1 339 ? -12.242 -2.345 21.959 1.00 97.69 339 ALA A C 1
ATOM 2608 O O . ALA A 1 339 ? -13.386 -2.330 21.510 1.00 97.69 339 ALA A O 1
ATOM 2609 N N . LYS A 1 340 ? -11.747 -3.399 22.627 1.00 97.00 340 LYS A N 1
ATOM 2610 C CA . LYS A 1 340 ? -12.533 -4.601 22.954 1.00 97.00 340 LYS A CA 1
ATOM 2611 C C . LYS A 1 340 ? -13.796 -4.264 23.736 1.00 97.00 340 LYS A C 1
ATOM 2613 O O . LYS A 1 340 ? -14.877 -4.687 23.338 1.00 97.00 340 LYS A O 1
ATOM 2618 N N . ALA A 1 341 ? -13.674 -3.470 24.800 1.00 96.44 341 ALA A N 1
ATOM 2619 C CA . ALA A 1 341 ? -14.813 -3.045 25.611 1.00 96.44 341 ALA A CA 1
ATOM 2620 C C . ALA A 1 341 ? -15.823 -2.191 24.822 1.00 96.44 341 ALA A C 1
ATOM 2622 O O . ALA A 1 341 ? -17.025 -2.303 25.043 1.00 96.44 341 ALA A O 1
ATOM 2623 N N . ALA A 1 342 ? -15.345 -1.371 23.883 1.00 95.44 342 ALA A N 1
ATOM 2624 C CA . ALA A 1 342 ? -16.179 -0.531 23.026 1.00 95.44 342 ALA A CA 1
ATOM 2625 C C . ALA A 1 342 ? -16.758 -1.261 21.796 1.00 95.44 342 ALA A C 1
ATOM 2627 O O . ALA A 1 342 ? -17.511 -0.653 21.040 1.00 95.44 342 ALA A O 1
ATOM 2628 N N . GLY A 1 343 ? -16.395 -2.527 21.550 1.00 95.81 343 GLY A N 1
ATOM 2629 C CA . GLY A 1 343 ? -16.783 -3.249 20.331 1.00 95.81 343 GLY A CA 1
ATOM 2630 C C . GLY A 1 343 ? -16.135 -2.703 19.050 1.00 95.81 343 GLY A C 1
ATOM 2631 O O . GLY A 1 343 ? -16.624 -2.950 17.951 1.00 95.81 343 GLY A O 1
ATOM 2632 N N . VAL A 1 344 ? -15.038 -1.955 19.178 1.00 97.44 344 VAL A N 1
ATOM 2633 C CA . VAL A 1 344 ? -14.346 -1.284 18.073 1.00 97.44 344 VAL A CA 1
ATOM 2634 C C . VAL A 1 344 ? -13.199 -2.147 17.564 1.00 97.44 344 VAL A C 1
ATOM 2636 O O . VAL A 1 344 ? -12.356 -2.596 18.338 1.00 97.44 344 VAL A O 1
ATOM 2639 N N . SER A 1 345 ? -13.122 -2.323 16.248 1.00 98.00 345 SER A N 1
ATOM 2640 C CA . SER A 1 345 ? -11.959 -2.925 15.580 1.00 98.00 345 SER A CA 1
ATOM 2641 C C . SER A 1 345 ? -10.972 -1.839 15.170 1.00 98.00 345 SER A C 1
ATOM 2643 O O . SER A 1 345 ? -11.350 -0.878 14.494 1.00 98.00 345 SER A O 1
ATOM 2645 N N . LEU A 1 346 ? -9.711 -2.012 15.558 1.00 97.81 346 LEU A N 1
ATOM 2646 C CA . LEU A 1 346 ? -8.593 -1.185 15.123 1.00 97.81 346 LEU A CA 1
ATOM 2647 C C . LEU A 1 346 ? -7.752 -1.996 14.130 1.00 97.81 346 LEU A C 1
ATOM 2649 O O . LEU A 1 346 ? -6.992 -2.880 14.531 1.00 97.81 346 LEU A O 1
ATOM 2653 N N . ILE A 1 347 ? -7.928 -1.725 12.837 1.00 97.19 347 ILE A N 1
ATOM 2654 C CA . ILE A 1 347 ? -7.310 -2.459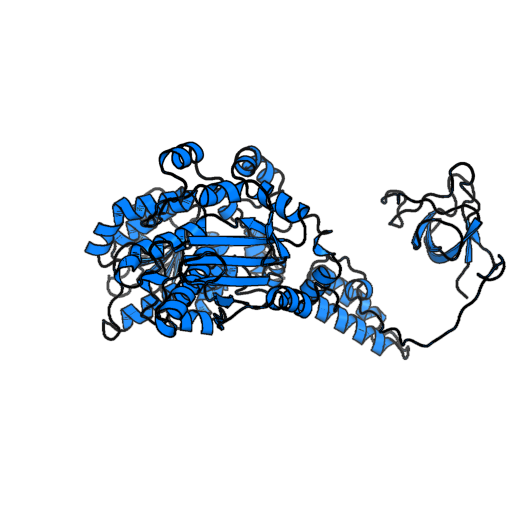 11.730 1.00 97.19 347 ILE A CA 1
ATOM 2655 C C . ILE A 1 347 ? -6.096 -1.671 11.224 1.00 97.19 347 ILE A C 1
ATOM 2657 O O . ILE A 1 347 ? -6.222 -0.695 10.489 1.00 97.19 347 ILE A O 1
ATOM 2661 N N . TYR A 1 348 ? -4.908 -2.103 11.624 1.00 94.81 348 TYR A N 1
ATOM 2662 C CA . TYR A 1 348 ? -3.637 -1.482 11.253 1.00 94.81 348 TYR A CA 1
ATOM 2663 C C . TYR A 1 348 ? -2.994 -2.179 10.051 1.00 94.81 348 TYR A C 1
ATOM 2665 O O . TYR A 1 348 ? -3.227 -3.362 9.831 1.00 94.81 348 TYR A O 1
ATOM 2673 N N . PHE A 1 349 ? -2.105 -1.489 9.330 1.00 93.00 349 PHE A N 1
ATOM 2674 C CA . PHE A 1 349 ? -1.309 -2.057 8.218 1.00 93.00 349 PHE A CA 1
ATOM 2675 C C . PHE A 1 349 ? -2.116 -2.411 6.951 1.00 93.00 349 PHE A C 1
ATOM 2677 O O . PHE A 1 349 ? -1.695 -3.245 6.144 1.00 93.00 349 PHE A O 1
ATOM 2684 N N . ALA A 1 350 ? -3.257 -1.754 6.730 1.00 94.94 350 ALA A N 1
ATOM 2685 C CA . ALA A 1 350 ? -4.135 -1.939 5.572 1.00 94.94 350 ALA A CA 1
ATOM 2686 C C . ALA A 1 350 ? -3.617 -1.256 4.285 1.00 94.94 350 ALA A C 1
ATOM 2688 O O . ALA A 1 350 ? -4.366 -0.600 3.568 1.00 94.94 350 ALA A O 1
ATOM 2689 N N . GLY A 1 351 ? -2.323 -1.393 3.986 1.00 91.50 351 GLY A N 1
ATOM 2690 C CA . GLY A 1 351 ? -1.697 -0.974 2.724 1.00 91.50 351 GLY A CA 1
ATOM 2691 C C . GLY A 1 351 ? -1.055 -2.154 1.992 1.00 91.50 351 GLY A C 1
ATOM 2692 O O . GLY A 1 351 ? -1.024 -3.267 2.519 1.00 91.50 351 GLY A O 1
ATOM 2693 N N . VAL A 1 352 ? -0.508 -1.929 0.791 1.00 88.00 352 VAL A N 1
ATOM 2694 C CA . VAL A 1 352 ? 0.100 -3.032 0.011 1.00 88.00 352 VAL A CA 1
ATOM 2695 C C . VAL A 1 352 ? 1.297 -3.668 0.713 1.00 88.00 352 VAL A C 1
ATOM 2697 O O . VAL A 1 352 ? 1.468 -4.879 0.604 1.00 88.00 352 VAL A O 1
ATOM 2700 N N . GLY A 1 353 ? 2.070 -2.864 1.453 1.00 79.50 353 GLY A N 1
ATOM 2701 C CA . GLY A 1 353 ? 3.190 -3.324 2.270 1.00 79.50 353 GLY A CA 1
ATOM 2702 C C . GLY A 1 353 ? 2.732 -4.306 3.346 1.00 79.50 353 GLY A C 1
ATOM 2703 O O . GLY A 1 353 ? 3.022 -5.490 3.288 1.00 79.50 353 GLY A O 1
ATOM 2704 N N . GLY A 1 354 ? 1.882 -3.886 4.279 1.00 83.62 354 GLY A N 1
ATOM 2705 C CA . GLY A 1 354 ? 1.413 -4.799 5.327 1.00 83.62 354 GLY A CA 1
ATOM 2706 C C . GLY A 1 354 ? 0.575 -5.975 4.807 1.00 83.62 354 GLY A C 1
ATOM 2707 O O . GLY A 1 354 ? 0.839 -7.133 5.118 1.00 83.62 354 GLY A O 1
ATOM 2708 N N . THR A 1 355 ? -0.449 -5.689 4.005 1.00 90.94 355 THR A N 1
ATOM 2709 C CA . THR A 1 355 ? -1.543 -6.637 3.746 1.00 90.94 355 THR A CA 1
ATOM 2710 C C . THR A 1 355 ? -1.170 -7.744 2.764 1.00 90.94 355 THR A C 1
ATOM 2712 O O . THR A 1 355 ? -1.496 -8.906 2.997 1.00 90.94 355 THR A O 1
ATOM 2715 N N . LEU A 1 356 ? -0.499 -7.418 1.652 1.00 89.25 356 LEU A N 1
ATOM 2716 C CA . LEU A 1 356 ? -0.265 -8.411 0.596 1.00 89.25 356 LEU A CA 1
ATOM 2717 C C . LEU A 1 356 ? 0.773 -9.455 1.015 1.00 89.25 356 LEU A C 1
ATOM 2719 O O . LEU A 1 356 ? 0.599 -10.641 0.735 1.00 89.25 356 LEU A O 1
ATOM 2723 N N . PHE A 1 357 ? 1.835 -9.031 1.702 1.00 88.81 357 PHE A N 1
ATOM 2724 C CA . PHE A 1 357 ? 2.845 -9.953 2.219 1.00 88.81 357 PHE A CA 1
ATOM 2725 C C . PHE A 1 357 ? 2.272 -10.855 3.313 1.00 88.81 357 PHE A C 1
ATOM 2727 O O . PHE A 1 357 ? 2.524 -12.059 3.305 1.00 88.81 357 PHE A O 1
ATOM 2734 N N . ASP A 1 358 ? 1.446 -10.298 4.197 1.00 91.19 358 ASP A N 1
ATOM 2735 C CA . ASP A 1 358 ? 0.823 -11.049 5.281 1.00 91.19 358 ASP A CA 1
ATOM 2736 C C . ASP A 1 358 ? -0.169 -12.102 4.774 1.00 91.19 358 ASP A C 1
ATOM 2738 O O . ASP A 1 358 ? -0.071 -13.269 5.157 1.00 91.19 358 ASP A O 1
ATOM 2742 N N . PHE A 1 359 ? -1.032 -11.761 3.810 1.00 92.38 359 PHE A N 1
ATOM 2743 C CA . PHE A 1 359 ? -1.913 -12.751 3.184 1.00 92.38 359 PHE A CA 1
ATOM 2744 C C . PHE A 1 359 ? -1.161 -13.803 2.376 1.00 92.38 359 PHE A C 1
ATOM 2746 O O . PHE A 1 359 ? -1.463 -14.989 2.500 1.00 92.38 359 PHE A O 1
ATOM 2753 N N . GLY A 1 360 ? -0.169 -13.412 1.572 1.00 92.81 360 GLY A N 1
ATOM 2754 C CA . GLY A 1 360 ? 0.626 -14.380 0.819 1.00 92.81 360 GLY A CA 1
ATOM 2755 C C . GLY A 1 360 ? 1.331 -15.378 1.744 1.00 92.81 360 GLY A C 1
ATOM 2756 O O . GLY A 1 360 ? 1.338 -16.580 1.479 1.00 92.81 360 GLY A O 1
ATOM 2757 N N . ASN A 1 361 ? 1.856 -14.897 2.872 1.00 92.50 361 ASN A N 1
ATOM 2758 C CA . ASN A 1 361 ? 2.465 -15.738 3.891 1.00 92.50 361 ASN A CA 1
ATOM 2759 C C . ASN A 1 361 ? 1.433 -16.662 4.560 1.00 92.50 361 ASN A C 1
ATOM 2761 O O . ASN A 1 361 ? 1.639 -17.870 4.661 1.00 92.50 361 ASN A O 1
ATOM 2765 N N . MET A 1 362 ? 0.294 -16.104 4.971 1.00 92.88 362 MET A N 1
ATOM 2766 C CA . MET A 1 362 ? -0.817 -16.842 5.561 1.00 92.88 362 MET A CA 1
ATOM 2767 C C . MET A 1 362 ? -1.293 -17.990 4.657 1.00 92.88 362 MET A C 1
ATOM 2769 O O . MET A 1 362 ? -1.488 -19.106 5.143 1.00 92.88 362 MET A O 1
ATOM 2773 N N . LEU A 1 363 ? -1.472 -17.726 3.360 1.00 94.50 363 LEU A N 1
ATOM 2774 C CA . LEU A 1 363 ? -1.902 -18.716 2.372 1.00 94.50 363 LEU A CA 1
ATOM 2775 C C . LEU A 1 363 ? -0.894 -19.857 2.243 1.00 94.50 363 LEU A C 1
ATOM 2777 O O . LEU A 1 363 ? -1.296 -21.015 2.184 1.00 94.50 363 LEU A O 1
ATOM 2781 N N . LEU A 1 364 ? 0.404 -19.553 2.256 1.00 94.06 364 LEU A N 1
ATOM 2782 C CA . LEU A 1 364 ? 1.448 -20.573 2.179 1.00 94.06 364 LEU A CA 1
ATOM 2783 C C . LEU A 1 364 ? 1.508 -21.459 3.418 1.00 94.06 364 LEU A C 1
ATOM 2785 O O . LEU A 1 364 ? 1.592 -22.681 3.295 1.00 94.06 364 LEU A O 1
ATOM 2789 N N . VAL A 1 365 ? 1.421 -20.849 4.601 1.00 92.50 365 VAL A N 1
ATOM 2790 C CA . VAL A 1 365 ? 1.380 -21.580 5.873 1.00 92.50 365 VAL A CA 1
ATOM 2791 C C . VAL A 1 365 ? 0.190 -22.538 5.901 1.00 92.50 365 VAL A C 1
ATOM 2793 O O . VAL A 1 365 ? 0.336 -23.703 6.272 1.00 92.50 365 VAL A O 1
ATOM 2796 N N . ARG A 1 366 ? -0.992 -22.071 5.475 1.00 92.88 366 ARG A N 1
ATOM 2797 C CA . ARG A 1 366 ? -2.187 -22.921 5.372 1.00 92.88 366 ARG A CA 1
ATOM 2798 C C . ARG A 1 366 ? -2.009 -24.015 4.343 1.00 92.88 366 ARG A C 1
ATOM 2800 O O . ARG A 1 366 ? -2.306 -25.157 4.649 1.00 92.88 366 ARG A O 1
ATOM 2807 N N . HIS A 1 367 ? -1.482 -23.691 3.167 1.00 94.19 367 HIS A N 1
ATOM 2808 C CA . HIS A 1 367 ? -1.273 -24.669 2.106 1.00 94.19 367 HIS A CA 1
ATOM 2809 C C . HIS A 1 367 ? -0.386 -25.829 2.563 1.00 94.19 367 HIS A C 1
ATOM 2811 O O . HIS A 1 367 ? -0.771 -26.984 2.397 1.00 94.19 367 HIS A O 1
ATOM 2817 N N . LEU A 1 368 ? 0.761 -25.543 3.194 1.00 92.38 368 LEU A N 1
ATOM 2818 C CA . LEU A 1 368 ? 1.660 -26.588 3.696 1.00 92.38 368 LEU A CA 1
ATOM 2819 C C . LEU A 1 368 ? 1.006 -27.447 4.786 1.00 92.38 368 LEU A C 1
ATOM 2821 O O . LEU A 1 368 ? 1.117 -28.675 4.765 1.00 92.38 368 LEU A O 1
ATOM 2825 N N . ARG A 1 369 ? 0.278 -26.811 5.705 1.00 92.00 369 ARG A N 1
ATOM 2826 C CA . ARG A 1 369 ? -0.422 -27.495 6.793 1.00 92.00 369 ARG A CA 1
ATOM 2827 C C . ARG A 1 369 ? -1.587 -28.346 6.288 1.00 92.00 369 ARG A C 1
ATOM 2829 O O . ARG A 1 369 ? -1.679 -29.515 6.637 1.00 92.00 369 ARG A O 1
ATOM 2836 N N . ASP A 1 370 ? -2.473 -27.767 5.490 1.00 92.88 370 ASP A N 1
ATOM 2837 C CA . ASP A 1 370 ? -3.744 -28.377 5.094 1.00 92.88 370 ASP A CA 1
ATOM 2838 C C . ASP A 1 370 ? -3.532 -29.447 4.011 1.00 92.88 370 ASP A C 1
ATOM 2840 O O . ASP A 1 370 ? -4.236 -30.453 3.997 1.00 92.88 370 ASP A O 1
ATOM 2844 N N . THR A 1 371 ? -2.525 -29.274 3.145 1.00 92.88 371 THR A N 1
ATOM 2845 C CA . THR A 1 371 ? -2.202 -30.239 2.078 1.00 92.88 371 THR A CA 1
ATOM 2846 C C . THR A 1 371 ? -1.280 -31.358 2.560 1.00 92.88 371 THR A C 1
ATOM 2848 O O . THR A 1 371 ? -1.445 -32.505 2.145 1.00 92.88 371 THR A O 1
ATOM 2851 N N . TYR A 1 372 ? -0.301 -31.054 3.423 1.00 90.62 372 TYR A N 1
ATOM 2852 C CA . TYR A 1 372 ? 0.760 -32.007 3.785 1.00 90.62 372 TYR A CA 1
ATOM 2853 C C . TYR A 1 372 ? 0.825 -32.367 5.268 1.00 90.62 372 TYR A C 1
ATOM 2855 O O . TYR A 1 372 ? 1.587 -33.258 5.632 1.00 90.62 372 TYR A O 1
ATOM 2863 N N . GLY A 1 373 ? 0.066 -31.695 6.134 1.00 90.94 373 GLY A N 1
ATOM 2864 C CA . GLY A 1 373 ? 0.186 -31.867 7.582 1.00 90.94 373 GLY A CA 1
ATOM 2865 C C . GLY A 1 373 ? 1.524 -31.374 8.139 1.00 90.94 373 GLY A C 1
ATOM 2866 O O . GLY A 1 373 ? 1.919 -31.802 9.221 1.00 90.94 373 GLY A O 1
ATOM 2867 N N . LEU A 1 374 ? 2.237 -30.509 7.406 1.00 90.00 374 LEU A N 1
ATOM 2868 C CA . LEU A 1 374 ? 3.584 -30.064 7.759 1.00 90.00 374 LEU A CA 1
ATOM 2869 C C . LEU A 1 374 ? 3.574 -28.647 8.361 1.00 90.00 374 LEU A C 1
ATOM 2871 O O . LEU A 1 374 ? 2.875 -27.771 7.842 1.00 90.00 374 LEU A O 1
ATOM 2875 N N . PRO A 1 375 ? 4.369 -28.381 9.417 1.00 89.50 375 PRO A N 1
ATOM 2876 C CA . PRO A 1 375 ? 4.616 -27.020 9.878 1.00 89.50 375 PRO A CA 1
ATOM 2877 C C . PRO A 1 375 ? 5.439 -26.234 8.851 1.00 89.50 375 PRO A C 1
ATOM 2879 O O . PRO A 1 375 ? 6.122 -26.809 8.003 1.00 89.50 375 PRO A O 1
ATOM 2882 N N . THR A 1 376 ? 5.401 -24.904 8.933 1.00 89.75 376 THR A N 1
ATOM 2883 C CA . THR A 1 376 ? 6.232 -24.034 8.092 1.00 89.75 376 THR A CA 1
ATOM 2884 C C . THR A 1 376 ? 7.471 -23.597 8.864 1.00 89.75 376 THR A C 1
ATOM 2886 O O . THR A 1 376 ? 7.372 -22.975 9.920 1.00 89.75 376 THR A O 1
ATOM 2889 N N . ARG A 1 377 ? 8.650 -23.884 8.311 1.00 87.00 377 ARG A N 1
ATOM 2890 C CA . ARG A 1 377 ? 9.940 -23.483 8.883 1.00 87.00 377 ARG A CA 1
ATOM 2891 C C . ARG A 1 377 ? 10.269 -22.040 8.541 1.00 87.00 377 ARG A C 1
ATOM 2893 O O . ARG A 1 377 ? 10.749 -21.277 9.370 1.00 87.00 377 ARG A O 1
ATOM 2900 N N . ARG A 1 378 ? 10.088 -21.660 7.278 1.00 87.56 378 ARG A N 1
ATOM 2901 C CA . ARG A 1 378 ? 10.536 -20.356 6.786 1.00 87.56 378 ARG A CA 1
ATOM 2902 C C . ARG A 1 378 ? 9.737 -19.910 5.577 1.00 87.56 378 ARG A C 1
ATOM 2904 O O . ARG A 1 378 ? 9.385 -20.738 4.747 1.00 87.56 378 ARG A O 1
ATOM 2911 N N . VAL A 1 379 ? 9.517 -18.606 5.466 1.00 89.56 379 VAL A N 1
ATOM 2912 C CA . VAL A 1 379 ? 9.014 -17.939 4.271 1.00 89.56 379 VAL A CA 1
ATOM 2913 C C . VAL A 1 379 ? 9.966 -16.810 3.879 1.00 89.56 379 VAL A C 1
ATOM 2915 O O . VAL A 1 379 ? 10.231 -15.910 4.674 1.00 89.56 379 VAL A O 1
ATOM 2918 N N . ASP A 1 380 ? 10.469 -16.849 2.649 1.00 87.56 380 ASP A N 1
ATOM 2919 C CA . ASP A 1 380 ? 11.225 -15.757 2.033 1.00 87.56 380 ASP A CA 1
ATOM 2920 C C . ASP A 1 380 ? 10.352 -15.075 0.976 1.00 87.56 380 ASP A C 1
ATOM 2922 O O . ASP A 1 380 ? 9.914 -15.699 0.009 1.00 87.56 380 ASP A O 1
ATOM 2926 N N . ALA A 1 381 ? 10.077 -13.789 1.170 1.00 88.88 381 ALA A N 1
ATOM 2927 C CA . ALA A 1 381 ? 9.343 -12.954 0.236 1.00 88.88 381 ALA A CA 1
ATOM 2928 C C . ALA A 1 381 ? 10.311 -12.152 -0.628 1.00 88.88 381 ALA A C 1
ATOM 2930 O O . ALA A 1 381 ? 11.095 -11.361 -0.119 1.00 88.88 381 ALA A O 1
ATOM 2931 N N . TYR A 1 382 ? 10.230 -12.317 -1.937 1.00 86.31 382 TYR A N 1
ATOM 2932 C CA . TYR A 1 382 ? 11.026 -11.578 -2.904 1.00 86.31 382 TYR A CA 1
ATOM 2933 C C . TYR A 1 382 ? 10.146 -10.559 -3.615 1.00 86.31 382 TYR A C 1
ATOM 2935 O O . TYR A 1 382 ? 9.110 -10.923 -4.171 1.00 86.31 382 TYR A O 1
ATOM 2943 N N . GLU A 1 383 ? 10.560 -9.297 -3.622 1.00 85.00 383 GLU A N 1
ATOM 2944 C CA . GLU A 1 383 ? 9.893 -8.222 -4.347 1.00 85.00 383 GLU A CA 1
ATOM 2945 C C . GLU A 1 383 ? 10.806 -7.658 -5.433 1.00 85.00 383 GLU A C 1
ATOM 2947 O O . GLU A 1 383 ? 11.948 -7.260 -5.191 1.00 85.00 383 GLU A O 1
ATOM 2952 N N . ILE A 1 384 ? 10.263 -7.594 -6.643 1.00 78.75 384 ILE A N 1
ATOM 2953 C CA . ILE A 1 384 ? 10.796 -6.792 -7.735 1.00 78.75 384 ILE A CA 1
ATOM 2954 C C . ILE A 1 384 ? 9.812 -5.650 -7.915 1.00 78.75 384 ILE A C 1
ATOM 2956 O O . ILE A 1 384 ? 8.656 -5.880 -8.269 1.00 78.75 384 ILE A O 1
ATOM 2960 N N . SER A 1 385 ? 10.260 -4.424 -7.674 1.00 76.44 385 SER A N 1
ATOM 2961 C CA . SER A 1 385 ? 9.454 -3.242 -7.943 1.00 76.44 385 SER A CA 1
ATOM 2962 C C . SER A 1 385 ? 10.213 -2.254 -8.819 1.00 76.44 385 SER A C 1
ATOM 2964 O O . SER A 1 385 ? 11.430 -2.091 -8.720 1.00 76.44 385 SER A O 1
ATOM 2966 N N . HIS A 1 386 ? 9.476 -1.612 -9.714 1.00 71.12 386 HIS A N 1
ATOM 2967 C CA . HIS A 1 386 ? 9.938 -0.515 -10.539 1.00 71.12 386 HIS A CA 1
ATOM 2968 C C . HIS A 1 386 ? 8.907 0.610 -10.492 1.00 71.12 386 HIS A C 1
ATOM 2970 O O . HIS A 1 386 ? 7.709 0.352 -10.450 1.00 71.12 386 HIS A O 1
ATOM 2976 N N . GLY A 1 387 ? 9.375 1.853 -10.534 1.00 63.62 387 GLY A N 1
ATOM 2977 C CA . GLY A 1 387 ? 8.553 3.039 -10.312 1.00 63.62 387 GLY A CA 1
ATOM 2978 C C . GLY A 1 387 ? 9.056 3.827 -9.107 1.00 63.62 387 GLY A C 1
ATOM 2979 O O . GLY A 1 387 ? 9.908 3.366 -8.346 1.00 63.62 387 GLY A O 1
ATOM 2980 N N . ALA A 1 388 ? 8.605 5.073 -8.969 1.00 63.16 388 ALA A N 1
ATOM 2981 C CA . ALA A 1 388 ? 8.878 5.855 -7.769 1.00 63.16 388 ALA A CA 1
ATOM 2982 C C . ALA A 1 388 ? 7.770 5.583 -6.748 1.00 63.16 388 ALA A C 1
ATOM 2984 O O . ALA A 1 388 ? 6.642 6.015 -6.939 1.00 63.16 388 ALA A O 1
ATOM 2985 N N . ASN A 1 389 ? 8.104 4.887 -5.662 1.00 67.19 389 ASN A N 1
ATOM 2986 C CA . ASN A 1 389 ? 7.102 4.333 -4.737 1.00 67.19 389 ASN A CA 1
ATOM 2987 C C . ASN A 1 389 ? 6.981 5.147 -3.438 1.00 67.19 389 ASN A C 1
ATOM 2989 O O . ASN A 1 389 ? 6.128 4.882 -2.589 1.00 67.19 389 ASN A O 1
ATOM 2993 N N . VAL A 1 390 ? 7.867 6.130 -3.264 1.00 73.81 390 VAL A N 1
ATOM 2994 C CA . VAL A 1 390 ? 8.132 6.776 -1.981 1.00 73.81 390 VAL A CA 1
ATOM 2995 C C . VAL A 1 390 ? 7.573 8.197 -1.974 1.00 73.81 390 VAL A C 1
ATOM 2997 O O . VAL A 1 390 ? 7.912 9.009 -2.830 1.00 73.81 390 VAL A O 1
ATOM 3000 N N . THR A 1 391 ? 6.746 8.514 -0.979 1.00 81.88 391 THR A N 1
ATOM 3001 C CA . THR A 1 391 ? 6.251 9.879 -0.732 1.00 81.88 391 THR A CA 1
ATOM 3002 C C . THR A 1 391 ? 7.104 10.580 0.320 1.00 81.88 391 THR A C 1
ATOM 3004 O O . THR A 1 391 ? 7.787 9.937 1.123 1.00 81.88 391 THR A O 1
ATOM 3007 N N . GLY A 1 392 ? 7.047 11.910 0.391 1.00 81.69 392 GLY A N 1
ATOM 3008 C CA . GLY A 1 392 ? 7.787 12.616 1.441 1.00 81.69 392 GLY A CA 1
ATOM 3009 C C . GLY A 1 392 ? 7.245 12.345 2.846 1.00 81.69 392 GLY A C 1
ATOM 3010 O O . GLY A 1 392 ? 8.001 12.372 3.813 1.00 81.69 392 GLY A O 1
ATOM 3011 N N . THR A 1 393 ? 5.957 12.001 2.983 1.00 83.88 393 THR A N 1
ATOM 3012 C CA . THR A 1 393 ? 5.397 11.537 4.266 1.00 83.88 393 THR A CA 1
ATOM 3013 C C . THR A 1 393 ? 6.021 10.213 4.697 1.00 83.88 393 THR A C 1
ATOM 3015 O O . THR A 1 393 ? 6.367 10.070 5.866 1.00 83.88 393 THR A O 1
ATOM 3018 N N . VAL A 1 394 ? 6.227 9.282 3.761 1.00 82.38 394 VAL A N 1
ATOM 3019 C CA . VAL A 1 394 ? 6.930 8.019 4.020 1.00 82.38 394 VAL A CA 1
ATOM 3020 C C . VAL A 1 394 ? 8.371 8.271 4.460 1.00 82.38 394 VAL A C 1
ATOM 3022 O O . VAL A 1 394 ? 8.805 7.730 5.472 1.00 82.38 394 VAL A O 1
ATOM 3025 N N . LEU A 1 395 ? 9.109 9.145 3.770 1.00 81.88 395 LEU A N 1
ATOM 3026 C CA . LEU A 1 395 ? 10.482 9.474 4.174 1.00 81.88 395 LEU A CA 1
ATOM 3027 C C . LEU A 1 395 ? 10.541 10.147 5.548 1.00 81.88 395 LEU A C 1
ATOM 3029 O O . LEU A 1 395 ? 11.480 9.914 6.309 1.00 81.88 395 LEU A O 1
ATOM 3033 N N . LEU A 1 396 ? 9.541 10.964 5.883 1.00 84.19 396 LEU A N 1
ATOM 3034 C CA . LEU A 1 396 ? 9.418 11.566 7.206 1.00 84.19 396 LEU A CA 1
ATOM 3035 C C . LEU A 1 396 ? 9.095 10.520 8.284 1.00 84.19 396 LEU A C 1
ATOM 3037 O O . LEU A 1 396 ? 9.647 10.594 9.381 1.00 84.19 396 LEU A O 1
ATOM 3041 N N . ALA A 1 397 ? 8.241 9.540 7.978 1.00 83.75 397 ALA A N 1
ATOM 3042 C CA . ALA A 1 397 ? 7.966 8.407 8.857 1.00 83.75 397 ALA A CA 1
ATOM 3043 C C . ALA A 1 397 ? 9.226 7.551 9.070 1.00 83.75 397 ALA A C 1
ATOM 3045 O O . ALA A 1 397 ? 9.568 7.241 10.208 1.00 83.75 397 ALA A O 1
ATOM 3046 N N . ALA A 1 398 ? 9.976 7.258 8.003 1.00 80.38 398 ALA A N 1
ATOM 3047 C CA . ALA A 1 398 ? 11.243 6.530 8.064 1.00 80.38 398 ALA A CA 1
ATOM 3048 C C . ALA A 1 398 ? 12.314 7.278 8.880 1.00 80.38 398 ALA A C 1
ATOM 3050 O O . ALA A 1 398 ? 13.000 6.671 9.702 1.00 80.38 398 ALA A O 1
ATOM 3051 N N . LYS A 1 399 ? 12.418 8.608 8.718 1.00 83.56 399 LYS A N 1
ATOM 3052 C CA . LYS A 1 399 ? 13.293 9.466 9.540 1.00 83.56 399 LYS A CA 1
ATOM 3053 C C . LYS A 1 399 ? 12.978 9.321 11.037 1.00 83.56 399 LYS A C 1
ATOM 3055 O O . LYS A 1 399 ? 13.904 9.335 11.849 1.00 83.56 399 LYS A O 1
ATOM 3060 N N . GLY A 1 400 ? 11.696 9.190 11.377 1.00 82.12 400 GLY A N 1
ATOM 3061 C CA . GLY A 1 400 ? 11.205 9.114 12.748 1.00 82.12 400 GLY A CA 1
ATOM 3062 C C . GLY A 1 400 ? 11.285 10.442 13.507 1.00 82.12 400 GLY A C 1
ATOM 3063 O O . GLY A 1 400 ? 11.793 11.455 13.016 1.00 82.12 400 GLY A O 1
ATOM 3064 N N . GLU A 1 401 ? 10.750 10.426 14.725 1.00 83.75 401 GLU A N 1
ATOM 3065 C CA . GLU A 1 401 ? 10.836 11.534 15.678 1.00 83.75 401 GLU A CA 1
ATOM 3066 C C . GLU A 1 401 ? 12.244 11.684 16.287 1.00 83.75 401 GLU A C 1
ATOM 3068 O O . GLU A 1 401 ? 13.114 10.806 16.188 1.00 83.75 401 GLU A O 1
ATOM 3073 N N . ASP A 1 402 ? 12.468 12.793 16.988 1.00 81.25 402 ASP A N 1
ATOM 3074 C CA . ASP A 1 402 ? 13.702 12.982 17.736 1.00 81.25 402 ASP A CA 1
ATOM 3075 C C . ASP A 1 402 ? 13.851 11.935 18.848 1.00 81.25 402 ASP A C 1
ATOM 3077 O O . ASP A 1 402 ? 12.946 11.654 19.628 1.00 81.25 402 ASP A O 1
ATOM 3081 N N . GLY A 1 403 ? 15.035 11.320 18.910 1.00 79.81 403 GLY A N 1
ATOM 3082 C CA . GLY A 1 403 ? 15.326 10.254 19.869 1.00 79.81 403 GLY A CA 1
ATOM 3083 C C . GLY A 1 403 ? 14.853 8.858 19.446 1.00 79.81 403 GLY A C 1
ATOM 3084 O O . GLY A 1 403 ? 15.110 7.909 20.189 1.00 79.81 403 GLY A O 1
ATOM 3085 N N . PHE A 1 404 ? 14.263 8.694 18.253 1.00 80.94 404 PHE A N 1
ATOM 3086 C CA . PHE A 1 404 ? 13.798 7.398 17.742 1.00 80.94 404 PHE A CA 1
ATOM 3087 C C . PHE A 1 404 ? 14.864 6.287 17.813 1.00 80.94 404 PHE A C 1
ATOM 3089 O O . PHE A 1 404 ? 14.586 5.206 18.317 1.00 80.94 404 PHE A O 1
ATOM 3096 N N . GLU A 1 405 ? 16.115 6.546 17.415 1.00 77.19 405 GLU A N 1
ATOM 3097 C CA . GLU A 1 405 ? 17.201 5.546 17.490 1.00 77.19 405 GLU A CA 1
ATOM 3098 C C . GLU A 1 405 ? 17.480 5.049 18.913 1.00 77.19 405 GLU A C 1
ATOM 3100 O O . GLU A 1 405 ? 17.803 3.879 19.117 1.00 77.19 405 GLU A O 1
ATOM 3105 N N . LYS A 1 406 ? 17.366 5.935 19.909 1.00 81.06 406 LYS A N 1
ATOM 3106 C CA . LYS A 1 406 ? 17.533 5.555 21.313 1.00 81.06 406 LYS A CA 1
ATOM 3107 C C . LYS A 1 406 ? 16.373 4.660 21.745 1.00 81.06 406 LYS A C 1
ATOM 3109 O O . LYS A 1 406 ? 16.622 3.630 22.361 1.00 81.06 406 LYS A O 1
ATOM 3114 N N . LYS A 1 407 ? 15.138 5.019 21.370 1.00 78.81 407 LYS A N 1
ATOM 3115 C CA . LYS A 1 407 ? 13.940 4.206 21.632 1.00 78.81 407 LYS A CA 1
ATOM 3116 C C . LYS A 1 407 ? 14.044 2.832 20.963 1.00 78.81 407 LYS A C 1
ATOM 3118 O O . LYS A 1 407 ? 13.817 1.831 21.630 1.00 78.81 407 LYS A O 1
ATOM 3123 N N . LEU A 1 408 ? 14.480 2.768 19.704 1.00 75.00 408 LEU A N 1
ATOM 3124 C CA . LEU A 1 408 ? 14.735 1.526 18.962 1.00 75.00 408 LEU A CA 1
ATOM 3125 C C . LEU A 1 408 ? 15.734 0.619 19.694 1.00 75.00 408 LEU A C 1
ATOM 3127 O O . LEU A 1 408 ? 15.458 -0.554 19.908 1.00 75.00 408 LEU A O 1
ATOM 3131 N N . LYS A 1 409 ? 16.868 1.166 20.151 1.00 75.50 409 LYS A N 1
ATOM 3132 C CA . LYS A 1 409 ? 17.853 0.397 20.933 1.00 75.50 409 LYS A CA 1
ATOM 3133 C C . LYS A 1 409 ? 17.299 -0.124 22.263 1.00 75.50 409 LYS A C 1
ATOM 3135 O O . LYS A 1 409 ? 17.749 -1.159 22.731 1.00 75.50 409 LYS A O 1
ATOM 3140 N N . GLN A 1 410 ? 16.371 0.604 22.886 1.00 74.69 410 GLN A N 1
ATOM 3141 C CA . GLN A 1 410 ? 15.786 0.242 24.184 1.00 74.69 410 GLN A CA 1
ATOM 3142 C C . GLN A 1 410 ? 14.652 -0.779 24.073 1.00 74.69 410 GLN A C 1
ATOM 3144 O O . GLN A 1 410 ? 14.500 -1.620 24.950 1.00 74.69 410 GLN A O 1
ATOM 3149 N N . THR A 1 411 ? 13.835 -0.667 23.031 1.00 69.12 411 THR A N 1
ATOM 3150 C CA . THR A 1 411 ? 12.612 -1.469 22.854 1.00 69.12 411 THR A CA 1
ATOM 3151 C C . THR A 1 411 ? 12.817 -2.680 21.947 1.00 69.12 411 THR A C 1
ATOM 3153 O O . THR A 1 411 ? 11.949 -3.545 21.893 1.00 69.12 411 THR A O 1
ATOM 3156 N N . GLY A 1 412 ? 13.968 -2.769 21.276 1.00 67.31 412 GLY A N 1
ATOM 3157 C CA . GLY A 1 412 ? 14.272 -3.816 20.309 1.00 67.31 412 GLY A CA 1
ATOM 3158 C C . GLY A 1 412 ? 13.774 -3.478 18.903 1.00 67.31 412 GLY A C 1
ATOM 3159 O O . GLY A 1 412 ? 13.029 -2.527 18.680 1.00 67.31 412 GLY A O 1
ATOM 3160 N N . TYR A 1 413 ? 14.214 -4.265 17.921 1.00 61.75 413 TYR A N 1
ATOM 3161 C CA . TYR A 1 413 ? 13.915 -4.020 16.505 1.00 61.75 413 TYR A CA 1
ATOM 3162 C C . TYR A 1 413 ? 12.485 -4.403 16.094 1.00 61.75 413 TYR A C 1
ATOM 3164 O O . TYR A 1 413 ? 12.008 -3.959 15.050 1.00 61.75 413 TYR A O 1
ATOM 3172 N N . PHE A 1 414 ? 11.796 -5.214 16.901 1.00 68.56 414 PHE A N 1
ATOM 3173 C CA . PHE A 1 414 ? 10.505 -5.810 16.557 1.00 68.56 414 PHE A CA 1
ATOM 3174 C C . PHE A 1 414 ? 9.383 -5.182 17.371 1.00 68.56 414 PHE A C 1
ATOM 3176 O O . PHE A 1 414 ? 8.962 -5.691 18.403 1.00 68.56 414 PHE A O 1
ATOM 3183 N N . PHE A 1 415 ? 8.879 -4.056 16.881 1.00 64.81 415 PHE A N 1
ATOM 3184 C CA . PHE A 1 415 ? 7.977 -3.204 17.650 1.00 64.81 415 PHE A CA 1
ATOM 3185 C C . PHE A 1 415 ? 6.560 -3.762 17.866 1.00 64.81 415 PHE A C 1
ATOM 3187 O O . PHE A 1 415 ? 5.838 -3.237 18.699 1.00 64.81 415 PHE A O 1
ATOM 3194 N N . LEU A 1 416 ? 6.132 -4.823 17.181 1.00 73.44 416 LEU A N 1
ATOM 3195 C CA . LEU A 1 416 ? 4.803 -5.428 17.399 1.00 73.44 416 LEU A CA 1
ATOM 3196 C C . LEU A 1 416 ? 4.757 -6.949 17.265 1.00 73.44 416 LEU A C 1
ATOM 3198 O O . LEU A 1 416 ? 3.685 -7.535 17.424 1.00 73.44 416 LEU A O 1
ATOM 3202 N N . GLY A 1 417 ? 5.883 -7.580 16.938 1.00 62.12 417 GLY A N 1
ATOM 3203 C CA . GLY A 1 417 ? 5.900 -8.996 16.598 1.00 62.12 417 GLY A CA 1
ATOM 3204 C C . GLY A 1 417 ? 5.505 -9.878 17.780 1.00 62.12 417 GLY A C 1
ATOM 3205 O O . GLY A 1 417 ? 5.892 -9.601 18.913 1.00 62.12 417 GLY A O 1
ATOM 3206 N N . GLY A 1 418 ? 4.756 -10.949 17.516 1.00 62.91 418 GLY A N 1
ATOM 3207 C CA . GLY A 1 418 ? 4.753 -12.102 18.408 1.00 62.91 418 GLY A CA 1
ATOM 3208 C C . GLY A 1 418 ? 6.140 -12.727 18.358 1.00 62.91 418 GLY A C 1
ATOM 3209 O O . GLY A 1 418 ? 6.621 -13.040 17.266 1.00 62.91 418 GLY A O 1
ATOM 3210 N N . GLU A 1 419 ? 6.816 -12.841 19.500 1.00 60.22 419 GLU A N 1
ATOM 3211 C CA . GLU A 1 419 ? 8.106 -13.526 19.527 1.00 60.22 419 GLU A CA 1
ATOM 3212 C C . GLU A 1 419 ? 7.912 -14.987 19.084 1.00 60.22 419 GLU A C 1
ATOM 3214 O O . GLU A 1 419 ? 6.938 -15.629 19.504 1.00 60.22 419 GLU A O 1
ATOM 3219 N N . PRO A 1 420 ? 8.789 -15.520 18.210 1.00 60.34 420 PRO A N 1
ATOM 3220 C CA . PRO A 1 420 ? 8.851 -16.955 17.984 1.00 60.34 420 PRO A CA 1
ATOM 3221 C C . PRO A 1 420 ? 9.096 -17.649 19.322 1.00 60.34 420 PRO A C 1
ATOM 3223 O O . PRO A 1 420 ? 9.769 -17.091 20.189 1.00 60.34 420 PRO A O 1
ATOM 3226 N N . ASP A 1 421 ? 8.623 -18.884 19.479 1.00 61.62 421 ASP A N 1
ATOM 3227 C CA . ASP A 1 421 ? 8.946 -19.649 20.689 1.00 61.62 421 ASP A CA 1
ATOM 3228 C C . ASP A 1 421 ? 10.464 -19.881 20.820 1.00 61.62 421 ASP A C 1
ATOM 3230 O O . ASP A 1 421 ? 10.982 -19.999 21.928 1.00 61.62 421 ASP A O 1
ATOM 3234 N N . SER A 1 422 ? 11.192 -19.858 19.698 1.00 56.88 422 SER A N 1
ATOM 3235 C CA . SER A 1 422 ? 12.655 -19.916 19.632 1.00 56.88 422 SER A CA 1
ATOM 3236 C C . SER A 1 422 ? 13.371 -18.575 19.877 1.00 56.88 422 SER A C 1
ATOM 3238 O O . SER A 1 422 ? 14.600 -18.541 19.866 1.00 56.88 422 SER A O 1
ATOM 3240 N N . GLY A 1 423 ? 12.644 -17.464 20.039 1.00 58.00 423 GLY A N 1
ATOM 3241 C CA . GLY A 1 423 ? 13.216 -16.117 20.138 1.00 58.00 423 GLY A CA 1
ATOM 3242 C C . GLY A 1 423 ? 13.816 -15.573 18.829 1.00 58.00 423 GLY A C 1
ATOM 3243 O O . GLY A 1 423 ? 13.677 -16.160 17.753 1.00 58.00 423 GLY A O 1
ATOM 3244 N N . LEU A 1 424 ? 14.460 -14.404 18.925 1.00 60.53 424 LEU A N 1
ATOM 3245 C CA . LEU A 1 424 ? 15.164 -13.718 17.830 1.00 60.53 424 LEU A CA 1
ATOM 3246 C C . LEU A 1 424 ? 16.554 -14.323 17.584 1.00 60.53 424 LEU A C 1
ATOM 3248 O O . LEU A 1 424 ? 17.213 -14.750 18.529 1.00 60.53 424 LEU A O 1
ATOM 3252 N N . THR A 1 425 ? 17.033 -14.312 16.336 1.00 63.44 425 THR A N 1
ATOM 3253 C CA . THR A 1 425 ? 18.334 -14.894 15.955 1.00 63.44 425 THR A CA 1
ATOM 3254 C C . THR A 1 425 ? 19.294 -13.865 15.354 1.00 63.44 425 THR A C 1
ATOM 3256 O O . THR A 1 425 ? 18.860 -12.858 14.809 1.00 63.44 425 THR A O 1
ATOM 3259 N N . GLU A 1 426 ? 20.607 -14.134 15.378 1.00 60.44 426 GLU A N 1
ATOM 3260 C CA . GLU A 1 426 ? 21.629 -13.264 14.750 1.00 60.44 426 GLU A CA 1
ATOM 3261 C C . GLU A 1 426 ? 21.369 -13.032 13.247 1.00 60.44 426 GLU A C 1
ATOM 3263 O O . GLU A 1 426 ? 21.609 -11.947 12.718 1.00 60.44 426 GLU A O 1
ATOM 3268 N N . ALA A 1 427 ? 20.776 -14.018 12.566 1.00 58.97 427 ALA A N 1
ATOM 3269 C CA . ALA A 1 427 ? 20.378 -13.916 11.163 1.00 58.97 427 ALA A CA 1
ATOM 3270 C C . ALA A 1 427 ? 19.294 -12.848 10.903 1.00 58.97 427 ALA A C 1
ATOM 3272 O O . ALA A 1 427 ? 19.213 -12.327 9.790 1.00 58.97 427 ALA A O 1
ATOM 3273 N N . ASP A 1 428 ? 18.484 -12.499 11.911 1.00 61.69 428 ASP A N 1
ATOM 3274 C CA . ASP A 1 428 ? 17.509 -11.403 11.830 1.00 61.69 428 ASP A CA 1
ATOM 3275 C C . ASP A 1 428 ? 18.185 -10.009 11.858 1.00 61.69 428 ASP A C 1
ATOM 3277 O O . ASP A 1 428 ? 17.574 -9.005 11.472 1.00 61.69 428 ASP A O 1
ATOM 3281 N N . ASP A 1 429 ? 19.452 -9.937 12.287 1.00 57.91 429 ASP A N 1
ATOM 3282 C CA . ASP A 1 429 ? 20.235 -8.705 12.416 1.00 57.91 429 ASP A CA 1
ATOM 3283 C C . ASP A 1 429 ? 21.317 -8.537 11.334 1.00 57.91 429 ASP A C 1
ATOM 3285 O O . ASP A 1 429 ? 21.484 -7.429 10.815 1.00 57.91 429 ASP A O 1
ATOM 3289 N N . GLU A 1 430 ? 22.017 -9.604 10.933 1.00 49.47 430 GLU A N 1
ATOM 3290 C CA . GLU A 1 430 ? 23.140 -9.529 9.978 1.00 49.47 430 GLU A CA 1
ATOM 3291 C C . GLU A 1 430 ? 22.727 -9.122 8.555 1.00 49.47 430 GLU A C 1
ATOM 3293 O O . GLU A 1 430 ? 23.444 -8.388 7.866 1.00 49.47 430 GLU A O 1
ATOM 3298 N N . ALA A 1 431 ? 21.537 -9.529 8.115 1.00 50.88 431 ALA A N 1
ATOM 3299 C CA . ALA A 1 431 ? 21.062 -9.294 6.754 1.00 50.88 431 ALA A CA 1
ATOM 3300 C C . ALA A 1 431 ? 20.704 -7.813 6.454 1.00 50.88 431 ALA A C 1
ATOM 3302 O O . ALA A 1 431 ? 20.368 -7.462 5.322 1.00 50.88 431 ALA A O 1
ATOM 3303 N N . LYS A 1 432 ? 20.850 -6.913 7.442 1.00 57.88 432 LYS A N 1
ATOM 3304 C CA . LYS A 1 432 ? 20.671 -5.454 7.309 1.00 57.88 432 LYS A CA 1
ATOM 3305 C C . LYS A 1 432 ? 21.896 -4.729 6.732 1.00 57.88 432 LYS A C 1
ATOM 3307 O O . LYS A 1 432 ? 21.776 -3.580 6.312 1.00 57.88 432 LYS A O 1
ATOM 3312 N N . ALA A 1 433 ? 23.086 -5.337 6.758 1.00 57.38 433 ALA A N 1
ATOM 3313 C CA . ALA A 1 433 ? 24.327 -4.568 6.627 1.00 57.38 433 ALA A CA 1
ATOM 3314 C C . ALA A 1 433 ? 24.860 -4.416 5.192 1.00 57.38 433 ALA A C 1
ATOM 3316 O O . ALA A 1 433 ? 25.505 -3.405 4.899 1.00 57.38 433 ALA A O 1
ATOM 3317 N N . LYS A 1 434 ? 24.655 -5.398 4.301 1.00 73.69 434 LYS A N 1
ATOM 3318 C CA . LYS A 1 434 ? 25.250 -5.394 2.951 1.00 73.69 434 LYS A CA 1
ATOM 3319 C C . LYS A 1 434 ? 24.355 -6.100 1.930 1.00 73.69 434 LYS A C 1
ATOM 3321 O O . LYS A 1 434 ? 23.794 -7.139 2.265 1.00 73.69 434 LYS A O 1
ATOM 3326 N N . PRO A 1 435 ? 24.263 -5.592 0.687 1.00 83.19 435 PRO A N 1
ATOM 3327 C CA . PRO A 1 435 ? 23.671 -6.347 -0.409 1.00 83.19 435 PRO A CA 1
ATOM 3328 C C . PRO A 1 435 ? 24.373 -7.690 -0.606 1.00 83.19 435 PRO A C 1
ATOM 3330 O O . PRO A 1 435 ? 25.604 -7.759 -0.564 1.00 83.19 435 PRO A O 1
ATOM 3333 N N . VAL A 1 436 ? 23.592 -8.734 -0.860 1.00 84.44 436 VAL A N 1
ATOM 3334 C CA . VAL A 1 436 ? 24.067 -10.102 -1.089 1.00 84.44 436 VAL A CA 1
ATOM 3335 C C . VAL A 1 436 ? 23.604 -10.590 -2.454 1.00 84.44 436 VAL A C 1
ATOM 3337 O O . VAL A 1 436 ? 22.551 -10.183 -2.931 1.00 84.44 436 VAL A O 1
ATOM 3340 N N . LEU A 1 437 ? 24.380 -11.460 -3.098 1.00 82.62 437 LEU A N 1
ATOM 3341 C CA . LEU A 1 437 ? 23.891 -12.193 -4.263 1.00 82.62 437 LEU A CA 1
ATOM 3342 C C . LEU A 1 437 ? 23.039 -13.362 -3.757 1.00 82.62 437 LEU A C 1
ATOM 3344 O O . LEU A 1 437 ? 23.581 -14.335 -3.230 1.00 82.62 437 LEU A O 1
ATOM 3348 N N . ASP A 1 438 ? 21.718 -13.249 -3.876 1.00 81.69 438 ASP A N 1
ATOM 3349 C CA . ASP A 1 438 ? 20.797 -14.295 -3.440 1.00 81.69 438 ASP A CA 1
ATOM 3350 C C . ASP A 1 438 ? 20.869 -15.486 -4.405 1.00 81.69 438 ASP A C 1
ATOM 3352 O O . ASP A 1 438 ? 20.703 -15.344 -5.618 1.00 81.69 438 ASP A O 1
ATOM 3356 N N . GLN A 1 439 ? 21.148 -16.675 -3.868 1.00 79.25 439 GLN A N 1
ATOM 3357 C CA . GLN A 1 439 ? 21.354 -17.878 -4.680 1.00 79.25 439 GLN A CA 1
ATOM 3358 C C . GLN A 1 439 ? 20.053 -18.434 -5.267 1.00 79.25 439 GLN A C 1
ATOM 3360 O O . GLN A 1 439 ? 20.099 -19.134 -6.278 1.00 79.25 439 GLN A O 1
ATOM 3365 N N . TYR A 1 440 ? 18.908 -18.148 -4.643 1.00 76.25 440 TYR A N 1
ATOM 3366 C CA . TYR A 1 440 ? 17.612 -18.648 -5.084 1.00 76.25 440 TYR A CA 1
ATOM 3367 C C . TYR A 1 440 ? 17.077 -17.826 -6.264 1.00 76.25 440 TYR A C 1
ATOM 3369 O O . TYR A 1 440 ? 16.715 -18.384 -7.299 1.00 76.25 440 TYR A O 1
ATOM 3377 N N . ALA A 1 441 ? 17.092 -16.500 -6.137 1.00 76.00 441 ALA A N 1
ATOM 3378 C CA . ALA A 1 441 ? 16.687 -15.562 -7.176 1.00 76.00 441 ALA A CA 1
ATOM 3379 C C . ALA A 1 441 ? 17.768 -15.362 -8.254 1.00 76.00 441 ALA A C 1
ATOM 3381 O O . ALA A 1 441 ? 17.452 -15.018 -9.392 1.00 76.00 441 ALA A O 1
ATOM 3382 N N . GLY A 1 442 ? 19.048 -15.565 -7.919 1.00 74.31 442 GLY A N 1
ATOM 3383 C CA . GLY A 1 442 ? 20.177 -15.270 -8.806 1.00 74.31 442 GLY A CA 1
ATOM 3384 C C . GLY A 1 442 ? 20.387 -13.770 -9.042 1.00 74.31 442 GLY A C 1
ATOM 3385 O O . GLY A 1 442 ? 20.950 -13.387 -10.065 1.00 74.31 442 GLY A O 1
ATOM 3386 N N . MET A 1 443 ? 19.909 -12.929 -8.123 1.00 78.88 443 MET A N 1
ATOM 3387 C CA . MET A 1 443 ? 19.913 -11.468 -8.218 1.00 78.88 443 MET A CA 1
ATOM 3388 C C . MET A 1 443 ? 20.566 -10.848 -6.985 1.00 78.88 443 MET A C 1
ATOM 3390 O O . MET A 1 443 ? 20.665 -11.477 -5.929 1.00 78.88 443 MET A O 1
ATOM 3394 N N . TRP A 1 444 ? 21.000 -9.595 -7.107 1.00 80.50 444 TRP A N 1
ATOM 3395 C CA . TRP A 1 444 ? 21.436 -8.838 -5.941 1.00 80.50 444 TRP A CA 1
ATOM 3396 C C . TRP A 1 444 ? 20.226 -8.523 -5.078 1.00 80.50 444 TRP A C 1
ATOM 3398 O O . TRP A 1 444 ? 19.229 -8.015 -5.572 1.00 80.50 444 TRP A O 1
ATOM 3408 N N . ALA A 1 445 ? 20.311 -8.818 -3.794 1.00 81.25 445 ALA A N 1
ATOM 3409 C CA . ALA A 1 445 ? 19.236 -8.626 -2.849 1.00 81.25 445 ALA A CA 1
ATOM 3410 C C . ALA A 1 445 ? 19.705 -7.768 -1.680 1.00 81.25 445 ALA A C 1
ATOM 3412 O O . ALA A 1 445 ? 20.854 -7.851 -1.234 1.00 81.25 445 ALA A O 1
ATOM 3413 N N . ASN A 1 446 ? 18.800 -6.953 -1.158 1.00 81.50 446 ASN A N 1
ATOM 3414 C CA . ASN A 1 446 ? 18.927 -6.401 0.180 1.00 81.50 446 ASN A CA 1
ATOM 3415 C C . ASN A 1 446 ? 17.630 -6.663 0.949 1.00 81.50 446 ASN A C 1
ATOM 3417 O O . ASN A 1 446 ? 16.587 -6.923 0.346 1.00 81.50 446 ASN A O 1
ATOM 3421 N N . ILE A 1 447 ? 17.701 -6.646 2.280 1.00 72.62 447 ILE A N 1
ATOM 3422 C CA . ILE A 1 447 ? 16.483 -6.712 3.083 1.00 72.62 447 ILE A CA 1
ATOM 3423 C C . ILE A 1 447 ? 15.604 -5.511 2.734 1.00 72.62 447 ILE A C 1
ATOM 3425 O O . ILE A 1 447 ? 16.055 -4.363 2.811 1.00 72.62 447 ILE A O 1
ATOM 3429 N N . SER A 1 448 ? 14.365 -5.809 2.333 1.00 66.56 448 SER A N 1
ATOM 3430 C CA . SER A 1 448 ? 13.331 -4.791 2.158 1.00 66.56 448 SER A CA 1
ATOM 3431 C C . SER A 1 448 ? 12.851 -4.283 3.515 1.00 66.56 448 SER A C 1
ATOM 3433 O O . SER A 1 448 ? 13.188 -4.821 4.566 1.00 66.56 448 SER A O 1
ATOM 3435 N N . GLU A 1 449 ? 12.070 -3.219 3.468 1.00 62.38 449 GLU A N 1
ATOM 3436 C CA . GLU A 1 449 ? 11.515 -2.470 4.581 1.00 62.38 449 GLU A CA 1
ATOM 3437 C C . GLU A 1 449 ? 11.112 -3.359 5.791 1.00 62.38 449 GLU A C 1
ATOM 3439 O O . GLU A 1 449 ? 10.445 -4.386 5.699 1.00 62.38 449 GLU A O 1
ATOM 3444 N N . ILE A 1 450 ? 11.553 -2.941 6.983 1.00 67.06 450 ILE A N 1
ATOM 3445 C CA . ILE A 1 450 ? 11.228 -3.549 8.287 1.00 67.06 450 ILE A CA 1
ATOM 3446 C C . ILE A 1 450 ? 9.702 -3.681 8.592 1.00 67.06 450 ILE A C 1
ATOM 3448 O O . ILE A 1 450 ? 9.351 -4.581 9.359 1.00 67.06 450 ILE A O 1
ATOM 3452 N N . PRO A 1 451 ? 8.776 -2.840 8.079 1.00 67.69 451 PRO A N 1
ATOM 3453 C CA . PRO A 1 451 ? 7.350 -2.877 8.440 1.00 67.69 451 PRO A CA 1
ATOM 3454 C C . PRO A 1 451 ? 6.640 -4.183 8.106 1.00 67.69 451 PRO A C 1
ATOM 3456 O O . PRO A 1 451 ? 5.911 -4.694 8.947 1.00 67.69 451 PRO A O 1
ATOM 3459 N N . GLU A 1 452 ? 6.887 -4.749 6.930 1.00 76.38 452 GLU A N 1
ATOM 3460 C CA . GLU A 1 452 ? 6.275 -5.985 6.439 1.00 76.38 452 GLU A CA 1
ATOM 3461 C C . GLU A 1 452 ? 6.610 -7.150 7.366 1.00 76.38 452 GLU A C 1
ATOM 3463 O O . GLU A 1 452 ? 5.739 -7.916 7.781 1.00 76.38 452 GLU A O 1
ATOM 3468 N N . LEU A 1 453 ? 7.882 -7.229 7.768 1.00 76.62 453 LEU A N 1
ATOM 3469 C CA . LEU A 1 453 ? 8.355 -8.191 8.755 1.00 76.62 453 LEU A CA 1
ATOM 3470 C C . LEU A 1 453 ? 7.614 -8.039 10.087 1.00 76.62 453 LEU A C 1
ATOM 3472 O O . LEU A 1 453 ? 7.290 -9.035 10.736 1.00 76.62 453 LEU A O 1
ATOM 3476 N N . ILE A 1 454 ? 7.324 -6.803 10.496 1.00 79.25 454 ILE A N 1
ATOM 3477 C CA . ILE A 1 454 ? 6.577 -6.540 11.722 1.00 79.25 454 ILE A CA 1
ATOM 3478 C C . ILE A 1 454 ? 5.099 -6.923 11.568 1.00 79.25 454 ILE A C 1
ATOM 3480 O O . ILE A 1 454 ? 4.567 -7.555 12.480 1.00 79.25 454 ILE A O 1
ATOM 3484 N N . THR A 1 455 ? 4.446 -6.603 10.447 1.00 85.19 455 THR A N 1
ATOM 3485 C CA . THR A 1 455 ? 3.040 -6.965 10.198 1.00 85.19 455 THR A CA 1
ATOM 3486 C C . THR A 1 455 ? 2.846 -8.477 10.240 1.00 85.19 455 THR A C 1
ATOM 3488 O O . THR A 1 455 ? 2.000 -8.956 10.992 1.00 85.19 455 THR A O 1
ATOM 3491 N N . VAL A 1 456 ? 3.687 -9.235 9.530 1.00 85.56 456 VAL A N 1
ATOM 3492 C CA . VAL A 1 456 ? 3.627 -10.705 9.498 1.00 85.56 456 VAL A CA 1
ATOM 3493 C C . VAL A 1 456 ? 3.826 -11.304 10.893 1.00 85.56 456 VAL A C 1
ATOM 3495 O O . VAL A 1 456 ? 3.065 -12.170 11.326 1.00 85.56 456 VAL A O 1
ATOM 3498 N N . ARG A 1 457 ? 4.807 -10.806 11.656 1.00 81.75 457 ARG A N 1
ATOM 3499 C CA . ARG A 1 457 ? 5.024 -11.253 13.043 1.00 81.75 457 ARG A CA 1
ATOM 3500 C C . ARG A 1 457 ? 3.883 -10.849 13.975 1.00 81.75 457 ARG A C 1
ATOM 3502 O O . ARG A 1 457 ? 3.591 -11.568 14.928 1.00 81.75 457 ARG A O 1
ATOM 3509 N N . CYS A 1 458 ? 3.256 -9.699 13.743 1.00 85.44 458 CYS A N 1
ATOM 3510 C CA . CYS A 1 458 ? 2.089 -9.263 14.500 1.00 85.44 458 CYS A CA 1
ATOM 3511 C C . CYS A 1 458 ? 0.920 -10.228 14.267 1.00 85.44 458 CYS A C 1
ATOM 3513 O O . CYS A 1 458 ? 0.365 -10.750 15.233 1.00 85.44 458 CYS A O 1
ATOM 3515 N N . SER A 1 459 ? 0.624 -10.551 13.006 1.00 87.06 459 SER A N 1
ATOM 3516 C CA . SER A 1 459 ? -0.385 -11.547 12.634 1.00 87.06 459 SER A CA 1
ATOM 3517 C C . SER A 1 459 ? -0.083 -12.927 13.209 1.00 87.06 459 SER A C 1
ATOM 3519 O O . SER A 1 459 ? -0.983 -13.549 13.769 1.00 87.06 459 SER A O 1
ATOM 3521 N N . TYR A 1 460 ? 1.176 -13.375 13.169 1.00 83.50 460 TYR A N 1
ATOM 3522 C CA . TYR A 1 460 ? 1.606 -14.609 13.833 1.00 83.50 460 TYR A CA 1
ATOM 3523 C C . TYR A 1 460 ? 1.263 -14.605 15.332 1.00 83.50 460 TYR A C 1
ATOM 3525 O O . TYR A 1 460 ? 0.631 -15.539 15.826 1.00 83.50 460 TYR A O 1
ATOM 3533 N N . GLY A 1 461 ? 1.611 -13.532 16.050 1.00 82.75 461 GLY A N 1
ATOM 3534 C CA . GLY A 1 461 ? 1.302 -13.393 17.475 1.00 82.75 461 GLY A CA 1
ATOM 3535 C C . GLY A 1 461 ? -0.202 -13.383 17.771 1.00 82.75 461 GLY A C 1
ATOM 3536 O O . GLY A 1 461 ? -0.657 -14.083 18.675 1.00 82.75 461 GLY A O 1
ATOM 3537 N N . LEU A 1 462 ? -0.981 -12.629 16.989 1.00 84.12 462 LEU A N 1
ATOM 3538 C CA . LEU A 1 462 ? -2.434 -12.498 17.151 1.00 84.12 462 LEU A CA 1
ATOM 3539 C C . LEU A 1 462 ? -3.186 -13.797 16.823 1.00 84.12 462 LEU A C 1
ATOM 3541 O O . LEU A 1 462 ? -4.173 -14.126 17.481 1.00 84.12 462 LEU A O 1
ATOM 3545 N N . ALA A 1 463 ? -2.721 -14.540 15.817 1.00 82.31 463 ALA A N 1
ATOM 3546 C CA . ALA A 1 463 ? -3.387 -15.730 15.298 1.00 82.31 463 ALA A CA 1
ATOM 3547 C C . ALA A 1 463 ? -2.791 -17.053 15.807 1.00 82.31 463 ALA A C 1
ATOM 3549 O O . ALA A 1 463 ? -3.279 -18.106 15.415 1.00 82.31 463 ALA A O 1
ATOM 3550 N N . LYS A 1 464 ? -1.796 -17.050 16.710 1.00 76.44 464 LYS A N 1
ATOM 3551 C CA . LYS A 1 464 ? -1.056 -18.259 17.141 1.00 76.44 464 LYS A CA 1
ATOM 3552 C C . LYS A 1 464 ? -1.941 -19.459 17.517 1.00 76.44 464 LYS A C 1
ATOM 3554 O O . LYS A 1 464 ? -1.565 -20.603 17.280 1.00 76.44 464 LYS A O 1
ATOM 3559 N N . LYS A 1 465 ? -3.123 -19.209 18.096 1.00 76.06 465 LYS A N 1
ATOM 3560 C CA . LYS A 1 465 ? -4.085 -20.252 18.504 1.00 76.06 465 LYS A CA 1
ATOM 3561 C C . LYS A 1 465 ? -5.003 -20.742 17.379 1.00 76.06 465 LYS A C 1
ATOM 3563 O O . LYS A 1 465 ? -5.460 -21.877 17.438 1.00 76.06 465 LYS A O 1
ATOM 3568 N N . THR A 1 466 ? -5.318 -19.897 16.402 1.00 77.50 466 THR A N 1
ATOM 3569 C CA . THR A 1 466 ? -6.280 -20.191 15.320 1.00 77.50 466 THR A CA 1
ATOM 3570 C C . THR A 1 466 ? -5.587 -20.555 14.011 1.00 77.50 466 THR A C 1
ATOM 3572 O O . THR A 1 466 ? -6.148 -21.244 13.163 1.00 77.50 466 THR A O 1
ATOM 3575 N N . GLN A 1 467 ? -4.342 -20.127 13.860 1.00 77.50 467 GLN A N 1
ATOM 3576 C CA . GLN A 1 467 ? -3.489 -20.393 12.728 1.00 77.50 467 GLN A CA 1
ATOM 3577 C C . GLN A 1 467 ? -2.052 -20.583 13.236 1.00 77.50 467 GLN A C 1
ATOM 3579 O O . GLN A 1 467 ? -1.318 -19.604 13.339 1.00 77.50 467 GLN A O 1
ATOM 3584 N N . PRO A 1 468 ? -1.638 -21.817 13.583 1.00 81.19 468 PRO A N 1
ATOM 3585 C CA . PRO A 1 468 ? -0.259 -22.112 13.965 1.00 81.19 468 PRO A CA 1
ATOM 3586 C C . PRO A 1 468 ? 0.647 -22.123 12.728 1.00 81.19 468 PRO A C 1
ATOM 3588 O O . PRO A 1 468 ? 0.264 -22.666 11.691 1.00 81.19 468 PRO A O 1
ATOM 3591 N N . TRP A 1 469 ? 1.823 -21.496 12.821 1.00 84.19 469 TRP A N 1
ATOM 3592 C CA . TRP A 1 469 ? 2.746 -21.358 11.681 1.00 84.19 469 TRP A CA 1
ATOM 3593 C C . TRP A 1 469 ? 3.905 -22.357 11.743 1.00 84.19 469 TRP A C 1
ATOM 3595 O O . TRP A 1 469 ? 4.378 -22.811 10.707 1.00 84.19 469 TRP A O 1
ATOM 3605 N N . GLY A 1 470 ? 4.288 -22.771 12.948 1.00 81.06 470 GLY A N 1
ATOM 3606 C CA . GLY A 1 470 ? 5.399 -23.682 13.215 1.00 81.06 470 GLY A CA 1
ATOM 3607 C C . GLY A 1 470 ? 6.267 -23.130 14.351 1.00 81.06 470 GLY A C 1
ATOM 3608 O O . GLY A 1 470 ? 6.345 -21.909 14.496 1.00 81.06 470 GLY A O 1
ATOM 3609 N N . PRO A 1 471 ? 6.888 -23.988 15.177 1.00 77.12 471 PRO A N 1
ATOM 3610 C CA . PRO A 1 471 ? 7.703 -23.545 16.312 1.00 77.12 471 PRO A CA 1
ATOM 3611 C C . PRO A 1 471 ? 8.970 -22.793 15.873 1.00 77.12 471 PRO A C 1
ATOM 3613 O O . PRO A 1 471 ? 9.387 -21.858 16.552 1.00 77.12 471 PRO A O 1
ATOM 3616 N N . ASP A 1 472 ? 9.516 -23.148 14.707 1.00 75.62 472 ASP A N 1
ATOM 3617 C CA . ASP A 1 472 ? 10.731 -22.565 14.130 1.00 75.62 472 ASP A CA 1
ATOM 3618 C C . ASP A 1 472 ? 10.447 -21.572 12.991 1.00 75.62 472 ASP A C 1
ATOM 3620 O O . ASP A 1 472 ? 11.347 -21.254 12.209 1.00 75.62 472 ASP A O 1
ATOM 3624 N N . PHE A 1 473 ? 9.201 -21.089 12.877 1.00 84.62 473 PHE A N 1
ATOM 3625 C CA . PHE A 1 473 ? 8.774 -20.227 11.777 1.00 84.62 473 PHE A CA 1
ATOM 3626 C C . PHE A 1 473 ? 9.614 -18.944 11.677 1.00 84.62 473 PHE A C 1
ATOM 3628 O O . PHE A 1 473 ? 9.758 -18.185 12.639 1.00 84.62 473 PHE A O 1
ATOM 3635 N N . ARG A 1 474 ? 10.086 -18.641 10.462 1.00 82.69 474 ARG A N 1
ATOM 3636 C CA . ARG A 1 474 ? 10.774 -17.387 10.121 1.00 82.69 474 ARG A CA 1
ATOM 3637 C C . ARG A 1 474 ? 10.168 -16.735 8.891 1.00 82.69 474 ARG A C 1
ATOM 3639 O O . ARG A 1 474 ? 9.841 -17.419 7.932 1.00 82.69 474 ARG A O 1
ATOM 3646 N N . PHE A 1 475 ? 10.117 -15.410 8.880 1.00 85.31 475 PHE A N 1
ATOM 3647 C CA . PHE A 1 475 ? 9.741 -14.631 7.704 1.00 85.31 475 PHE A CA 1
ATOM 3648 C C . PHE A 1 475 ? 10.842 -13.632 7.376 1.00 85.31 475 PH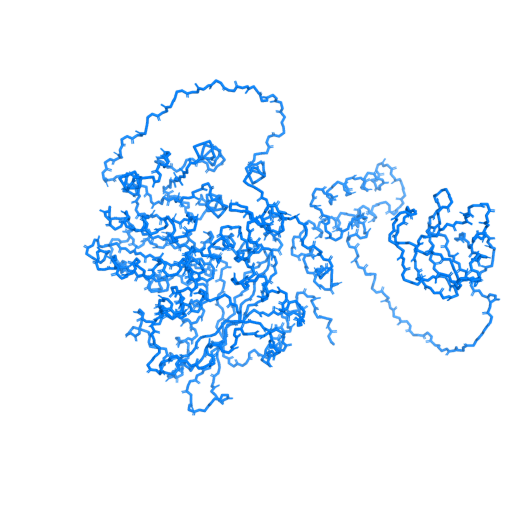E A C 1
ATOM 3650 O O . PHE A 1 475 ? 11.325 -12.955 8.282 1.00 85.31 475 PHE A O 1
ATOM 3657 N N . MET A 1 476 ? 11.216 -13.539 6.103 1.00 83.19 476 MET A N 1
ATOM 3658 C CA . MET A 1 476 ? 12.161 -12.552 5.584 1.00 83.19 476 MET A CA 1
ATOM 3659 C C . MET A 1 476 ? 11.612 -11.931 4.306 1.00 83.19 476 MET A C 1
ATOM 3661 O O . MET A 1 476 ? 10.890 -12.584 3.556 1.00 83.19 476 MET A O 1
ATOM 3665 N N . ILE A 1 477 ? 11.993 -10.684 4.041 1.00 83.44 477 ILE A N 1
ATOM 3666 C CA . ILE A 1 477 ? 11.635 -9.965 2.821 1.00 83.44 477 ILE A CA 1
ATOM 3667 C C . ILE A 1 477 ? 12.888 -9.404 2.146 1.00 83.44 477 ILE A C 1
ATOM 3669 O O . ILE A 1 477 ? 13.754 -8.807 2.789 1.00 83.44 477 ILE A O 1
ATOM 3673 N N . TRP A 1 478 ? 12.965 -9.576 0.833 1.00 84.56 478 TRP A N 1
ATOM 3674 C CA . TRP A 1 478 ? 14.108 -9.254 -0.003 1.00 84.56 478 TRP A CA 1
ATOM 3675 C C . TRP A 1 478 ? 13.657 -8.386 -1.175 1.00 84.56 478 TRP A C 1
ATOM 3677 O O . TRP A 1 478 ? 12.811 -8.810 -1.963 1.00 84.56 478 TRP A O 1
ATOM 3687 N N . MET A 1 479 ? 14.240 -7.196 -1.328 1.00 84.06 479 MET A N 1
ATOM 3688 C CA . MET A 1 479 ? 14.152 -6.475 -2.599 1.00 84.06 479 MET A CA 1
ATOM 3689 C C . MET A 1 479 ? 15.247 -6.953 -3.532 1.00 84.06 479 MET A C 1
ATOM 3691 O O . MET A 1 479 ? 16.410 -7.042 -3.135 1.00 84.06 479 MET A O 1
ATOM 3695 N N . LEU A 1 480 ? 14.871 -7.218 -4.777 1.00 81.06 480 LEU A N 1
ATOM 3696 C CA . LEU A 1 480 ? 15.777 -7.692 -5.811 1.00 81.06 480 LEU A CA 1
ATOM 3697 C C . LEU A 1 480 ? 16.223 -6.555 -6.738 1.00 81.06 480 LEU A C 1
ATOM 3699 O O . LEU A 1 480 ? 15.439 -5.702 -7.149 1.00 81.06 480 LEU A O 1
ATOM 3703 N N . PHE A 1 481 ? 17.500 -6.589 -7.104 1.00 76.56 481 PHE A N 1
ATOM 3704 C CA . PHE A 1 481 ? 18.198 -5.604 -7.918 1.00 76.56 481 PHE A CA 1
ATOM 3705 C C . PHE A 1 481 ? 18.996 -6.296 -9.028 1.00 76.56 481 PHE A C 1
ATOM 3707 O O . PHE A 1 481 ? 19.510 -7.403 -8.831 1.00 76.56 481 PHE A O 1
ATOM 3714 N N . PRO A 1 482 ? 19.147 -5.636 -10.189 1.00 67.25 482 PRO A N 1
ATOM 3715 C CA . PRO A 1 482 ? 19.914 -6.187 -11.302 1.00 67.25 482 PRO A CA 1
ATOM 3716 C C . PRO A 1 482 ? 21.418 -6.275 -10.997 1.00 67.25 482 PRO A C 1
ATOM 3718 O O . PRO A 1 482 ? 22.088 -7.185 -11.475 1.00 67.25 482 PRO A O 1
ATOM 3721 N N . ASP A 1 483 ? 21.953 -5.361 -10.183 1.00 72.19 483 ASP A N 1
ATOM 3722 C CA . ASP A 1 483 ? 23.377 -5.287 -9.863 1.00 72.19 483 ASP A CA 1
ATOM 3723 C C . ASP A 1 483 ? 23.645 -4.788 -8.429 1.00 72.19 483 ASP A C 1
ATOM 3725 O O . ASP A 1 483 ? 22.773 -4.239 -7.743 1.00 72.19 483 ASP A O 1
ATOM 3729 N N . GLN A 1 484 ? 24.887 -4.981 -7.971 1.00 80.06 484 GLN A N 1
ATOM 3730 C CA . GLN A 1 484 ? 25.324 -4.611 -6.623 1.00 80.06 484 GLN A CA 1
ATOM 3731 C C . GLN A 1 484 ? 25.266 -3.104 -6.370 1.00 80.06 484 GLN A C 1
ATOM 3733 O O . GLN A 1 484 ? 25.020 -2.679 -5.237 1.00 80.06 484 GLN A O 1
ATOM 3738 N N . ALA A 1 485 ? 25.533 -2.288 -7.392 1.00 76.12 485 ALA A N 1
ATOM 3739 C CA . ALA A 1 485 ? 25.583 -0.841 -7.252 1.00 76.12 485 ALA A CA 1
ATOM 3740 C C . ALA A 1 485 ? 24.176 -0.285 -7.001 1.00 76.12 485 ALA A C 1
ATOM 3742 O O . ALA A 1 485 ? 23.993 0.504 -6.072 1.00 76.12 485 ALA A O 1
ATOM 3743 N N . ALA A 1 486 ? 23.173 -0.763 -7.741 1.00 73.19 486 ALA A N 1
ATOM 3744 C CA . ALA A 1 486 ? 21.768 -0.437 -7.530 1.00 73.19 486 ALA A CA 1
ATOM 3745 C C . ALA A 1 486 ? 21.297 -0.846 -6.123 1.00 73.19 486 ALA A C 1
ATOM 3747 O O . ALA A 1 486 ? 20.736 -0.019 -5.397 1.00 73.19 486 ALA A O 1
ATOM 3748 N N . ALA A 1 487 ? 21.613 -2.073 -5.692 1.00 77.12 487 ALA A N 1
ATOM 3749 C CA . ALA A 1 487 ? 21.267 -2.557 -4.354 1.00 77.12 487 ALA A CA 1
ATOM 3750 C C . ALA A 1 487 ? 21.932 -1.732 -3.234 1.00 77.12 487 ALA A C 1
ATOM 3752 O O . ALA A 1 487 ? 21.296 -1.396 -2.229 1.00 77.12 487 ALA A O 1
ATOM 3753 N N . SER A 1 488 ? 23.204 -1.360 -3.414 1.00 81.00 488 SER A N 1
ATOM 3754 C CA . SER A 1 488 ? 23.967 -0.546 -2.455 1.00 81.00 488 SER A CA 1
ATOM 3755 C C . SER A 1 488 ? 23.430 0.882 -2.365 1.00 81.00 488 SER A C 1
ATOM 3757 O O . SER A 1 488 ? 23.285 1.430 -1.271 1.00 81.00 488 SER A O 1
ATOM 3759 N N . MET A 1 489 ? 23.094 1.486 -3.508 1.00 75.56 489 MET A N 1
ATOM 3760 C CA . MET A 1 489 ? 22.505 2.823 -3.567 1.00 75.56 489 MET A CA 1
ATOM 3761 C C . MET A 1 489 ? 21.136 2.873 -2.895 1.00 75.56 489 MET A C 1
ATOM 3763 O O . MET A 1 489 ? 20.848 3.832 -2.173 1.00 75.56 489 MET A O 1
ATOM 3767 N N . ASN A 1 490 ? 20.308 1.845 -3.094 1.00 75.44 490 ASN A N 1
ATOM 3768 C CA . ASN A 1 490 ? 19.027 1.737 -2.411 1.00 75.44 490 ASN A CA 1
ATOM 3769 C C . ASN A 1 490 ? 19.206 1.612 -0.886 1.00 75.44 490 ASN A C 1
ATOM 3771 O O . ASN A 1 490 ? 18.630 2.401 -0.136 1.00 75.44 490 ASN A O 1
ATOM 3775 N N . ALA A 1 491 ? 20.079 0.705 -0.429 1.00 75.69 491 ALA A N 1
ATOM 3776 C CA . ALA A 1 491 ? 20.373 0.520 0.996 1.00 75.69 491 ALA A CA 1
ATOM 3777 C C . ALA A 1 491 ? 20.861 1.819 1.668 1.00 75.69 491 ALA A C 1
ATOM 3779 O O . ALA A 1 491 ? 20.426 2.162 2.768 1.00 75.69 491 ALA A O 1
ATOM 3780 N N . LEU A 1 492 ? 21.721 2.587 0.990 1.00 75.19 492 LEU A N 1
ATOM 3781 C CA . LEU A 1 492 ? 22.199 3.874 1.494 1.00 75.19 492 LEU A CA 1
ATOM 3782 C C . LEU A 1 492 ? 21.063 4.899 1.631 1.00 75.19 492 LEU A C 1
ATOM 3784 O O . LEU A 1 492 ? 20.948 5.536 2.681 1.00 75.19 492 LEU A O 1
ATOM 3788 N N . ARG A 1 493 ? 20.228 5.058 0.593 1.00 69.19 493 ARG A N 1
ATOM 3789 C CA . ARG A 1 493 ? 19.120 6.034 0.568 1.00 69.19 493 ARG A CA 1
ATOM 3790 C C . ARG A 1 493 ? 18.063 5.749 1.630 1.00 69.19 493 ARG A C 1
ATOM 3792 O O . ARG A 1 493 ? 17.549 6.693 2.223 1.00 69.19 493 ARG A O 1
ATOM 3799 N N . MET A 1 494 ? 17.784 4.472 1.876 1.00 68.56 494 MET A N 1
ATOM 3800 C CA . MET A 1 494 ? 16.803 4.025 2.867 1.00 68.56 494 MET A CA 1
ATOM 3801 C C . MET A 1 494 ? 17.380 3.937 4.285 1.00 68.56 494 MET A C 1
ATOM 3803 O O . MET A 1 494 ? 16.647 3.682 5.237 1.00 68.56 494 MET A O 1
ATOM 3807 N N . SER A 1 495 ? 18.684 4.176 4.469 1.00 71.38 495 SER A N 1
ATOM 3808 C CA . SER A 1 495 ? 19.272 4.158 5.805 1.00 71.38 495 SER A CA 1
ATOM 3809 C C . SER A 1 495 ? 18.802 5.358 6.636 1.00 71.38 495 SER A C 1
ATOM 3811 O O . SER A 1 495 ? 18.964 6.523 6.253 1.00 71.38 495 SER A O 1
ATOM 3813 N N . ASN A 1 496 ? 18.292 5.084 7.839 1.00 67.00 496 ASN A N 1
ATOM 3814 C CA . ASN A 1 496 ? 17.866 6.129 8.776 1.00 67.00 496 ASN A CA 1
ATOM 3815 C C . ASN A 1 496 ? 18.981 7.148 9.055 1.00 67.00 496 ASN A C 1
ATOM 3817 O O . ASN A 1 496 ? 18.717 8.344 9.145 1.00 67.00 496 ASN A O 1
ATOM 3821 N N . GLY A 1 497 ? 20.241 6.704 9.128 1.00 68.12 497 GLY A N 1
ATOM 3822 C CA . GLY A 1 497 ? 21.390 7.587 9.347 1.00 68.12 497 GLY A CA 1
ATOM 3823 C C . GLY A 1 497 ? 21.680 8.543 8.182 1.00 68.12 497 GLY A C 1
ATOM 3824 O O . GLY A 1 497 ? 22.216 9.633 8.408 1.00 68.12 497 GLY A O 1
ATOM 3825 N N . PHE A 1 498 ? 21.348 8.167 6.943 1.00 70.88 498 PHE A N 1
ATOM 3826 C CA . PHE A 1 498 ? 21.417 9.059 5.783 1.00 70.88 498 PHE A CA 1
ATOM 3827 C C . PHE A 1 498 ? 20.276 10.076 5.823 1.00 70.88 498 PHE A C 1
ATOM 3829 O O . PHE A 1 498 ? 20.530 11.284 5.801 1.00 70.88 498 PHE A O 1
ATOM 3836 N N . LEU A 1 499 ? 19.036 9.596 5.975 1.00 75.19 499 LEU A N 1
ATOM 3837 C CA . LEU A 1 499 ? 17.860 10.460 6.044 1.00 75.19 499 LEU A CA 1
ATOM 3838 C C . LEU A 1 499 ? 17.994 11.458 7.195 1.00 75.19 499 LEU A C 1
ATOM 3840 O O . LEU A 1 499 ? 17.851 12.652 6.989 1.00 75.19 499 LEU A O 1
ATOM 3844 N N . ARG A 1 500 ? 18.384 11.047 8.397 1.00 74.06 500 ARG A N 1
ATOM 3845 C CA . ARG A 1 500 ? 18.392 11.948 9.557 1.00 74.06 500 ARG A CA 1
ATOM 3846 C C . ARG A 1 500 ? 19.412 13.086 9.471 1.00 74.06 500 ARG A C 1
ATOM 3848 O O . ARG A 1 500 ? 19.098 14.204 9.870 1.00 74.06 500 ARG A O 1
ATOM 3855 N N . ARG A 1 501 ? 20.602 12.832 8.916 1.00 77.44 501 ARG A N 1
ATOM 3856 C CA . ARG A 1 501 ? 21.647 13.862 8.737 1.00 77.44 501 ARG A CA 1
ATOM 3857 C C . ARG A 1 501 ? 21.329 14.843 7.611 1.00 77.44 501 ARG A C 1
ATOM 3859 O O . ARG A 1 501 ? 21.802 15.975 7.640 1.00 77.44 501 ARG A O 1
ATOM 3866 N N . GLY A 1 502 ? 20.568 14.399 6.613 1.00 78.94 502 GLY A N 1
ATOM 3867 C CA . GLY A 1 502 ? 20.384 15.132 5.368 1.00 78.94 502 GLY A CA 1
ATOM 3868 C C . GLY A 1 502 ? 18.951 15.538 5.047 1.00 78.94 502 GLY A C 1
ATOM 3869 O O . GLY A 1 502 ? 18.795 16.340 4.141 1.00 78.94 502 GLY A O 1
ATOM 3870 N N . TYR A 1 503 ? 17.919 15.040 5.739 1.00 84.12 503 TYR A N 1
ATOM 3871 C CA . TYR A 1 503 ? 16.517 15.120 5.294 1.00 84.12 503 TYR A CA 1
ATOM 3872 C C . TYR A 1 503 ? 16.099 16.552 4.969 1.00 84.12 503 TYR A C 1
ATOM 3874 O O . TYR A 1 503 ? 15.751 16.829 3.828 1.00 84.12 503 TYR A O 1
ATOM 3882 N N . ASN A 1 504 ? 16.213 17.475 5.932 1.00 85.44 504 ASN A N 1
ATOM 3883 C CA . ASN A 1 504 ? 15.797 18.868 5.732 1.00 85.44 504 ASN A CA 1
ATOM 3884 C C . ASN A 1 504 ? 16.564 19.512 4.566 1.00 85.44 504 ASN A C 1
ATOM 3886 O O . ASN A 1 504 ? 15.959 20.101 3.679 1.00 85.44 504 ASN A O 1
ATOM 3890 N N . LYS A 1 505 ? 17.886 19.306 4.517 1.00 86.06 505 LYS A N 1
ATOM 3891 C CA . LYS A 1 505 ? 18.752 19.799 3.439 1.00 86.06 505 LYS A CA 1
ATOM 3892 C C . LYS A 1 505 ? 18.397 19.180 2.084 1.00 86.06 505 LYS A C 1
ATOM 3894 O O . LYS A 1 505 ? 18.470 19.843 1.061 1.00 86.06 505 LYS A O 1
ATOM 3899 N N . HIS A 1 506 ? 18.054 17.897 2.034 1.00 81.88 506 HIS A N 1
ATOM 3900 C CA . HIS A 1 506 ? 17.710 17.199 0.799 1.00 81.88 506 HIS A CA 1
ATOM 3901 C C . HIS A 1 506 ? 16.322 17.582 0.292 1.00 81.88 506 HIS A C 1
ATOM 3903 O O . HIS A 1 506 ? 16.157 17.673 -0.921 1.00 81.88 506 HIS A O 1
ATOM 3909 N N . VAL A 1 507 ? 15.370 17.846 1.190 1.00 83.00 507 VAL A N 1
ATOM 3910 C CA . VAL A 1 507 ? 14.072 18.440 0.850 1.00 83.00 507 VAL A CA 1
ATOM 3911 C C . VAL A 1 507 ? 14.274 19.851 0.292 1.00 83.00 507 VAL A C 1
ATOM 3913 O O . VAL A 1 507 ? 13.799 20.144 -0.799 1.00 83.00 507 VAL A O 1
ATOM 3916 N N . GLU A 1 508 ? 15.049 20.698 0.976 1.00 84.00 508 GLU A N 1
ATOM 3917 C CA . GLU A 1 508 ? 15.361 22.067 0.532 1.00 84.00 508 GLU A CA 1
ATOM 3918 C C . GLU A 1 508 ? 16.049 22.086 -0.844 1.00 84.00 508 GLU A C 1
ATOM 3920 O O . GLU A 1 508 ? 15.680 22.851 -1.731 1.00 84.00 508 GLU A O 1
ATOM 3925 N N . LEU A 1 509 ? 16.995 21.168 -1.065 1.00 81.81 509 LEU A N 1
ATOM 3926 C CA . LEU A 1 509 ? 17.676 20.983 -2.349 1.00 81.81 509 LEU A CA 1
ATOM 3927 C C . LEU A 1 509 ? 16.834 20.229 -3.397 1.00 81.81 509 LEU A C 1
ATOM 3929 O O . LEU A 1 509 ? 17.364 19.902 -4.460 1.00 81.81 509 LEU A O 1
ATOM 3933 N N . LYS A 1 510 ? 15.567 19.896 -3.107 1.00 75.94 510 LYS A N 1
ATOM 3934 C CA . LYS A 1 510 ? 14.655 19.130 -3.979 1.00 75.94 510 LYS A CA 1
ATOM 3935 C C . LYS A 1 510 ? 15.235 17.796 -4.480 1.00 75.94 510 LYS A C 1
ATOM 3937 O O . LYS A 1 510 ? 14.951 17.351 -5.591 1.00 75.94 510 LYS A O 1
ATOM 3942 N N . LYS A 1 511 ? 16.077 17.153 -3.666 1.00 73.94 511 LYS A N 1
ATOM 3943 C CA . LYS A 1 511 ? 16.666 15.828 -3.938 1.00 73.94 511 LYS A CA 1
ATOM 3944 C C . LYS A 1 511 ? 15.764 14.678 -3.487 1.00 73.94 511 LYS A C 1
ATOM 3946 O O . LYS A 1 511 ? 15.894 13.576 -4.009 1.00 73.94 511 LYS A O 1
ATOM 3951 N N . ILE A 1 512 ? 14.879 14.932 -2.526 1.00 78.12 512 ILE A N 1
ATOM 3952 C CA . ILE A 1 512 ? 13.847 14.010 -2.032 1.00 78.12 512 ILE A CA 1
ATOM 3953 C C . ILE A 1 512 ? 12.513 14.772 -1.904 1.00 78.12 512 ILE A C 1
ATOM 3955 O O . ILE A 1 512 ? 12.560 15.997 -1.760 1.00 78.12 512 ILE A O 1
ATOM 3959 N N . PRO A 1 513 ? 11.352 14.093 -1.960 1.00 80.56 513 PRO A N 1
ATOM 3960 C CA . PRO A 1 513 ? 10.048 14.747 -1.862 1.00 80.56 513 PRO A CA 1
ATOM 3961 C C . PRO A 1 513 ? 9.826 15.361 -0.474 1.00 80.56 513 PRO A C 1
ATOM 3963 O O . PRO A 1 513 ? 10.219 14.776 0.542 1.00 80.56 513 PRO A O 1
ATOM 3966 N N . ALA A 1 514 ? 9.174 16.525 -0.415 1.00 83.56 514 ALA A N 1
ATOM 3967 C CA . ALA A 1 514 ? 8.740 17.119 0.843 1.00 83.56 514 ALA A CA 1
ATOM 3968 C C . ALA A 1 514 ? 7.486 16.412 1.378 1.00 83.56 514 ALA A C 1
ATOM 3970 O O . ALA A 1 514 ? 6.814 15.656 0.675 1.00 83.56 514 ALA A O 1
ATOM 3971 N N . ARG A 1 515 ? 7.125 16.669 2.642 1.00 84.31 515 ARG A N 1
ATOM 3972 C CA . ARG A 1 515 ? 5.882 16.134 3.222 1.00 84.31 515 ARG A CA 1
ATOM 3973 C C . ARG A 1 515 ? 4.690 16.539 2.351 1.00 84.31 515 ARG A C 1
ATOM 3975 O O . ARG A 1 515 ? 4.384 17.723 2.236 1.00 84.31 515 ARG A O 1
ATOM 3982 N N . GLY A 1 516 ? 3.979 15.536 1.842 1.00 80.25 516 GLY A N 1
ATOM 3983 C CA . GLY A 1 516 ? 2.833 15.736 0.964 1.00 80.25 516 GLY A CA 1
ATOM 3984 C C . GLY A 1 516 ? 3.120 15.662 -0.530 1.00 80.25 516 GLY A C 1
ATOM 3985 O O . GLY A 1 516 ? 2.177 15.501 -1.294 1.00 80.25 516 GLY A O 1
ATOM 3986 N N . ASP A 1 517 ? 4.390 15.686 -0.924 1.00 83.56 517 ASP A N 1
ATOM 3987 C CA . ASP A 1 517 ? 4.786 15.401 -2.296 1.00 83.56 517 ASP A CA 1
ATOM 3988 C C . ASP A 1 517 ? 4.832 13.885 -2.517 1.00 83.56 517 ASP A C 1
ATOM 3990 O O . ASP A 1 517 ? 5.164 13.095 -1.615 1.00 83.56 517 ASP A O 1
ATOM 3994 N N . GLY A 1 518 ? 4.536 13.484 -3.746 1.00 84.25 518 GLY A N 1
ATOM 3995 C CA . GLY A 1 518 ? 4.565 12.094 -4.175 1.00 84.25 518 GLY A CA 1
ATOM 3996 C C . GLY A 1 518 ? 4.974 11.956 -5.637 1.00 84.25 518 GLY A C 1
ATOM 3997 O O . GLY A 1 518 ? 5.259 12.951 -6.305 1.00 84.25 518 GLY A O 1
ATOM 3998 N N . PRO A 1 519 ? 5.065 10.722 -6.143 1.00 80.75 519 PRO A N 1
ATOM 3999 C CA . PRO A 1 519 ? 5.386 10.475 -7.543 1.00 80.75 519 PRO A CA 1
ATOM 4000 C C . PRO A 1 519 ? 4.321 11.074 -8.471 1.00 80.75 519 PRO A C 1
ATOM 4002 O O . PRO A 1 519 ? 3.119 10.950 -8.217 1.00 80.75 519 PRO A O 1
ATOM 4005 N N . CYS A 1 520 ? 4.753 11.692 -9.571 1.00 77.38 520 CYS A N 1
ATOM 4006 C CA . CYS A 1 520 ? 3.821 12.194 -10.580 1.00 77.38 520 CYS A CA 1
ATOM 4007 C C . CYS A 1 520 ? 3.009 11.063 -11.228 1.00 77.38 520 CYS A C 1
ATOM 4009 O O . CYS A 1 520 ? 3.414 9.895 -11.209 1.00 77.38 520 CYS A O 1
ATOM 4011 N N . GLU A 1 521 ? 1.863 11.404 -11.826 1.00 77.38 521 GLU A N 1
ATOM 4012 C CA . GLU A 1 521 ? 0.930 10.419 -12.389 1.00 77.38 521 GLU A CA 1
ATOM 4013 C C . GLU A 1 521 ? 1.599 9.473 -13.391 1.00 77.38 521 GLU A C 1
ATOM 4015 O O . GLU A 1 521 ? 1.379 8.263 -13.350 1.00 77.38 521 GLU A O 1
ATOM 4020 N N . ARG A 1 522 ? 2.491 9.996 -14.237 1.00 74.19 522 ARG A N 1
ATOM 4021 C CA . ARG A 1 522 ? 3.246 9.184 -15.196 1.00 74.19 522 ARG A CA 1
ATOM 4022 C C . ARG A 1 522 ? 4.069 8.089 -14.510 1.00 74.19 522 ARG A C 1
ATOM 4024 O O . ARG A 1 522 ? 4.029 6.944 -14.947 1.00 74.19 522 ARG A O 1
ATOM 4031 N N . LEU A 1 523 ? 4.799 8.415 -13.438 1.00 75.06 523 LEU A N 1
ATOM 4032 C CA . LEU A 1 523 ? 5.617 7.431 -12.718 1.00 75.06 523 LEU A CA 1
ATOM 4033 C C . LEU A 1 523 ? 4.766 6.375 -12.016 1.00 75.06 523 LEU A C 1
ATOM 4035 O O . LEU A 1 523 ? 5.163 5.214 -11.995 1.00 75.06 523 LEU A O 1
ATOM 4039 N N . ARG A 1 524 ? 3.598 6.763 -11.494 1.00 81.25 524 ARG A N 1
ATOM 4040 C CA . ARG A 1 524 ? 2.628 5.815 -10.933 1.00 81.25 524 ARG A CA 1
ATOM 4041 C C . ARG A 1 524 ? 2.085 4.877 -12.007 1.00 81.25 524 ARG A C 1
ATOM 4043 O O . ARG A 1 524 ? 2.090 3.668 -11.821 1.00 81.25 524 ARG A O 1
ATOM 4050 N N . LYS A 1 525 ? 1.699 5.405 -13.174 1.00 77.25 525 LYS A N 1
ATOM 4051 C CA . LYS A 1 525 ? 1.216 4.607 -14.317 1.00 77.25 525 LYS A CA 1
ATOM 4052 C C . LYS A 1 525 ? 2.281 3.666 -14.886 1.00 77.25 525 LYS A C 1
ATOM 4054 O O . LYS A 1 525 ? 1.942 2.592 -15.373 1.00 77.25 525 LYS A O 1
ATOM 4059 N N . GLU A 1 526 ? 3.551 4.062 -14.828 1.00 74.12 526 GLU A N 1
ATOM 4060 C CA . GLU A 1 526 ? 4.700 3.232 -15.210 1.00 74.12 526 GLU A CA 1
ATOM 4061 C C . GLU A 1 526 ? 5.111 2.236 -14.105 1.00 74.12 526 GLU A C 1
ATOM 4063 O O . GLU A 1 526 ? 6.003 1.435 -14.349 1.00 74.12 526 GLU A O 1
ATOM 4068 N N . ALA A 1 527 ? 4.518 2.247 -12.905 1.00 78.81 527 ALA A N 1
ATOM 4069 C CA . ALA A 1 527 ? 4.962 1.375 -11.816 1.00 78.81 527 ALA A CA 1
ATOM 4070 C C . ALA A 1 527 ? 4.642 -0.107 -12.080 1.00 78.81 527 ALA A C 1
ATOM 4072 O O . ALA A 1 527 ? 3.574 -0.446 -12.586 1.00 78.81 527 ALA A O 1
ATOM 4073 N N . ILE A 1 528 ? 5.545 -1.008 -11.695 1.00 76.88 528 ILE A N 1
ATOM 4074 C CA . ILE A 1 528 ? 5.340 -2.463 -11.712 1.00 76.88 528 ILE A CA 1
ATOM 4075 C C . ILE A 1 528 ? 5.813 -3.027 -10.380 1.00 76.88 528 ILE A C 1
ATOM 4077 O O . ILE A 1 528 ? 6.904 -2.695 -9.924 1.00 76.88 528 ILE A O 1
ATOM 4081 N N . ALA A 1 529 ? 5.030 -3.925 -9.791 1.00 82.06 529 ALA A N 1
ATOM 4082 C CA . ALA A 1 529 ? 5.445 -4.712 -8.642 1.00 82.06 529 ALA A CA 1
ATOM 4083 C C . ALA A 1 529 ? 5.169 -6.196 -8.891 1.00 82.06 529 ALA A C 1
ATOM 4085 O O . ALA A 1 529 ? 4.127 -6.588 -9.410 1.00 82.06 529 ALA A O 1
ATOM 4086 N N . THR A 1 530 ? 6.110 -7.046 -8.507 1.00 81.62 530 THR A N 1
ATOM 4087 C CA . THR A 1 530 ? 5.958 -8.499 -8.523 1.00 81.62 530 THR A CA 1
ATOM 4088 C C . THR A 1 530 ? 6.515 -9.075 -7.245 1.00 81.62 530 THR A C 1
ATOM 4090 O O . THR A 1 530 ? 7.610 -8.716 -6.815 1.00 81.62 530 THR A O 1
ATOM 4093 N N . ARG A 1 531 ? 5.733 -9.967 -6.640 1.00 87.44 531 ARG A N 1
ATOM 4094 C CA . ARG A 1 531 ? 6.047 -10.603 -5.366 1.00 87.44 531 ARG A CA 1
ATOM 4095 C C . ARG A 1 531 ? 6.036 -12.109 -5.537 1.00 87.44 531 ARG A C 1
ATOM 4097 O O . ARG A 1 531 ? 5.076 -12.669 -6.066 1.00 87.44 531 ARG A O 1
ATOM 4104 N N . VAL A 1 532 ? 7.098 -12.746 -5.069 1.00 88.12 532 VAL A N 1
ATOM 4105 C CA . VAL A 1 532 ? 7.250 -14.199 -5.040 1.00 88.12 532 VAL A CA 1
ATOM 4106 C C . VAL A 1 532 ? 7.589 -14.589 -3.614 1.00 88.12 532 VAL A C 1
ATOM 4108 O O . VAL A 1 532 ? 8.677 -14.298 -3.133 1.00 88.12 532 VAL A O 1
ATOM 4111 N N . LEU A 1 533 ? 6.654 -15.232 -2.927 1.00 91.25 533 LEU A N 1
ATOM 4112 C CA . LEU A 1 533 ? 6.877 -15.773 -1.594 1.00 91.25 533 LEU A CA 1
ATOM 4113 C C . LEU A 1 533 ? 7.201 -17.258 -1.712 1.00 91.25 533 LEU A C 1
ATOM 4115 O O . LEU A 1 533 ? 6.555 -17.975 -2.475 1.00 91.25 533 LEU A O 1
ATOM 4119 N N . VAL A 1 534 ? 8.197 -17.703 -0.955 1.00 90.06 534 VAL A N 1
ATOM 4120 C CA . VAL A 1 534 ? 8.728 -19.067 -0.958 1.00 90.06 534 VAL A CA 1
ATOM 4121 C C . VAL A 1 534 ? 8.619 -19.615 0.452 1.00 90.06 534 VAL A C 1
ATOM 4123 O O . VAL A 1 534 ? 9.358 -19.175 1.325 1.00 90.06 534 VAL A O 1
ATOM 4126 N N . ALA A 1 535 ? 7.726 -20.571 0.678 1.00 91.38 535 ALA A N 1
ATOM 4127 C CA . ALA A 1 535 ? 7.628 -21.285 1.941 1.00 91.38 535 ALA A CA 1
ATOM 4128 C C . ALA A 1 535 ? 8.415 -22.592 1.897 1.00 91.38 535 ALA A C 1
ATOM 4130 O O . ALA A 1 535 ? 8.344 -23.333 0.918 1.00 91.38 535 ALA A O 1
ATOM 4131 N N . GLU A 1 536 ? 9.126 -22.891 2.978 1.00 89.69 536 GLU A N 1
ATOM 4132 C CA . GLU A 1 536 ? 9.773 -24.172 3.235 1.00 89.69 536 GLU A CA 1
ATOM 4133 C C . GLU A 1 536 ? 9.117 -24.839 4.446 1.00 89.69 536 GLU A C 1
ATOM 4135 O O . GLU A 1 536 ? 9.001 -24.236 5.519 1.00 89.69 536 GLU A O 1
ATOM 4140 N N . ALA A 1 537 ? 8.698 -26.089 4.264 1.00 90.44 537 ALA A N 1
ATOM 4141 C CA . ALA A 1 537 ? 8.168 -26.930 5.322 1.00 90.44 537 ALA A CA 1
ATOM 4142 C C . ALA A 1 537 ? 9.254 -27.317 6.338 1.00 90.44 537 ALA A C 1
ATOM 4144 O O . ALA A 1 537 ? 10.438 -27.434 6.010 1.00 90.44 537 ALA A O 1
ATOM 4145 N N . ASP A 1 538 ? 8.837 -27.537 7.579 1.00 86.81 538 ASP A N 1
ATOM 4146 C CA . ASP A 1 538 ? 9.703 -27.998 8.657 1.00 86.81 538 ASP A CA 1
ATOM 4147 C C . ASP A 1 538 ? 9.729 -29.531 8.725 1.00 86.81 538 ASP A C 1
ATOM 4149 O O . ASP A 1 538 ? 8.908 -30.167 9.382 1.00 86.81 538 ASP A O 1
ATOM 4153 N N . GLU A 1 539 ? 10.666 -30.128 7.985 1.00 83.31 539 GLU A N 1
ATOM 4154 C CA . GLU A 1 539 ? 10.889 -31.582 7.914 1.00 83.31 539 GLU A CA 1
ATOM 4155 C C . GLU A 1 539 ? 12.224 -32.000 8.578 1.00 83.31 539 GLU A C 1
ATOM 4157 O O . GLU A 1 539 ? 12.831 -33.009 8.222 1.00 83.31 539 GLU A O 1
ATOM 4162 N N . GLY A 1 540 ? 12.718 -31.214 9.545 1.00 68.06 540 GLY A N 1
ATOM 4163 C CA . GLY A 1 540 ? 13.851 -31.572 10.413 1.00 68.06 540 GLY A CA 1
ATOM 4164 C C . GLY A 1 540 ? 15.266 -31.297 9.874 1.00 68.06 540 GLY A C 1
ATOM 4165 O O . GLY A 1 540 ? 16.217 -31.336 10.652 1.00 68.06 540 GLY A O 1
ATOM 4166 N N . ALA A 1 541 ? 15.447 -30.977 8.583 1.00 58.56 541 ALA A N 1
ATOM 4167 C CA . ALA A 1 541 ? 16.737 -30.532 8.033 1.00 58.56 541 ALA A CA 1
ATOM 4168 C C . ALA A 1 541 ? 16.585 -29.348 7.047 1.00 58.56 541 ALA A C 1
ATOM 4170 O O . ALA A 1 541 ? 15.834 -29.469 6.072 1.00 58.56 541 ALA A O 1
ATOM 4171 N N . PRO A 1 542 ? 17.329 -28.232 7.225 1.00 57.88 542 PRO A N 1
ATOM 4172 C CA . PRO A 1 542 ? 17.292 -27.087 6.312 1.00 57.88 542 PRO A CA 1
ATOM 4173 C C . PRO A 1 542 ? 17.626 -27.475 4.867 1.00 57.88 542 PRO A C 1
ATOM 4175 O O . PRO A 1 542 ? 18.599 -28.188 4.616 1.00 57.88 542 PRO A O 1
ATOM 4178 N N . GLY A 1 543 ? 16.839 -26.987 3.904 1.00 58.69 543 GLY A N 1
ATOM 4179 C CA . GLY A 1 543 ? 17.115 -27.168 2.474 1.00 58.69 543 GLY A CA 1
ATOM 4180 C C . GLY A 1 543 ? 16.697 -28.522 1.890 1.00 58.69 543 GLY A C 1
ATOM 4181 O O . GLY A 1 543 ? 16.925 -28.754 0.704 1.00 58.69 543 GLY A O 1
ATOM 4182 N N . LYS A 1 544 ? 16.067 -29.396 2.687 1.00 58.34 544 LYS A N 1
ATOM 4183 C CA . LYS A 1 544 ? 15.441 -30.651 2.227 1.00 58.34 544 LYS A CA 1
ATOM 4184 C C . LYS A 1 544 ? 13.913 -30.648 2.324 1.00 58.34 544 LYS A C 1
ATOM 4186 O O . LYS A 1 544 ? 13.292 -31.572 1.811 1.00 58.34 544 LYS A O 1
ATOM 4191 N N . GLY A 1 545 ? 13.335 -29.630 2.966 1.00 69.38 545 GLY A N 1
ATOM 4192 C CA . GLY A 1 545 ? 11.894 -29.510 3.154 1.00 69.38 545 GLY A CA 1
ATOM 4193 C C . GLY A 1 545 ? 11.154 -29.205 1.854 1.00 69.38 545 GLY A C 1
ATOM 4194 O O . GLY A 1 545 ? 11.645 -28.466 0.991 1.00 69.38 545 GLY A O 1
ATOM 4195 N N . ARG A 1 546 ? 9.948 -29.758 1.730 1.00 86.88 546 ARG A N 1
ATOM 4196 C CA . ARG A 1 546 ? 8.985 -29.426 0.680 1.00 86.88 546 ARG A CA 1
ATOM 4197 C C . ARG A 1 546 ? 8.768 -27.915 0.616 1.00 86.88 546 ARG A C 1
ATOM 4199 O O . ARG A 1 546 ? 8.745 -27.232 1.640 1.00 86.88 546 ARG A O 1
ATOM 4206 N N . ARG A 1 547 ? 8.589 -27.393 -0.599 1.00 88.62 547 ARG A N 1
ATOM 4207 C CA . ARG A 1 547 ? 8.346 -25.968 -0.831 1.00 88.62 547 ARG A CA 1
ATOM 4208 C C . ARG A 1 547 ? 6.997 -25.707 -1.480 1.00 88.62 547 ARG A C 1
ATOM 4210 O O . ARG A 1 547 ? 6.524 -26.523 -2.272 1.00 88.62 547 ARG A O 1
ATOM 4217 N N . ALA A 1 548 ? 6.445 -24.549 -1.146 1.00 91.06 548 ALA A N 1
ATOM 4218 C CA . ALA A 1 548 ? 5.273 -23.966 -1.777 1.00 91.06 548 ALA A CA 1
ATOM 4219 C C . ALA A 1 548 ? 5.519 -22.483 -2.065 1.00 91.06 548 ALA A C 1
ATOM 4221 O O . ALA A 1 548 ? 6.350 -21.840 -1.414 1.00 91.06 548 ALA A O 1
ATOM 4222 N N . HIS A 1 549 ? 4.786 -21.933 -3.028 1.00 90.88 549 HIS A N 1
ATOM 4223 C CA . HIS A 1 549 ? 5.045 -20.595 -3.553 1.00 90.88 549 HIS A CA 1
ATOM 4224 C C . HIS A 1 549 ? 3.781 -19.808 -3.742 1.00 90.88 549 HIS A C 1
ATOM 4226 O O . HIS A 1 549 ? 2.796 -20.356 -4.215 1.00 90.88 549 HIS A O 1
ATOM 4232 N N . CYS A 1 550 ? 3.821 -18.524 -3.396 1.00 92.00 550 CYS A N 1
ATOM 4233 C CA . CYS A 1 550 ? 2.724 -17.600 -3.634 1.00 92.00 550 CYS A CA 1
ATOM 4234 C C . CYS A 1 550 ? 3.209 -16.461 -4.523 1.00 92.00 550 CYS A C 1
ATOM 4236 O O . CYS A 1 550 ? 4.131 -15.730 -4.161 1.00 92.00 550 CYS A O 1
ATOM 4238 N N . ILE A 1 551 ? 2.580 -16.308 -5.686 1.00 88.19 551 ILE A N 1
ATOM 4239 C CA . ILE A 1 551 ? 2.960 -15.316 -6.692 1.00 88.19 551 ILE A CA 1
ATOM 4240 C C . ILE A 1 551 ? 1.862 -14.263 -6.803 1.00 88.19 551 ILE A C 1
ATOM 4242 O O . ILE A 1 551 ? 0.687 -14.599 -6.981 1.00 88.19 551 ILE A O 1
ATOM 4246 N N . SER A 1 552 ? 2.263 -12.992 -6.738 1.00 87.56 552 SER A N 1
ATOM 4247 C CA . SER A 1 552 ? 1.388 -11.843 -6.959 1.00 87.56 552 SER A CA 1
ATOM 4248 C C . SER A 1 552 ? 2.007 -10.873 -7.961 1.00 87.56 552 SER A C 1
ATOM 4250 O O . SER A 1 552 ? 3.078 -10.311 -7.730 1.00 87.56 552 SER A O 1
ATOM 4252 N N . THR A 1 553 ? 1.313 -10.686 -9.083 1.00 81.81 553 THR A N 1
ATOM 4253 C CA . THR A 1 553 ? 1.705 -9.806 -10.191 1.00 81.81 553 THR A CA 1
ATOM 4254 C C . THR A 1 553 ? 0.530 -8.890 -10.541 1.00 81.81 553 THR A C 1
ATOM 4256 O O . THR A 1 553 ? -0.199 -9.169 -11.502 1.00 81.81 553 THR A O 1
ATOM 4259 N N . PRO A 1 554 ? 0.264 -7.837 -9.748 1.00 73.44 554 PRO A N 1
ATOM 4260 C CA . PRO A 1 554 ? -0.603 -6.767 -10.219 1.00 73.44 554 PRO A CA 1
ATOM 4261 C C . PRO A 1 554 ? 0.012 -6.214 -11.514 1.00 73.44 554 PRO A C 1
ATOM 4263 O O . PRO A 1 554 ? 1.224 -6.055 -11.609 1.00 73.44 554 PRO A O 1
ATOM 4266 N N . GLY A 1 555 ? -0.784 -6.002 -12.560 1.00 71.88 555 GLY A N 1
ATOM 4267 C CA . GLY A 1 555 ? -0.279 -5.435 -13.816 1.00 71.88 555 GLY A CA 1
ATOM 4268 C C . GLY A 1 555 ? 0.358 -4.043 -13.628 1.00 71.88 555 GLY A C 1
ATOM 4269 O O . GLY A 1 555 ? 0.384 -3.526 -12.516 1.00 71.88 555 GLY A O 1
ATOM 4270 N N . PRO A 1 556 ? 0.865 -3.412 -14.694 1.00 71.06 556 PRO A N 1
ATOM 4271 C CA . PRO A 1 556 ? 1.447 -2.065 -14.645 1.00 71.06 556 PRO A CA 1
ATOM 4272 C C . PRO A 1 556 ? 0.455 -0.995 -14.167 1.00 71.06 556 PRO A C 1
ATOM 4274 O O . PRO A 1 556 ? -0.727 -1.038 -14.518 1.00 71.06 556 PRO A O 1
ATOM 4277 N N . GLY A 1 557 ? 0.958 -0.006 -13.428 1.00 74.69 557 GLY A N 1
ATOM 4278 C CA . GLY A 1 557 ? 0.165 1.048 -12.800 1.00 74.69 557 GLY A CA 1
ATOM 4279 C C . GLY A 1 557 ? -0.855 0.507 -11.797 1.00 74.69 557 GLY A C 1
ATOM 4280 O O . GLY A 1 557 ? -0.851 -0.679 -11.456 1.00 74.69 557 GLY A O 1
ATOM 4281 N N . GLY A 1 558 ? -1.748 1.366 -11.299 1.00 83.50 558 GLY A N 1
ATOM 4282 C CA . GLY A 1 558 ? -2.834 0.936 -10.417 1.00 83.50 558 GLY A CA 1
ATOM 4283 C C . GLY A 1 558 ? -2.326 0.168 -9.197 1.00 83.50 558 GLY A C 1
ATOM 4284 O O . GLY A 1 558 ? -1.581 0.690 -8.379 1.00 83.50 558 GLY A O 1
ATOM 4285 N N . ASN A 1 559 ? -2.686 -1.112 -9.102 1.00 85.94 559 ASN A N 1
ATOM 4286 C CA . ASN A 1 559 ? -2.309 -1.983 -7.986 1.00 85.94 559 ASN A CA 1
ATOM 4287 C C . ASN A 1 559 ? -0.795 -2.266 -7.872 1.00 85.94 559 ASN A C 1
ATOM 4289 O O . ASN A 1 559 ? -0.353 -2.726 -6.818 1.00 85.94 559 ASN A O 1
ATOM 4293 N N . SER A 1 560 ? -0.013 -2.043 -8.937 1.00 83.06 560 SER A N 1
ATOM 4294 C CA . SER A 1 560 ? 1.456 -2.102 -8.880 1.00 83.06 560 SER A CA 1
ATOM 4295 C C . SER A 1 560 ? 2.089 -0.831 -8.331 1.00 83.06 560 SER A C 1
ATOM 4297 O O . SER A 1 560 ? 3.194 -0.896 -7.792 1.00 83.06 560 SER A O 1
ATOM 4299 N N . ASP A 1 561 ? 1.417 0.315 -8.464 1.00 87.00 561 ASP A N 1
ATOM 4300 C CA . ASP A 1 561 ? 1.840 1.530 -7.782 1.00 87.00 561 ASP A CA 1
ATOM 4301 C C . ASP A 1 561 ? 1.562 1.381 -6.284 1.00 87.00 561 ASP A C 1
ATOM 4303 O O . ASP A 1 561 ? 0.465 1.013 -5.864 1.00 87.00 561 ASP A O 1
ATOM 4307 N N . HIS A 1 562 ? 2.562 1.670 -5.454 1.00 85.88 562 HIS A N 1
ATOM 4308 C CA . HIS A 1 562 ? 2.443 1.459 -4.013 1.00 85.88 562 HIS A CA 1
ATOM 4309 C C . HIS A 1 562 ? 1.343 2.335 -3.391 1.00 85.88 562 HIS A C 1
ATOM 4311 O O . HIS A 1 562 ? 0.681 1.912 -2.439 1.00 85.88 562 HIS A O 1
ATOM 4317 N N . GLN A 1 563 ? 1.131 3.546 -3.918 1.00 88.12 563 GLN A N 1
ATOM 4318 C CA . GLN A 1 563 ? 0.170 4.499 -3.363 1.00 88.12 563 GLN A CA 1
ATOM 4319 C C . GLN A 1 563 ? -1.258 4.170 -3.818 1.00 88.12 563 GLN A C 1
ATOM 4321 O O . GLN A 1 563 ? -2.118 3.951 -2.969 1.00 88.12 563 GLN A O 1
ATOM 4326 N N . GLU A 1 564 ? -1.508 4.034 -5.122 1.00 89.44 564 GLU A N 1
ATOM 4327 C CA . GLU A 1 564 ? -2.808 3.611 -5.665 1.00 89.44 564 GLU A CA 1
ATOM 4328 C C . GLU A 1 564 ? -3.209 2.213 -5.182 1.00 89.44 564 GLU A C 1
ATOM 4330 O O . GLU A 1 564 ? -4.359 1.991 -4.791 1.00 89.44 564 GLU A O 1
ATOM 4335 N N . GLY A 1 565 ? -2.259 1.276 -5.138 1.00 91.81 565 GLY A N 1
ATOM 4336 C CA . GLY A 1 565 ? -2.479 -0.045 -4.570 1.00 91.81 565 GLY A CA 1
ATOM 4337 C C . GLY A 1 565 ? -2.884 0.031 -3.097 1.00 91.81 565 GLY A C 1
ATOM 4338 O O . GLY A 1 565 ? -3.844 -0.625 -2.693 1.00 91.81 565 GLY A O 1
ATOM 4339 N N . SER A 1 566 ? -2.218 0.869 -2.292 1.00 93.12 566 SER A N 1
ATOM 4340 C CA . SER A 1 566 ? -2.587 1.047 -0.879 1.00 93.12 566 SER A CA 1
ATOM 4341 C C . SER A 1 566 ? -3.959 1.696 -0.734 1.00 93.12 566 SER A C 1
ATOM 4343 O O . SER A 1 566 ? -4.748 1.253 0.095 1.00 93.12 566 SER A O 1
ATOM 4345 N N . SER A 1 567 ? -4.299 2.678 -1.576 1.00 94.50 567 SER A N 1
ATOM 4346 C CA . SER A 1 567 ? -5.650 3.248 -1.633 1.00 94.50 567 SER A CA 1
ATOM 4347 C C . SER A 1 567 ? -6.708 2.182 -1.927 1.00 94.50 567 SER A C 1
ATOM 4349 O O . SER A 1 567 ? -7.754 2.162 -1.278 1.00 94.50 567 SER A O 1
ATOM 4351 N N . ALA A 1 568 ? -6.439 1.265 -2.861 1.00 94.56 568 ALA A N 1
ATOM 4352 C CA . ALA A 1 568 ? -7.352 0.172 -3.181 1.00 94.56 568 ALA A CA 1
ATOM 4353 C C . ALA A 1 568 ? -7.519 -0.818 -2.015 1.00 94.56 568 ALA A C 1
ATOM 4355 O O . ALA A 1 568 ? -8.649 -1.216 -1.731 1.00 94.56 568 ALA A O 1
ATOM 4356 N N . VAL A 1 569 ? -6.431 -1.182 -1.324 1.00 95.94 569 VAL A N 1
ATOM 4357 C CA . VAL A 1 569 ? -6.482 -2.063 -0.142 1.00 95.94 569 VAL A CA 1
ATOM 4358 C C . VAL A 1 569 ? -7.257 -1.404 1.002 1.00 95.94 569 VAL A C 1
ATOM 4360 O O . VAL A 1 569 ? -8.127 -2.051 1.583 1.00 95.94 569 VAL A O 1
ATOM 4363 N N . LEU A 1 570 ? -7.022 -0.120 1.291 1.00 97.75 570 LEU A N 1
ATOM 4364 C CA . LEU A 1 570 ? -7.751 0.629 2.325 1.00 97.75 570 LEU A CA 1
ATOM 4365 C C . LEU A 1 570 ? -9.261 0.655 2.055 1.00 97.75 570 LEU A C 1
ATOM 4367 O O . LEU A 1 570 ? -10.064 0.379 2.947 1.00 97.75 570 LEU A O 1
ATOM 4371 N N . LEU A 1 571 ? -9.649 0.958 0.814 1.00 97.12 571 LEU A N 1
ATOM 4372 C CA . LEU A 1 571 ? -11.053 1.006 0.410 1.00 97.12 571 LEU A CA 1
ATOM 4373 C C . LEU A 1 571 ? -11.707 -0.377 0.453 1.00 97.12 571 LEU A C 1
ATOM 4375 O O . LEU A 1 571 ? -12.840 -0.490 0.909 1.00 97.12 571 LEU A O 1
ATOM 4379 N N . GLU A 1 572 ? -11.008 -1.431 0.025 1.00 97.25 572 GLU A N 1
ATOM 4380 C CA . GLU A 1 572 ? -11.542 -2.793 0.116 1.00 97.25 572 GLU A CA 1
ATOM 4381 C C . GLU A 1 572 ? -11.667 -3.248 1.576 1.00 97.25 572 GLU A C 1
ATOM 4383 O O . GLU A 1 572 ? -12.661 -3.874 1.938 1.00 97.25 572 GLU A O 1
ATOM 4388 N N . THR A 1 573 ? -10.714 -2.870 2.437 1.00 98.06 573 THR A N 1
ATOM 4389 C CA . THR A 1 573 ? -10.772 -3.111 3.890 1.00 98.06 573 THR A CA 1
ATOM 4390 C C . THR A 1 573 ? -12.036 -2.482 4.476 1.00 98.06 573 THR A C 1
ATOM 4392 O O . THR A 1 573 ? -12.805 -3.162 5.154 1.00 98.06 573 THR A O 1
ATOM 4395 N N . ALA A 1 574 ? -12.308 -1.213 4.153 1.00 97.94 574 ALA A N 1
ATOM 4396 C CA . ALA A 1 574 ? -13.520 -0.528 4.594 1.00 97.94 574 ALA A CA 1
ATOM 4397 C C . ALA A 1 574 ? -14.796 -1.174 4.034 1.00 97.94 574 ALA A C 1
ATOM 4399 O O . ALA A 1 574 ? -15.755 -1.361 4.780 1.00 97.94 574 ALA A O 1
ATOM 4400 N N . ALA A 1 575 ? -14.801 -1.570 2.755 1.00 96.94 575 ALA A N 1
ATOM 4401 C CA . ALA A 1 575 ? -15.925 -2.276 2.139 1.00 96.94 575 ALA A CA 1
ATOM 4402 C C . ALA A 1 575 ? -16.256 -3.571 2.892 1.00 96.94 575 ALA A C 1
ATOM 4404 O O . ALA A 1 575 ? -17.408 -3.814 3.239 1.00 96.94 575 ALA A O 1
ATOM 4405 N N . CYS A 1 576 ? -15.236 -4.383 3.181 1.00 96.88 576 CYS A N 1
ATOM 4406 C CA . CYS A 1 576 ? -15.406 -5.645 3.889 1.00 96.88 576 CYS A CA 1
ATOM 4407 C C . CYS A 1 576 ? -15.931 -5.429 5.313 1.00 96.88 576 CYS A C 1
ATOM 4409 O O . CYS A 1 576 ? -16.833 -6.143 5.740 1.00 96.88 576 CYS A O 1
ATOM 4411 N N . VAL A 1 577 ? -15.408 -4.431 6.034 1.00 97.19 577 VAL A N 1
ATOM 4412 C CA . VAL A 1 577 ? -15.906 -4.048 7.365 1.00 97.19 577 VAL A CA 1
ATOM 4413 C C . VAL A 1 577 ? -17.387 -3.677 7.303 1.00 97.19 577 VAL A C 1
ATOM 4415 O O . VAL A 1 577 ? -18.179 -4.212 8.073 1.00 97.19 577 VAL A O 1
ATOM 4418 N N . LEU A 1 578 ? -17.778 -2.808 6.370 1.00 95.75 578 LEU A N 1
ATOM 4419 C CA . LEU A 1 578 ? -19.166 -2.365 6.220 1.00 95.75 578 LEU A CA 1
ATOM 4420 C C . LEU A 1 578 ? -20.114 -3.513 5.877 1.00 95.75 578 LEU A C 1
ATOM 4422 O O . LEU A 1 578 ? -21.182 -3.605 6.473 1.00 95.75 578 LEU A O 1
ATOM 4426 N N . ASP A 1 579 ? -19.714 -4.413 4.979 1.00 94.75 579 ASP A N 1
ATOM 4427 C CA . ASP A 1 579 ? -20.528 -5.574 4.614 1.00 94.75 579 ASP A CA 1
ATOM 4428 C C . ASP A 1 579 ? -20.749 -6.514 5.812 1.00 94.75 579 ASP A C 1
ATOM 4430 O O . ASP A 1 579 ? -21.837 -7.065 5.975 1.00 94.75 579 ASP A O 1
ATOM 4434 N N . VAL A 1 580 ? -19.742 -6.683 6.680 1.00 94.69 580 VAL A N 1
ATOM 4435 C CA . VAL A 1 580 ? -19.888 -7.463 7.922 1.00 94.69 580 VAL A CA 1
ATOM 4436 C C . VAL A 1 580 ? -20.829 -6.764 8.903 1.00 94.69 580 VAL A C 1
ATOM 4438 O O . VAL A 1 580 ? -21.661 -7.424 9.525 1.00 94.69 580 VAL A O 1
ATOM 4441 N N . LEU A 1 581 ? -20.726 -5.439 9.035 1.00 93.06 581 LEU A N 1
ATOM 4442 C CA . LEU A 1 581 ? -21.611 -4.661 9.903 1.00 93.06 581 LEU A CA 1
ATOM 4443 C C . LEU A 1 581 ? -23.068 -4.697 9.422 1.00 93.06 581 LEU A C 1
ATOM 4445 O O . LEU A 1 581 ? -23.972 -4.832 10.242 1.00 93.06 581 LEU A O 1
ATOM 4449 N N . ASP A 1 582 ? -23.299 -4.603 8.113 1.00 92.38 582 ASP A N 1
ATOM 4450 C CA . ASP A 1 582 ? -24.642 -4.661 7.526 1.00 92.38 582 ASP A CA 1
ATOM 4451 C C . ASP A 1 582 ? -25.280 -6.045 7.652 1.00 92.38 582 ASP A C 1
ATOM 4453 O O . ASP A 1 582 ? -26.493 -6.150 7.806 1.00 92.38 582 ASP A O 1
ATOM 4457 N N . ALA A 1 583 ? -24.472 -7.110 7.622 1.00 90.38 583 ALA A N 1
ATOM 4458 C CA . ALA A 1 583 ? -24.953 -8.478 7.794 1.00 90.38 583 ALA A CA 1
ATOM 4459 C C . ALA A 1 583 ? -25.475 -8.769 9.216 1.00 90.38 583 ALA A C 1
ATOM 4461 O O . ALA A 1 583 ? -25.974 -9.864 9.459 1.00 90.38 583 ALA A O 1
ATOM 4462 N N . GLY A 1 584 ? -25.330 -7.845 10.177 1.00 79.00 584 GLY A N 1
ATOM 4463 C CA . GLY A 1 584 ? -25.991 -7.933 11.486 1.00 79.00 584 GLY A CA 1
ATOM 4464 C C . GLY A 1 584 ? -25.658 -9.186 12.307 1.00 79.00 584 GLY A C 1
ATOM 4465 O O . GLY A 1 584 ? -26.439 -9.580 13.168 1.00 79.00 584 GLY A O 1
ATOM 4466 N N . GLY A 1 585 ? -24.515 -9.829 12.043 1.00 72.44 585 GLY A N 1
ATOM 4467 C CA . GLY A 1 585 ? -24.093 -11.069 12.700 1.00 72.44 585 GLY A CA 1
ATOM 4468 C C . GLY A 1 585 ? -24.440 -12.367 11.959 1.00 72.44 585 GLY A C 1
ATOM 4469 O O . GLY A 1 585 ? -23.940 -13.414 12.362 1.00 72.44 585 GLY A O 1
ATOM 4470 N N . GLU A 1 586 ? -25.184 -12.332 10.846 1.00 68.69 586 GLU A N 1
ATOM 4471 C CA . GLU A 1 586 ? -25.474 -13.527 10.024 1.00 68.69 586 GLU A CA 1
ATOM 4472 C C . GLU A 1 586 ? -24.202 -14.200 9.485 1.00 68.69 586 GLU A C 1
ATOM 4474 O O . GLU A 1 586 ? -24.142 -15.416 9.319 1.00 68.69 586 GLU A O 1
ATOM 4479 N N . ARG A 1 587 ? -23.154 -13.404 9.243 1.00 69.12 587 ARG A N 1
ATOM 4480 C CA . ARG A 1 587 ? -21.826 -13.872 8.817 1.00 69.12 587 ARG A CA 1
ATOM 4481 C C . ARG A 1 587 ? -20.818 -13.957 9.968 1.00 69.12 587 ARG A C 1
ATOM 4483 O O . ARG A 1 587 ? -19.635 -14.167 9.721 1.00 69.12 587 ARG A O 1
ATOM 4490 N N . GLY A 1 588 ? -21.268 -13.792 11.212 1.00 80.69 588 GLY A N 1
ATOM 4491 C CA . GLY A 1 588 ? -20.421 -13.514 12.373 1.00 80.69 588 GLY A CA 1
ATOM 4492 C C . GLY A 1 588 ? -20.130 -12.017 12.544 1.00 80.69 588 GLY A C 1
ATOM 4493 O O . GLY A 1 588 ? -20.459 -11.201 11.686 1.00 80.69 588 GLY A O 1
ATOM 4494 N N . SER A 1 589 ? -19.526 -11.642 13.674 1.00 88.00 589 SER A N 1
ATOM 4495 C CA . SER A 1 589 ? -19.178 -10.253 14.006 1.00 88.00 589 SER A CA 1
ATOM 4496 C C . SER A 1 589 ? -17.691 -9.972 13.792 1.00 88.00 589 SER A C 1
ATOM 4498 O O . SER A 1 589 ? -16.862 -10.884 13.872 1.00 88.00 589 SER A O 1
ATOM 4500 N N . LEU A 1 590 ? -17.324 -8.707 13.570 1.00 92.69 590 LEU A N 1
ATOM 4501 C CA . LEU A 1 590 ? -15.921 -8.284 13.599 1.00 92.69 590 LEU A CA 1
ATOM 4502 C C . LEU A 1 590 ? -15.307 -8.561 14.976 1.00 92.69 590 LEU A C 1
ATOM 4504 O O . LEU A 1 590 ? -15.972 -8.441 16.006 1.00 92.69 590 LEU A O 1
ATOM 4508 N N . SER A 1 591 ? -14.030 -8.939 14.990 1.00 92.69 591 SER A N 1
ATOM 4509 C CA . SER A 1 591 ? -13.273 -9.033 16.237 1.00 92.69 591 SER A CA 1
ATOM 4510 C C . SER A 1 591 ? -12.940 -7.613 16.702 1.00 92.69 591 SER A C 1
ATOM 4512 O O . SER A 1 591 ? -12.383 -6.844 15.916 1.00 92.69 591 SER A O 1
ATOM 4514 N N . PRO A 1 592 ? -13.279 -7.210 17.935 1.00 95.88 592 PRO A N 1
ATOM 4515 C CA . PRO A 1 592 ? -12.866 -5.908 18.431 1.00 95.88 592 PRO A CA 1
ATOM 4516 C C . PRO A 1 592 ? -11.413 -5.974 18.927 1.00 95.88 592 PRO A C 1
ATOM 4518 O O . PRO A 1 592 ? -10.875 -7.057 19.168 1.00 95.88 592 PRO A O 1
ATOM 4521 N N . GLY A 1 593 ? -10.779 -4.816 19.087 1.00 95.75 593 GLY A N 1
ATOM 4522 C CA . GLY A 1 593 ? -9.371 -4.710 19.467 1.00 95.75 593 GLY A CA 1
ATOM 4523 C C . GLY A 1 593 ? -8.423 -4.451 18.296 1.00 95.75 593 GLY A C 1
ATOM 4524 O O . GLY A 1 593 ? -8.829 -4.252 17.147 1.00 95.75 593 GLY A O 1
ATOM 4525 N N . PHE A 1 594 ? -7.137 -4.421 18.622 1.00 95.50 594 PHE A N 1
ATOM 4526 C CA . PHE A 1 594 ? -6.031 -4.194 17.703 1.00 95.50 594 PHE A CA 1
ATOM 4527 C C . PHE A 1 594 ? -5.763 -5.425 16.836 1.00 95.50 594 PHE A C 1
ATOM 4529 O O . PHE A 1 594 ? -5.663 -6.544 17.334 1.00 95.50 594 PHE A O 1
ATOM 4536 N N . GLY A 1 595 ? -5.572 -5.222 15.534 1.00 93.31 595 GLY A N 1
ATOM 4537 C CA . GLY A 1 595 ? -5.110 -6.291 14.659 1.00 93.31 595 GLY A CA 1
ATOM 4538 C C . GLY A 1 595 ? -4.821 -5.852 13.233 1.00 93.31 595 GLY A C 1
ATOM 4539 O O . GLY A 1 595 ? -4.956 -4.684 12.878 1.00 93.31 595 GLY A O 1
ATOM 4540 N N . THR A 1 596 ? -4.414 -6.817 12.418 1.00 93.75 596 THR A N 1
ATOM 4541 C CA . THR A 1 596 ? -4.142 -6.655 10.984 1.00 93.75 596 THR A CA 1
ATOM 4542 C C . THR A 1 596 ? -5.391 -6.991 10.150 1.00 93.75 596 THR A C 1
ATOM 4544 O O . THR A 1 596 ? -6.318 -7.625 10.670 1.00 93.75 596 THR A O 1
ATOM 4547 N N . PRO A 1 597 ? -5.446 -6.637 8.850 1.00 95.12 597 PRO A N 1
ATOM 4548 C CA . PRO A 1 597 ? -6.493 -7.110 7.947 1.00 95.12 597 PRO A CA 1
ATOM 4549 C C . PRO A 1 597 ? -6.602 -8.631 7.925 1.00 95.12 597 PRO A C 1
ATOM 4551 O O . PRO A 1 597 ? -7.706 -9.159 7.949 1.00 95.12 597 PRO A O 1
ATOM 4554 N N . THR A 1 598 ? -5.477 -9.344 7.956 1.00 91.56 598 THR A N 1
ATOM 4555 C CA . THR A 1 598 ? -5.449 -10.809 8.019 1.00 91.56 598 THR A CA 1
ATOM 4556 C C . THR A 1 598 ? -6.152 -11.331 9.266 1.00 91.56 598 THR A C 1
ATOM 4558 O O . THR A 1 598 ? -7.000 -12.212 9.174 1.00 91.56 598 THR A O 1
ATOM 4561 N N . TYR A 1 599 ? -5.868 -10.750 10.432 1.00 91.25 599 TYR A N 1
ATOM 4562 C CA . TYR A 1 599 ? -6.505 -11.154 11.685 1.00 91.25 599 TYR A CA 1
ATOM 4563 C C . TYR A 1 599 ? -8.017 -10.877 11.704 1.00 91.25 599 TYR A C 1
ATOM 4565 O O . TYR A 1 599 ? -8.806 -11.715 12.146 1.00 91.25 599 TYR A O 1
ATOM 4573 N N . HIS A 1 600 ? -8.425 -9.696 11.234 1.00 93.75 600 HIS A N 1
ATOM 4574 C CA . HIS A 1 600 ? -9.813 -9.242 11.339 1.00 93.75 600 HIS A CA 1
ATOM 4575 C C . HIS A 1 600 ? -10.713 -9.748 10.214 1.00 93.75 600 HIS A C 1
ATOM 4577 O O . HIS A 1 600 ? -11.885 -10.031 10.461 1.00 93.75 600 HIS A O 1
ATOM 4583 N N . LEU A 1 601 ? -10.195 -9.824 8.986 1.00 95.12 601 LEU A N 1
ATOM 4584 C CA . LEU A 1 601 ? -11.015 -9.882 7.774 1.00 95.12 601 LEU A CA 1
ATOM 4585 C C . LEU A 1 601 ? -10.921 -11.190 6.997 1.00 95.12 601 LEU A C 1
ATOM 4587 O O . LEU A 1 601 ? -11.803 -11.470 6.189 1.00 95.12 601 LEU A O 1
ATOM 4591 N N . GLU A 1 602 ? -9.900 -12.010 7.238 1.00 91.44 602 GLU A N 1
ATOM 4592 C CA . GLU A 1 602 ? -9.681 -13.241 6.477 1.00 91.44 602 GLU A CA 1
ATOM 4593 C C . GLU A 1 602 ? -10.919 -14.144 6.438 1.00 91.44 602 GLU A C 1
ATOM 4595 O O . GLU A 1 602 ? -11.376 -14.507 5.356 1.00 91.44 602 GLU A O 1
ATOM 4600 N N . ARG A 1 603 ? -11.528 -14.408 7.601 1.00 91.19 603 ARG A N 1
ATOM 4601 C CA . ARG A 1 603 ? -12.726 -15.257 7.732 1.00 91.19 603 ARG A CA 1
ATOM 4602 C C . ARG A 1 603 ? -13.961 -14.746 6.976 1.00 91.19 603 ARG A C 1
ATOM 4604 O O . ARG A 1 603 ? -14.965 -15.447 6.908 1.00 91.19 603 ARG A O 1
ATOM 4611 N N . PHE A 1 604 ? -13.905 -13.528 6.441 1.00 94.31 604 PHE A N 1
ATOM 4612 C CA . PHE A 1 604 ? -14.965 -12.902 5.653 1.00 94.31 604 PHE A CA 1
ATOM 4613 C C . PHE A 1 604 ? -14.649 -12.877 4.146 1.00 94.31 604 PHE A C 1
ATOM 4615 O O . PHE A 1 604 ? -15.256 -12.108 3.399 1.00 94.31 604 PHE A O 1
ATOM 4622 N N . GLY A 1 605 ? -13.714 -13.720 3.688 1.00 93.19 605 GLY A N 1
ATOM 4623 C CA . GLY A 1 605 ? -13.372 -13.879 2.270 1.00 93.19 605 GLY A CA 1
ATOM 4624 C C . GLY A 1 605 ? -12.555 -12.715 1.708 1.00 93.19 605 GLY A C 1
ATOM 4625 O O . GLY A 1 605 ? -12.693 -12.338 0.544 1.00 93.19 605 GLY A O 1
ATOM 4626 N N . PHE A 1 606 ? -11.756 -12.056 2.552 1.00 95.12 606 PHE A N 1
ATOM 4627 C CA . PHE A 1 606 ? -11.044 -10.843 2.153 1.00 95.12 606 PHE A CA 1
ATOM 4628 C C . PHE A 1 606 ? -9.960 -11.094 1.094 1.00 95.12 606 PHE A C 1
ATOM 4630 O O . PHE A 1 606 ? -9.718 -10.235 0.246 1.00 95.12 606 PHE A O 1
ATOM 4637 N N . VAL A 1 607 ? -9.352 -12.285 1.080 1.00 93.31 607 VAL A N 1
ATOM 4638 C CA . VAL A 1 607 ? -8.370 -12.679 0.055 1.00 93.31 607 VAL A CA 1
ATOM 4639 C C . VAL A 1 607 ? -9.019 -12.721 -1.326 1.00 93.31 607 VAL A C 1
ATOM 4641 O O . VAL A 1 607 ? -8.488 -12.154 -2.281 1.00 93.31 607 VAL A O 1
ATOM 4644 N N . GLU A 1 608 ? -10.191 -13.343 -1.434 1.00 94.38 608 GLU A N 1
ATOM 4645 C CA . GLU A 1 608 ? -10.954 -13.456 -2.676 1.00 94.38 608 GLU A CA 1
ATOM 4646 C C . GLU A 1 608 ? -11.388 -12.074 -3.169 1.00 94.38 608 GLU A C 1
ATOM 4648 O O . GLU A 1 608 ? -11.328 -11.787 -4.367 1.00 94.38 608 GLU A O 1
ATOM 4653 N N . ARG A 1 609 ? -11.759 -11.185 -2.240 1.00 94.75 609 ARG A N 1
ATOM 4654 C CA . ARG A 1 609 ? -12.083 -9.787 -2.546 1.00 94.75 609 ARG A CA 1
ATOM 4655 C C . ARG A 1 609 ? -10.874 -9.053 -3.119 1.00 94.75 609 ARG A C 1
ATOM 4657 O O . ARG A 1 609 ? -10.988 -8.444 -4.181 1.00 94.75 609 ARG A O 1
ATOM 4664 N N . LEU A 1 610 ? -9.705 -9.151 -2.485 1.00 93.81 610 LEU A N 1
ATOM 4665 C CA . LEU A 1 610 ? -8.468 -8.555 -3.001 1.00 93.81 610 LEU A CA 1
ATOM 4666 C C . LEU A 1 610 ? -8.101 -9.112 -4.386 1.00 93.81 610 LEU A C 1
ATOM 4668 O O . LEU A 1 610 ? -7.787 -8.336 -5.294 1.00 93.81 610 LEU A O 1
ATOM 4672 N N . ALA A 1 611 ? -8.220 -10.425 -4.588 1.00 92.56 611 ALA A N 1
ATOM 4673 C CA . ALA A 1 611 ? -7.992 -11.056 -5.885 1.00 92.56 611 ALA A CA 1
ATOM 4674 C C . ALA A 1 611 ? -8.938 -10.503 -6.964 1.00 92.56 611 ALA A C 1
ATOM 4676 O O . ALA A 1 611 ? -8.475 -10.101 -8.034 1.00 92.56 611 ALA A O 1
ATOM 4677 N N . ALA A 1 612 ? -10.236 -10.376 -6.663 1.00 91.75 612 ALA A N 1
ATOM 4678 C CA . ALA A 1 612 ? -11.228 -9.772 -7.556 1.00 91.75 612 ALA A CA 1
ATOM 4679 C C . ALA A 1 612 ? -10.946 -8.287 -7.856 1.00 91.75 612 ALA A C 1
ATOM 4681 O O . ALA A 1 612 ? -11.329 -7.773 -8.906 1.00 91.75 612 ALA A O 1
ATOM 4682 N N . ARG A 1 613 ? -10.235 -7.589 -6.962 1.00 89.88 613 ARG A N 1
ATOM 4683 C CA . ARG A 1 613 ? -9.770 -6.209 -7.162 1.00 89.88 613 ARG A CA 1
ATOM 4684 C C . ARG A 1 613 ? -8.431 -6.098 -7.889 1.00 89.88 613 ARG A C 1
ATOM 4686 O O . ARG A 1 613 ? -7.940 -4.976 -8.029 1.00 89.88 613 ARG A O 1
ATOM 4693 N N . GLY A 1 614 ? -7.870 -7.207 -8.372 1.00 89.62 614 GLY A N 1
ATOM 4694 C CA . GLY A 1 614 ? -6.629 -7.239 -9.145 1.00 89.62 614 GLY A CA 1
ATOM 4695 C C . GLY A 1 614 ? -5.363 -7.412 -8.304 1.00 89.62 614 GLY A C 1
ATOM 4696 O O . GLY A 1 614 ? -4.287 -7.029 -8.764 1.00 89.62 614 GLY A O 1
ATOM 4697 N N . PHE A 1 615 ? -5.473 -7.956 -7.090 1.00 91.38 615 PHE A N 1
ATOM 4698 C CA . PHE A 1 615 ? -4.339 -8.418 -6.282 1.00 91.38 615 PHE A CA 1
ATOM 4699 C C . PHE A 1 615 ? -4.321 -9.953 -6.264 1.00 91.38 615 PHE A C 1
ATOM 4701 O O . PHE A 1 615 ? -4.734 -10.563 -5.279 1.00 91.38 615 PHE A O 1
ATOM 4708 N N . PRO A 1 616 ? -3.932 -10.613 -7.371 1.00 89.38 616 PRO A N 1
ATOM 4709 C CA . PRO A 1 616 ? -3.987 -12.064 -7.444 1.00 89.38 616 PRO A CA 1
ATOM 4710 C C . PRO A 1 616 ? -2.984 -12.693 -6.473 1.00 89.38 616 PRO A C 1
ATOM 4712 O O . PRO A 1 616 ? -1.849 -12.225 -6.357 1.00 89.38 616 PRO A O 1
ATOM 4715 N N . PHE A 1 617 ? -3.392 -13.794 -5.851 1.00 91.62 617 PHE A N 1
ATOM 4716 C CA . PHE A 1 617 ? -2.524 -14.694 -5.100 1.00 91.62 617 PHE A CA 1
ATOM 4717 C C . PHE A 1 617 ? -2.614 -16.069 -5.748 1.00 91.62 617 PHE A C 1
ATOM 4719 O O . PHE A 1 617 ? -3.688 -16.669 -5.784 1.00 91.62 617 PHE A O 1
ATOM 4726 N N . LYS A 1 618 ? -1.509 -16.556 -6.312 1.00 90.06 618 LYS A N 1
ATOM 4727 C CA . LYS A 1 618 ? -1.456 -17.889 -6.917 1.00 90.06 618 LYS A CA 1
ATOM 4728 C C . LYS A 1 618 ? -0.521 -18.775 -6.112 1.00 90.06 618 LYS A C 1
ATOM 4730 O O . LYS A 1 618 ? 0.672 -18.482 -6.056 1.00 90.06 618 LYS A O 1
ATOM 4735 N N . VAL A 1 619 ? -1.080 -19.810 -5.484 1.00 91.56 619 VAL A N 1
ATOM 4736 C CA . VAL A 1 619 ? -0.334 -20.781 -4.675 1.00 91.56 619 VAL A CA 1
ATOM 4737 C C . VAL A 1 619 ? 0.012 -22.010 -5.514 1.00 91.56 619 VAL A C 1
ATOM 4739 O O . VAL A 1 619 ? -0.845 -22.531 -6.229 1.00 91.56 619 VAL A O 1
ATOM 4742 N N . HIS A 1 620 ? 1.263 -22.461 -5.442 1.00 87.25 620 HIS A N 1
ATOM 4743 C CA . HIS A 1 620 ? 1.789 -23.586 -6.217 1.00 87.25 620 HIS A CA 1
ATOM 4744 C C . HIS A 1 620 ? 2.715 -24.468 -5.369 1.00 87.25 620 HIS A C 1
ATOM 4746 O O . HIS A 1 620 ? 3.375 -23.971 -4.458 1.00 87.25 620 HIS A O 1
ATOM 4752 N N . ASP A 1 621 ? 2.795 -25.755 -5.709 1.00 86.12 621 ASP A N 1
ATOM 4753 C CA . ASP A 1 621 ? 3.747 -26.711 -5.137 1.00 86.12 621 ASP A CA 1
ATOM 4754 C C . ASP A 1 621 ? 5.038 -26.822 -5.954 1.00 86.12 621 ASP A C 1
ATOM 4756 O O . ASP A 1 621 ? 5.044 -26.619 -7.170 1.00 86.12 621 ASP A O 1
ATOM 4760 N N . GLY A 1 622 ? 6.117 -27.261 -5.297 1.00 69.69 622 GLY A N 1
ATOM 4761 C CA . GLY A 1 622 ? 7.394 -27.540 -5.957 1.00 69.69 622 GLY A CA 1
ATOM 4762 C C . GLY A 1 622 ? 8.201 -26.270 -6.213 1.00 69.69 622 GLY A C 1
ATOM 4763 O O . GLY A 1 622 ? 7.892 -25.221 -5.677 1.00 69.69 622 GLY A O 1
ATOM 4764 N N . ALA A 1 623 ? 9.291 -26.343 -6.974 1.00 55.69 623 ALA A N 1
ATOM 4765 C CA . ALA A 1 623 ? 10.068 -25.146 -7.286 1.00 55.69 623 ALA A CA 1
ATOM 4766 C C . ALA A 1 623 ? 9.414 -24.365 -8.445 1.00 55.69 623 ALA A C 1
ATOM 4768 O O . ALA A 1 623 ? 9.249 -24.924 -9.528 1.00 55.69 623 ALA A O 1
ATOM 4769 N N . PRO A 1 624 ? 9.196 -23.047 -8.323 1.00 53.00 624 PRO A N 1
ATOM 4770 C CA . PRO A 1 624 ? 9.611 -22.106 -9.328 1.00 53.00 624 PRO A CA 1
ATOM 4771 C C . PRO A 1 624 ? 11.044 -22.465 -9.644 1.00 53.00 624 PRO A C 1
ATOM 4773 O O . PRO A 1 624 ? 11.950 -22.232 -8.839 1.00 53.00 624 PRO A O 1
ATOM 4776 N N . ALA A 1 625 ? 11.269 -23.066 -10.804 1.00 50.66 625 ALA A N 1
ATOM 4777 C CA . ALA A 1 625 ? 12.601 -23.015 -11.355 1.00 50.66 625 ALA A CA 1
ATOM 4778 C C . ALA A 1 625 ? 13.026 -21.537 -11.354 1.00 50.66 625 ALA A C 1
ATOM 4780 O O . ALA A 1 625 ? 12.193 -20.635 -11.442 1.00 50.66 625 ALA A O 1
ATOM 4781 N N . ARG A 1 626 ? 14.325 -21.272 -11.261 1.00 52.94 626 ARG A N 1
ATOM 4782 C CA . ARG A 1 626 ? 14.945 -19.968 -11.555 1.00 52.94 626 ARG A CA 1
ATOM 4783 C C . ARG A 1 626 ? 14.275 -19.233 -12.739 1.00 52.94 626 ARG A C 1
ATOM 4785 O O . ARG A 1 626 ? 14.214 -18.009 -12.757 1.00 52.94 626 ARG A O 1
ATOM 4792 N N . GLU A 1 627 ? 13.696 -20.003 -13.662 1.00 52.12 627 GLU A N 1
ATOM 4793 C CA . GLU A 1 627 ? 12.687 -19.640 -14.660 1.00 52.12 627 GLU A CA 1
ATOM 4794 C C . GLU A 1 627 ? 11.536 -18.735 -14.204 1.00 52.12 627 GLU A C 1
ATOM 4796 O O . GLU A 1 627 ? 10.991 -18.066 -15.046 1.00 52.12 627 GLU A O 1
ATOM 4801 N N . LEU A 1 628 ? 11.104 -18.640 -12.952 1.00 58.69 628 LEU A N 1
ATOM 4802 C CA . LEU A 1 628 ? 9.968 -17.772 -12.597 1.00 58.69 628 LEU A CA 1
ATOM 4803 C C . LEU A 1 628 ? 10.417 -16.318 -12.421 1.00 58.69 628 LEU A C 1
ATOM 4805 O O . LEU A 1 628 ? 9.770 -15.405 -12.929 1.00 58.69 628 LEU A O 1
ATOM 4809 N N . PHE A 1 629 ? 11.595 -16.113 -11.826 1.00 62.16 629 PHE A N 1
ATOM 4810 C CA . PHE A 1 629 ? 12.283 -14.822 -11.857 1.00 62.16 629 PHE A CA 1
ATOM 4811 C C . PHE A 1 629 ? 12.803 -14.524 -13.268 1.00 62.16 629 PHE A C 1
ATOM 4813 O O . PHE A 1 629 ? 12.612 -13.423 -13.773 1.00 62.16 629 PHE A O 1
ATOM 4820 N N . HIS A 1 630 ? 13.380 -15.517 -13.951 1.00 52.19 630 HIS A N 1
ATOM 4821 C CA . HIS A 1 630 ? 13.906 -15.354 -15.306 1.00 52.19 630 HIS A CA 1
ATOM 4822 C C . HIS A 1 630 ? 12.805 -15.141 -16.353 1.00 52.19 630 HIS A C 1
ATOM 4824 O O . HIS A 1 630 ? 12.941 -14.236 -17.150 1.00 52.19 630 HIS A O 1
ATOM 4830 N N . ASN A 1 631 ? 11.698 -15.888 -16.352 1.00 51.56 631 ASN A N 1
ATOM 4831 C CA . ASN A 1 631 ? 10.564 -15.733 -17.275 1.00 51.56 631 ASN A CA 1
ATOM 4832 C C . ASN A 1 631 ? 9.771 -14.475 -16.970 1.00 51.56 631 ASN A C 1
ATOM 4834 O O . ASN A 1 631 ? 9.226 -13.896 -17.898 1.00 51.56 631 ASN A O 1
ATOM 4838 N N . PHE A 1 632 ? 9.706 -14.014 -15.719 1.00 52.94 632 PHE A N 1
ATOM 4839 C CA . PHE A 1 632 ? 9.190 -12.676 -15.444 1.00 52.94 632 PHE A CA 1
ATOM 4840 C C . PHE A 1 632 ? 10.070 -11.627 -16.130 1.00 52.94 632 PHE A C 1
ATOM 4842 O O . PHE A 1 632 ? 9.568 -10.803 -16.885 1.00 52.94 632 PHE A O 1
ATOM 4849 N N . LEU A 1 633 ? 11.390 -11.730 -15.971 1.00 48.38 633 LEU A N 1
ATOM 4850 C CA . LEU A 1 633 ? 12.344 -10.842 -16.628 1.00 48.38 633 LEU A CA 1
ATOM 4851 C C . LEU A 1 633 ? 12.354 -11.017 -18.162 1.00 48.38 633 LEU A C 1
ATOM 4853 O O . LEU A 1 633 ? 12.450 -10.028 -18.868 1.00 48.38 633 LEU A O 1
ATOM 4857 N N . SER A 1 634 ? 12.176 -12.218 -18.714 1.00 43.56 634 SER A N 1
ATOM 4858 C CA . SER A 1 634 ? 12.138 -12.490 -20.159 1.00 43.56 634 SER A CA 1
ATOM 4859 C C . SER A 1 634 ? 10.797 -12.113 -20.795 1.00 43.56 634 SER A C 1
ATOM 4861 O O . SER A 1 634 ? 10.785 -11.537 -21.876 1.00 43.56 634 SER A O 1
ATOM 4863 N N . SER A 1 635 ? 9.663 -12.361 -20.128 1.00 40.44 635 SER A N 1
ATOM 4864 C CA . SER A 1 635 ? 8.334 -11.892 -20.568 1.00 40.44 635 SER A CA 1
ATOM 4865 C C . SER A 1 635 ? 8.186 -10.374 -20.431 1.00 40.44 635 SER A C 1
A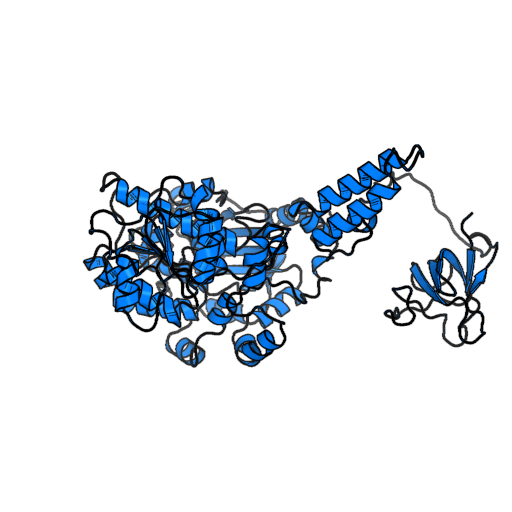TOM 4867 O O . SER A 1 635 ? 7.474 -9.759 -21.222 1.00 40.44 635 SER A O 1
ATOM 4869 N N . ALA A 1 636 ? 8.924 -9.759 -19.500 1.00 39.44 636 ALA A N 1
ATOM 4870 C CA . ALA A 1 636 ? 9.101 -8.314 -19.391 1.00 39.44 636 ALA A CA 1
ATOM 4871 C C . ALA A 1 636 ? 10.217 -7.750 -20.308 1.00 39.44 636 ALA A C 1
ATOM 4873 O O . ALA A 1 636 ? 10.423 -6.537 -20.326 1.00 39.44 636 ALA A O 1
ATOM 4874 N N . GLY A 1 637 ? 10.922 -8.591 -21.081 1.00 38.09 637 GLY A N 1
ATOM 4875 C CA . GLY A 1 637 ? 11.952 -8.188 -22.055 1.00 38.09 637 GLY A CA 1
ATOM 4876 C C . GLY A 1 637 ? 13.312 -7.757 -21.477 1.00 38.09 637 GLY A C 1
ATOM 4877 O O . GLY A 1 637 ? 14.142 -7.225 -22.200 1.00 38.09 637 GLY A O 1
ATOM 4878 N N . VAL A 1 638 ? 13.549 -7.966 -20.186 1.00 38.66 638 VAL A N 1
ATOM 4879 C CA . VAL A 1 638 ? 14.720 -7.535 -19.398 1.00 38.66 638 VAL A CA 1
ATOM 4880 C C . VAL A 1 638 ? 15.952 -8.412 -19.609 1.00 38.66 638 VAL A C 1
ATOM 4882 O O . VAL A 1 638 ? 17.078 -7.931 -19.518 1.00 38.66 638 VAL A O 1
ATOM 4885 N N . LEU A 1 639 ? 15.754 -9.703 -19.871 1.00 34.47 639 LEU A N 1
ATOM 4886 C CA . LEU A 1 639 ? 16.827 -10.628 -20.226 1.00 34.47 639 LEU A CA 1
ATOM 4887 C C . LEU A 1 639 ? 16.681 -10.978 -21.703 1.00 34.47 639 LEU A C 1
ATOM 4889 O O . LEU A 1 639 ? 15.584 -11.342 -22.137 1.00 34.47 639 LEU A O 1
ATOM 4893 N N . ALA A 1 640 ? 17.775 -10.870 -22.465 1.00 32.44 640 ALA A N 1
ATOM 4894 C CA . ALA A 1 640 ? 17.817 -11.387 -23.827 1.00 32.44 640 ALA A CA 1
ATOM 4895 C C . ALA A 1 640 ? 17.381 -12.859 -23.801 1.00 32.44 640 ALA A C 1
ATOM 4897 O O . ALA A 1 640 ? 17.806 -13.609 -22.919 1.00 32.44 640 ALA A O 1
ATOM 4898 N N . ALA A 1 641 ? 16.504 -13.248 -24.730 1.00 33.12 641 ALA A N 1
ATOM 4899 C CA . ALA A 1 641 ? 16.159 -14.650 -24.918 1.00 33.12 641 ALA A CA 1
ATOM 4900 C C . ALA A 1 641 ? 17.464 -15.411 -25.187 1.00 33.12 641 ALA A C 1
ATOM 4902 O O . ALA A 1 641 ? 18.143 -15.118 -26.173 1.00 33.12 641 ALA A O 1
ATOM 4903 N N . GLY A 1 642 ? 17.843 -16.269 -24.239 1.00 30.33 642 GLY A N 1
ATOM 4904 C CA . GLY A 1 642 ? 19.039 -17.103 -24.324 1.00 30.33 642 GLY A CA 1
ATOM 4905 C C . GLY A 1 642 ? 18.940 -18.131 -25.432 1.00 30.33 642 GLY A C 1
ATOM 4906 O O . GLY A 1 642 ? 17.807 -18.602 -25.690 1.00 30.33 642 GLY A O 1
#

Sequence (642 aa):
MAQMWEVVGGEDKGGIIVRDGQSTACVRLEQRLSTGALIEQIQLVGDRLHYRRKTGTGPDEGWISITVGGKELARRTDAGPGDAGGGQGGGDKGNVEKKHFDPYGALGVAPDATDAQIKSAFRKASLKVHPDKDPSPDAAEHFRQLTEAKDFLLNPLKRLMYNMAHGLQARRHYVQWWSTWDEVFAEIDPAEDEEAEALPSEPSIPAPSPPPAEVRTDVLIFGATGFLGTLVCSMVRHRLAGRTWAMAGRDERKLGMLEEKFGKGPLYRGKLRLERPEDIDSIVRTARVVIDVSGPKWAVGTFVAAACVRTGTHYIDNTSFPADTLASKQVRDELDDKAKAAGVSLIYFAGVGGTLFDFGNMLLVRHLRDTYGLPTRRVDAYEISHGANVTGTVLLAAKGEDGFEKKLKQTGYFFLGGEPDSGLTEADDEAKAKPVLDQYAGMWANISEIPELITVRCSYGLAKKTQPWGPDFRFMIWMLFPDQAAASMNALRMSNGFLRRGYNKHVELKKIPARGDGPCERLRKEAIATRVLVAEADEGAPGKGRRAHCISTPGPGGNSDHQEGSSAVLLETAACVLDVLDAGGERGSLSPGFGTPTYHLERFGFVERLAARGFPFKVHDGAPARELFHNFLSSAGVLAAG

Organism: NCBI:txid311494

pLDDT: mean 78.01, std 17.29, range [26.11, 98.5]

Foldseek 3Di:
DFWKKFFADDQVPQAFWFFADQDPPGDTDPWHFGGGWIWTFPDDDPQKTWTATLDGDTDRTGIGGCDDPNDGGMDTDPDDSPPDDDDDDDDDDDDDDDPDQDLCVLLVHDLPDDLVRLVVSLVVQLVCLPCVNDVDPCSVVSNVSSVVSNVQCVQLLSSLLVCLLVVVVVVPPPDDFWDFLVNVLVVLDPDPDDDPDPDPDDPDDPWDQQPPLVQAFLEEEAQCSFLLNVLLLQCQCPLVPPGAYYYEDQDQVSSVSSCVRSNHRPDDDDHADQPDLVSLLRPQLRYQEYEYPDDDQLVRVLSNLVSCLVNLHEYEYQQFADQNLLSVLVCQVPCQVSQQVSVYAHAYNLFCLQPLLQVLLLVFLCCCCVVPVFAWQEKEKEKEKAFFQDAQRNLDRLLHDPCVVVVCVVCDLQNQFDAQLVGDDVVVVPLLPFWDCDPQLSFTKGFPGSGNQNSNRNCCNLCCPPRPRDSNYYYTYIYGDRDRVVNVVVSQVSDSVNCNVCVVVCCVVVVHHHRRIGGDPSRLQSMWMKMKMKIFTPPPDPPPGWIKIKIWTQDGHQCRRRSNVSSSSSSLLSVQQSVQVVCVQPLHHFRTGYHHCCSGRVSSVSQVSVVVVRGDIDMDTDDPDSCVSVVVCVVSSNDDDD

Radius of gyration: 29.89 Å; chains: 1; bounding box: 78×69×79 Å